Protein AF-A0A7C3XSS4-F1 (afdb_monomer)

Nearest PDB structures (foldseek):
  5j3u-assembly1_A  TM=5.014E-01  e=4.862E-18  Toxoplasma gondii
  5kjy-assembly1_A  TM=9.118E-01  e=1.014E-09  Homo sapiens
  4qxk-assembly1_A  TM=9.101E-01  e=2.821E-09  Homo sapiens
  7wm2-assembly1_B  TM=7.068E-01  e=1.713E-08  Arabidopsis thaliana
  7fcv-assembly1_D  TM=6.775E-01  e=6.386E-08  Arabidopsis thaliana

Radius of gyration: 27.38 Å; Cα contacts (8 Å, |Δi|>4): 838; chains: 1; bounding box: 75×60×81 Å

Foldseek 3Di:
DDPDDQPKDQLCRVLVVVCVPVVSVPDDLLNVVCPAPLCVQFDSVLCVVCRRVKIKTKDAAFDWPFAALEQDFWKKAWQAAKKWKWACALVDNTQTDDIDGHSDIDDLCCQPPVGGDRIIIGGNHTTIIITGGNVSVVSRCVRGVPSVVVSVVVVVLVLLLSQQCNQVLNVPDDNVLSVLLSVQKDKDKDAAFDWPDAFQAQLWKKKAWSAAKKWKWADDPNDIDGPAIGGRSDIDSLLCLLVVGGHRTIIGTNHTTIMIIHTSVSVVVSCVVPVVSVVSSVVVSVVSVVCVVDDDPVVRVVVVVLNVVLVVLVVVLSVQSHQWDDDPQFIARFPDHPPDPGRKGFLVVLLVLLVSLLVLLLDPHSCNVSSLRSLVRSLSLLLLLADPQLDHAGIADSVSDHPHPDRWLCSLVSNLSSLVSNQVSCVSVVHHDPCNVSSVVSNVSSVVSQCVPFQDPVVRDGDGCPVVVCVPDDDDDD

Solvent-accessible surface area (backbone atoms only — not comparable to full-atom values): 25634 Å² total; per-residue (Å²): 133,91,67,86,75,64,58,70,40,30,48,52,56,54,49,58,68,43,40,80,40,83,90,40,58,81,66,48,59,52,60,57,51,44,70,36,88,81,33,65,69,44,54,66,71,58,40,65,75,33,44,78,70,27,32,36,43,47,44,53,55,74,38,74,78,43,48,53,48,32,75,64,74,41,34,36,36,30,69,36,43,36,33,40,32,26,36,73,36,90,90,30,92,66,40,78,76,49,76,41,41,60,80,36,68,50,50,50,50,49,74,78,67,70,43,52,34,85,39,24,33,28,24,67,29,55,28,38,28,40,35,35,33,62,71,55,46,52,54,44,40,74,65,10,64,70,53,38,51,53,43,51,50,52,41,54,52,50,52,51,51,53,55,51,39,51,18,69,88,43,53,79,49,56,69,71,62,46,50,60,50,62,74,61,50,38,86,44,79,45,51,54,70,39,69,79,47,47,52,68,39,80,46,56,41,34,37,32,30,71,35,43,36,33,40,32,30,32,79,54,96,93,42,78,40,73,76,42,70,47,39,61,56,36,70,49,49,50,52,14,61,75,71,68,42,49,25,82,36,26,33,32,27,74,31,64,24,36,30,38,37,34,44,44,71,58,47,55,56,48,38,75,76,34,59,70,60,39,53,56,53,47,49,53,41,51,50,56,62,68,49,68,84,69,81,59,65,64,57,43,54,51,51,50,54,51,51,56,48,50,54,57,51,48,58,54,51,50,54,53,43,56,28,41,41,86,39,102,57,26,22,42,44,29,81,39,57,77,94,46,100,67,51,32,29,31,36,60,60,46,32,55,55,35,55,55,23,38,56,39,38,72,43,92,53,83,58,12,62,60,25,40,52,53,30,50,25,34,30,41,25,52,59,61,41,48,42,97,72,24,50,33,57,47,26,24,41,82,86,42,46,80,64,47,90,56,91,54,64,61,22,28,55,23,48,35,50,33,42,50,40,35,54,51,42,28,51,76,69,75,45,73,60,93,63,46,63,62,52,51,53,50,35,51,37,17,52,52,35,45,51,76,73,32,48,37,82,93,75,78,42,70,60,66,64,69,75,68,79,45,77,84,66,81,90,85,84,134

pLDDT: mean 83.54, std 14.13, range [26.77, 98.5]

Secondary structure (DSSP, 8-state):
---S----EEHHHHHHHHTTSGGGTT--HHHHHHHSTTTTTS-HHHHHHHGGGEEEEEE-TT-EEE-TT----EEEEEEES-EEEEE--SS-S-EEEEEE-TT-EE-THHHHT-PPPSSEEEESS-EEEEEEEHHHHHHHHHH-HHHHHHHHHHHHHHHHHHHHHTSHHHHTS-HHHHHHHHHH-EEEEE-TT-EEE-TTS---EEEEEEESEEEEEEEETTEEEEEEEEETT-EE-HHHHHS-PPP-SEEEESS-EEEEEEEHHHHHHHHHH-HHHHHHHHHHHHHHHHHTTS--HHHHHHHHHHHHHHHHHHHHHHHHHHTEEEETTEEEEBSS-TTSS---B-HHHHHHHHHHHHHHHTSSSTTHHHHHHHHHHHHHHHHTT--TTS---S-B-TT--B--SS--THHHHHHHHHHHHHHHHHHHTT---TTHHHHHHHHHHHHHHHHHHTEETTTTEE--SGGGSSTTS-S---

Mean predicted aligned error: 12.3 Å

Sequence (478 aa):
MKGNYMKVFTISELIGTMKQFPLMQKVSPVEVIKSLKFFTDVPEEVLQEIVDEIYIHQYAKDEIISRHGRYNEWLYVVLSGEISIFIITPDYTKLELYALGPEDFFGEDIVIRNEPRESTAIAYTDCILLAIGQHELTKIIASSPATYEKLNNAFLQRKMRNNLRSIPIFTHLREEVFNEILDVVKLVHVKKGDVIFKQGDVGDALFLIRKGDVSVYRAMNKNEELISLLAEGNFFGEMAL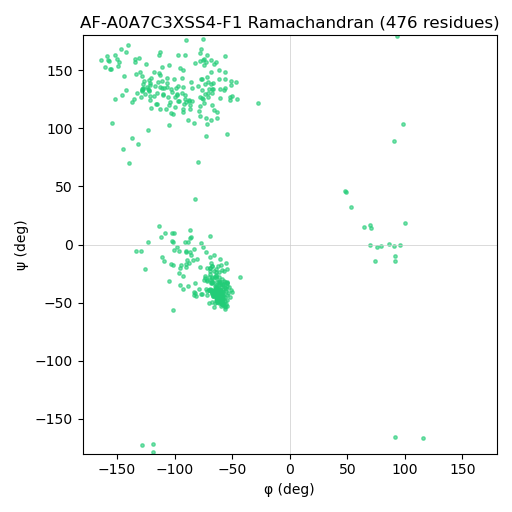VLGEPRNATVIANDDCELLKINKSDFDSIIARHVDVYNTIQAVALERVTGHELFDSNEALISKKLIELNRAVNKHIDVIAQCTFETPKGSALLATLPGSRYPYVYPRDSACATRMLYRISMSRLRSKDIAFRLLAGIAKFIYNCQRDDGYWGQRYGLDTSDKSIYKQEDNVAHGVTILCRYLLAAKNRGHIPHDSQAYIDAIYKGVMFAVKRYYRNEIHLFYSTTSIHESAIEEGYS

Structure (mmCIF, N/CA/C/O backbone):
data_AF-A0A7C3XSS4-F1
#
_entry.id   AF-A0A7C3XSS4-F1
#
loop_
_atom_site.group_PDB
_atom_site.id
_atom_site.type_symbol
_atom_site.label_atom_id
_atom_site.label_alt_id
_atom_site.label_comp_id
_atom_site.label_asym_id
_atom_site.label_entity_id
_atom_site.label_seq_id
_atom_site.pdbx_PDB_ins_code
_atom_site.Cartn_x
_atom_site.Cartn_y
_atom_site.Cartn_z
_atom_site.occupancy
_atom_site.B_iso_or_equiv
_atom_site.auth_seq_id
_atom_site.auth_comp_id
_atom_site.auth_asym_id
_atom_site.auth_atom_id
_atom_site.pdbx_PDB_model_num
ATOM 1 N N . MET A 1 1 ? -21.841 5.465 19.927 1.00 26.77 1 MET A N 1
ATOM 2 C CA . MET A 1 1 ? -22.438 4.113 20.011 1.00 26.77 1 MET A CA 1
ATOM 3 C C . MET A 1 1 ? -21.325 3.102 19.789 1.00 26.77 1 MET A C 1
ATOM 5 O O . MET A 1 1 ? -20.604 3.243 18.811 1.00 26.77 1 MET A O 1
ATOM 9 N N . LYS A 1 2 ? -21.136 2.177 20.740 1.00 30.36 2 LYS A N 1
ATOM 10 C CA . LYS A 1 2 ? -20.083 1.148 20.760 1.00 30.36 2 LYS A CA 1
ATOM 11 C C . LYS A 1 2 ? -20.349 0.124 19.645 1.00 30.36 2 LYS A C 1
ATOM 13 O O . LYS A 1 2 ? -21.325 -0.614 19.733 1.00 30.36 2 LYS A O 1
ATOM 18 N N . GLY A 1 3 ? -19.550 0.152 18.578 1.00 28.23 3 GLY A N 1
ATOM 19 C CA . GLY A 1 3 ? -19.556 -0.868 17.524 1.00 28.23 3 GLY A CA 1
ATOM 20 C C . GLY A 1 3 ? -18.886 -2.156 18.009 1.00 28.23 3 GLY A C 1
ATOM 21 O O . GLY A 1 3 ? -18.092 -2.097 18.943 1.00 28.23 3 GLY A O 1
ATOM 22 N N . ASN A 1 4 ? -19.263 -3.287 17.401 1.00 33.12 4 ASN A N 1
ATOM 23 C CA . ASN A 1 4 ? -18.840 -4.654 17.726 1.00 33.12 4 ASN A CA 1
ATOM 24 C C . ASN A 1 4 ? -17.452 -4.753 18.380 1.00 33.12 4 ASN A C 1
ATOM 26 O O . ASN A 1 4 ? -16.449 -4.293 17.844 1.00 33.12 4 ASN A O 1
ATOM 30 N N . TYR A 1 5 ? -17.483 -5.337 19.574 1.00 38.56 5 TYR A N 1
ATOM 31 C CA . TYR A 1 5 ? -16.491 -5.310 20.635 1.00 38.56 5 TYR A CA 1
ATOM 32 C C . TYR A 1 5 ? -15.086 -5.753 20.208 1.00 38.56 5 TYR A C 1
ATOM 34 O O . TYR A 1 5 ? -14.733 -6.919 20.358 1.00 38.56 5 TYR A O 1
ATOM 42 N N . MET A 1 6 ? -14.233 -4.788 19.864 1.00 48.72 6 MET A N 1
ATOM 43 C CA . MET A 1 6 ? -12.850 -4.872 20.324 1.00 48.72 6 MET A CA 1
ATOM 44 C C . MET A 1 6 ? -12.926 -4.791 21.849 1.00 48.72 6 MET A C 1
ATOM 46 O O . MET A 1 6 ? -13.342 -3.772 22.410 1.00 48.72 6 MET A O 1
ATOM 50 N N . LYS A 1 7 ? -12.666 -5.904 22.535 1.00 55.12 7 LYS A N 1
ATOM 51 C CA . LYS A 1 7 ? -12.563 -5.892 23.992 1.00 55.12 7 LYS A CA 1
ATOM 52 C C . LYS A 1 7 ? -11.251 -5.207 24.345 1.00 55.12 7 LYS A C 1
ATOM 54 O O . LYS A 1 7 ? -10.201 -5.838 24.328 1.00 55.12 7 LYS A O 1
ATOM 59 N N . VAL A 1 8 ? -11.351 -3.906 24.578 1.00 68.75 8 VAL A N 1
ATOM 60 C CA . VAL A 1 8 ? -10.257 -3.047 25.009 1.00 68.75 8 VAL A CA 1
ATOM 61 C C . VAL A 1 8 ? -10.278 -3.013 26.532 1.00 68.75 8 VAL A C 1
ATOM 63 O O . VAL A 1 8 ? -11.293 -2.636 27.117 1.00 68.75 8 VAL A O 1
ATOM 66 N N . PHE A 1 9 ? -9.181 -3.434 27.151 1.00 78.19 9 PHE A N 1
ATOM 67 C CA . PHE A 1 9 ? -8.956 -3.315 28.592 1.00 78.19 9 PHE A CA 1
ATOM 68 C C . PHE A 1 9 ? -7.606 -2.653 28.818 1.00 78.19 9 PHE A C 1
ATOM 70 O O . PHE A 1 9 ? -6.669 -2.940 28.073 1.00 78.19 9 PHE A O 1
ATOM 77 N N . THR A 1 10 ? -7.463 -1.833 29.851 1.00 80.06 10 THR A N 1
ATOM 78 C CA . THR A 1 10 ? -6.117 -1.458 30.306 1.00 80.06 10 THR A CA 1
ATOM 79 C C . THR A 1 10 ? -5.482 -2.630 31.056 1.00 80.06 10 THR A C 1
ATOM 81 O O . THR A 1 10 ? -6.165 -3.540 31.546 1.00 80.06 10 THR A O 1
ATOM 84 N N . ILE A 1 11 ? -4.154 -2.631 31.179 1.00 78.75 11 ILE A N 1
ATOM 85 C CA . ILE A 1 11 ? -3.464 -3.646 31.991 1.00 78.75 11 ILE A CA 1
ATOM 86 C C . ILE A 1 11 ? -3.896 -3.546 33.459 1.00 78.75 11 ILE A C 1
ATOM 88 O O . ILE A 1 11 ? -4.103 -4.569 34.118 1.00 78.75 11 ILE A O 1
ATOM 92 N N . SER A 1 12 ? -4.091 -2.327 33.958 1.00 79.50 12 SER A N 1
ATOM 93 C CA . SER A 1 12 ? -4.565 -2.075 35.318 1.00 79.50 12 SER A CA 1
ATOM 94 C C . SER A 1 12 ? -5.961 -2.647 35.566 1.00 79.50 12 SER A C 1
ATOM 96 O O . SER A 1 12 ? -6.190 -3.263 36.609 1.00 79.50 12 SER A O 1
ATOM 98 N N . GLU A 1 13 ? -6.879 -2.522 34.604 1.00 81.69 13 GLU A N 1
ATOM 99 C CA . GLU A 1 13 ? -8.208 -3.140 34.674 1.00 81.69 13 GLU A CA 1
ATOM 100 C C . GLU A 1 13 ? -8.115 -4.669 34.700 1.00 81.69 13 GLU A C 1
ATOM 102 O O . GLU A 1 13 ? -8.721 -5.313 35.562 1.00 81.69 13 GLU A O 1
ATOM 107 N N . LEU A 1 14 ? -7.311 -5.256 33.806 1.00 79.62 14 LEU A N 1
ATOM 108 C CA . LEU A 1 14 ? -7.115 -6.704 33.739 1.00 79.62 14 LEU A CA 1
ATOM 109 C C . LEU A 1 14 ? -6.570 -7.243 35.069 1.00 79.62 14 LEU A C 1
ATOM 111 O O . LEU A 1 14 ? -7.159 -8.146 35.665 1.00 79.62 14 LEU A O 1
ATOM 115 N N . ILE A 1 15 ? -5.495 -6.651 35.590 1.00 79.12 15 ILE A N 1
ATOM 116 C CA . ILE A 1 15 ? -4.894 -7.066 36.863 1.00 79.12 15 ILE A CA 1
ATOM 117 C C . ILE A 1 15 ? -5.856 -6.826 38.024 1.00 79.12 15 ILE A C 1
ATOM 119 O O . ILE A 1 15 ? -5.966 -7.676 38.907 1.00 79.12 15 ILE A O 1
ATOM 123 N N . GLY A 1 16 ? -6.612 -5.726 38.003 1.00 79.19 16 GLY A N 1
ATOM 124 C CA . GLY A 1 16 ? -7.679 -5.457 38.963 1.00 79.19 16 GLY A CA 1
ATOM 125 C C . GLY A 1 16 ? -8.668 -6.619 39.072 1.00 79.19 16 GLY A C 1
ATOM 126 O O . GLY A 1 16 ? -8.961 -7.066 40.180 1.00 79.19 16 GLY A O 1
ATOM 127 N N . THR A 1 17 ? -9.107 -7.180 37.939 1.00 79.56 17 THR A N 1
ATOM 128 C CA . THR A 1 17 ? -9.979 -8.370 37.940 1.00 79.56 17 THR A CA 1
ATOM 129 C C . THR A 1 17 ? -9.276 -9.635 38.436 1.00 79.56 17 THR A C 1
ATOM 131 O O . THR A 1 17 ? -9.905 -10.487 39.063 1.00 79.56 17 THR A O 1
ATOM 134 N N . MET A 1 18 ? -7.964 -9.760 38.219 1.00 77.62 18 MET A N 1
ATOM 135 C CA . MET A 1 18 ? -7.177 -10.917 38.656 1.00 77.62 18 MET A CA 1
ATOM 136 C C . MET A 1 18 ? -6.826 -10.886 40.148 1.00 77.62 18 MET A C 1
ATOM 138 O O . MET A 1 18 ? -6.564 -11.944 40.716 1.00 77.62 18 MET A O 1
ATOM 142 N N . LYS A 1 19 ? -6.883 -9.729 40.822 1.00 80.69 19 LYS A N 1
ATOM 143 C CA . LYS A 1 19 ? -6.608 -9.605 42.271 1.00 80.69 19 LYS A CA 1
ATOM 144 C C . LYS A 1 19 ? -7.549 -10.425 43.164 1.00 80.69 19 LYS A C 1
ATOM 146 O O . LYS A 1 19 ? -7.246 -10.626 44.338 1.00 80.69 19 LYS A O 1
ATOM 151 N N . GLN A 1 20 ? -8.650 -10.950 42.623 1.00 80.88 20 GLN A N 1
ATOM 152 C CA . GLN A 1 20 ? -9.483 -11.942 43.313 1.00 80.88 20 GLN A CA 1
ATOM 153 C C . GLN A 1 20 ? -8.752 -13.275 43.571 1.00 80.88 20 GLN A C 1
ATOM 155 O O . GLN A 1 20 ? -9.133 -14.022 44.469 1.00 80.88 20 GLN A O 1
ATOM 160 N N . PHE A 1 21 ? -7.689 -13.574 42.816 1.00 81.06 21 PHE A N 1
ATOM 161 C CA . PHE A 1 21 ? -6.873 -14.772 42.995 1.00 81.06 21 PHE A CA 1
ATOM 162 C C . PHE A 1 21 ? -5.706 -14.496 43.961 1.00 81.06 21 PHE A C 1
ATOM 164 O O . PHE A 1 21 ? -4.936 -13.563 43.723 1.00 81.06 21 PHE A O 1
ATOM 171 N N . PRO A 1 22 ? -5.501 -15.315 45.015 1.00 79.62 22 PRO A N 1
ATOM 172 C CA . PRO A 1 22 ? -4.488 -15.060 46.049 1.00 79.62 22 PRO A CA 1
ATOM 173 C C . PRO A 1 22 ? -3.060 -14.862 45.521 1.00 79.62 22 PRO A C 1
ATOM 175 O O . PRO A 1 22 ? -2.324 -14.023 46.034 1.00 79.62 22 PRO A O 1
ATOM 178 N N . LEU A 1 23 ? -2.678 -15.591 44.467 1.00 77.31 23 LEU A N 1
ATOM 179 C CA . LEU A 1 23 ? -1.350 -15.494 43.847 1.00 77.31 23 LEU A CA 1
ATOM 180 C C . LEU A 1 23 ? -1.139 -14.193 43.054 1.00 77.31 23 LEU A C 1
ATOM 182 O O . LEU A 1 23 ? -0.000 -13.800 42.828 1.00 77.31 23 LEU A O 1
ATOM 186 N N . MET A 1 24 ? -2.217 -13.509 42.661 1.00 77.00 24 MET A N 1
ATOM 187 C CA . MET A 1 24 ? -2.174 -12.308 41.819 1.00 77.00 24 MET A CA 1
ATOM 188 C C . MET A 1 24 ? -2.327 -11.005 42.616 1.00 77.00 24 MET A C 1
ATOM 190 O O . MET A 1 24 ? -2.205 -9.922 42.052 1.00 77.00 24 MET A O 1
ATOM 194 N N . GLN A 1 25 ? -2.570 -11.074 43.931 1.00 76.12 25 GLN A N 1
ATOM 195 C CA . GLN A 1 25 ? -2.837 -9.891 44.765 1.00 76.12 25 GLN A CA 1
ATOM 196 C C . GLN A 1 25 ? -1.680 -8.886 44.815 1.00 76.12 25 GLN A C 1
ATOM 198 O O . GLN A 1 25 ? -1.921 -7.688 44.960 1.00 76.12 25 GLN A O 1
ATOM 203 N N . LYS A 1 26 ? -0.438 -9.371 44.708 1.00 80.56 26 LYS A N 1
ATOM 204 C CA . LYS A 1 26 ? 0.781 -8.553 44.800 1.00 80.56 26 LYS A CA 1
ATOM 205 C C . LYS A 1 26 ? 1.343 -8.115 43.448 1.00 80.56 26 LYS A C 1
ATOM 207 O O . LYS A 1 26 ? 2.304 -7.363 43.439 1.00 80.56 26 LYS A O 1
ATOM 212 N N . VAL A 1 27 ? 0.768 -8.582 42.340 1.00 80.69 27 VAL A N 1
ATOM 213 C CA . VAL A 1 27 ? 1.301 -8.324 40.999 1.00 80.69 27 VAL A CA 1
ATOM 214 C C . VAL A 1 27 ? 1.014 -6.878 40.600 1.00 80.69 27 VAL A C 1
ATOM 216 O O . VAL A 1 27 ? -0.147 -6.454 40.577 1.00 80.69 27 VAL A O 1
ATOM 219 N N . SER A 1 28 ? 2.068 -6.122 40.293 1.00 86.12 28 SER A N 1
ATOM 220 C CA . SER A 1 28 ? 1.953 -4.754 39.790 1.00 86.12 28 SER A CA 1
ATOM 221 C C . SER A 1 28 ? 1.769 -4.728 38.263 1.00 86.12 28 SER A C 1
ATOM 223 O O . SER A 1 28 ? 2.456 -5.465 37.553 1.00 86.12 28 SER A O 1
ATOM 225 N N . PRO A 1 29 ? 0.906 -3.847 37.719 1.00 85.56 29 PRO A N 1
ATOM 226 C CA . PRO A 1 29 ? 0.844 -3.568 36.282 1.00 85.56 29 PRO A CA 1
ATOM 227 C C . PRO A 1 29 ? 2.194 -3.245 35.645 1.00 85.56 29 PRO A C 1
ATOM 229 O O . PRO A 1 29 ? 2.504 -3.757 34.569 1.00 85.56 29 PRO A O 1
ATOM 232 N N . VAL A 1 30 ? 3.025 -2.464 36.336 1.00 89.44 30 VAL A N 1
ATOM 233 C CA . VAL A 1 30 ? 4.359 -2.100 35.848 1.00 89.44 30 VAL A CA 1
ATOM 234 C C . VAL A 1 30 ? 5.278 -3.317 35.795 1.00 89.44 30 VAL A C 1
ATOM 236 O O . VAL A 1 30 ? 5.954 -3.505 34.789 1.00 89.44 30 VAL A O 1
ATOM 239 N N . GLU A 1 31 ? 5.250 -4.193 36.804 1.00 87.25 31 GLU A N 1
ATOM 240 C CA . GLU A 1 31 ? 6.042 -5.436 36.810 1.00 87.25 31 GLU A CA 1
ATOM 241 C C . GLU A 1 31 ? 5.657 -6.356 35.643 1.00 87.25 31 GLU A C 1
ATOM 243 O O . GLU A 1 31 ? 6.526 -6.936 34.991 1.00 87.25 31 GLU A O 1
ATOM 248 N N . VAL A 1 32 ? 4.358 -6.455 35.332 1.00 86.06 32 VAL A N 1
ATOM 249 C CA . VAL A 1 32 ? 3.870 -7.247 34.193 1.00 86.06 32 VAL A CA 1
ATOM 250 C C . VAL A 1 32 ? 4.374 -6.670 32.874 1.00 86.06 32 VAL A C 1
ATOM 252 O O . VAL A 1 32 ? 4.923 -7.417 32.067 1.00 86.06 32 VAL A O 1
ATOM 255 N N . ILE A 1 33 ? 4.261 -5.356 32.656 1.00 88.75 33 ILE A N 1
ATOM 256 C CA . ILE A 1 33 ? 4.785 -4.722 31.434 1.00 88.75 33 ILE A CA 1
ATOM 257 C C . ILE A 1 33 ? 6.299 -4.903 31.339 1.00 88.75 33 ILE A C 1
ATOM 259 O O . ILE A 1 33 ? 6.809 -5.286 30.287 1.00 88.75 33 ILE A O 1
ATOM 263 N N . LYS A 1 34 ? 7.015 -4.675 32.443 1.00 89.94 34 LYS A N 1
ATOM 264 C CA . LYS A 1 34 ? 8.475 -4.770 32.515 1.00 89.94 34 LYS A CA 1
ATOM 265 C C . LYS A 1 34 ? 8.990 -6.176 32.198 1.00 89.94 34 LYS A C 1
ATOM 267 O O . LYS A 1 34 ? 10.097 -6.311 31.682 1.00 89.94 34 LYS A O 1
ATOM 272 N N . SER A 1 35 ? 8.184 -7.208 32.460 1.00 88.62 35 SER A N 1
ATOM 273 C CA . SER A 1 35 ? 8.515 -8.600 32.131 1.00 88.62 35 SER A CA 1
ATOM 274 C C . SER A 1 35 ? 8.532 -8.898 30.626 1.00 88.62 35 SER A C 1
ATOM 276 O O . SER A 1 35 ? 9.158 -9.867 30.196 1.00 88.62 35 SER A O 1
ATOM 278 N N . LEU A 1 36 ? 7.881 -8.067 29.805 1.00 89.81 36 LEU A N 1
ATOM 279 C CA . LEU A 1 36 ? 7.881 -8.226 28.355 1.00 89.81 36 LEU A CA 1
ATOM 280 C C . LEU A 1 36 ? 9.220 -7.753 27.775 1.00 89.81 36 LEU A C 1
ATOM 282 O O . LEU A 1 36 ? 9.655 -6.629 28.027 1.00 89.81 36 LEU A O 1
ATOM 286 N N . LYS A 1 37 ? 9.819 -8.554 26.881 1.00 88.50 37 LYS A N 1
ATOM 287 C CA . LYS A 1 37 ? 11.089 -8.241 26.183 1.00 88.50 37 LYS A CA 1
ATOM 288 C C . LYS A 1 37 ? 11.101 -6.910 25.425 1.00 88.50 37 LYS A C 1
ATOM 290 O O . LYS A 1 37 ? 12.149 -6.456 24.977 1.00 88.50 37 LYS A O 1
ATOM 295 N N . PHE A 1 38 ? 9.937 -6.319 25.177 1.00 88.12 38 PHE A N 1
ATOM 296 C CA . PHE A 1 38 ? 9.830 -5.005 24.555 1.00 88.12 38 PHE A CA 1
ATOM 297 C C . PHE A 1 38 ? 10.194 -3.862 25.522 1.00 88.12 38 PHE A C 1
ATOM 299 O O . PHE A 1 38 ? 10.730 -2.856 25.076 1.00 88.12 38 PHE A O 1
ATOM 306 N N . PHE A 1 39 ? 9.951 -4.022 26.828 1.00 90.50 39 PHE A N 1
ATOM 307 C CA . PHE A 1 39 ? 10.072 -2.957 27.835 1.00 90.50 39 PHE A CA 1
ATOM 308 C C . PHE A 1 39 ? 11.232 -3.157 28.824 1.00 90.50 39 PHE A C 1
ATOM 310 O O . PHE A 1 39 ? 11.388 -2.389 29.781 1.00 90.50 39 PHE A O 1
ATOM 317 N N . THR A 1 40 ? 12.077 -4.166 28.605 1.00 89.88 40 THR A N 1
ATOM 318 C CA . THR A 1 40 ? 13.220 -4.488 29.477 1.00 89.88 40 THR A CA 1
ATOM 319 C C . THR A 1 40 ? 14.146 -3.297 29.700 1.00 89.88 40 THR A C 1
ATOM 321 O O . THR A 1 40 ? 14.625 -3.102 30.814 1.00 89.88 40 THR A O 1
ATOM 324 N N . ASP A 1 41 ? 14.294 -2.430 28.698 1.00 91.00 41 ASP A N 1
ATOM 325 C CA . ASP A 1 41 ? 15.181 -1.260 28.733 1.00 91.00 41 ASP A CA 1
ATOM 326 C C . ASP A 1 41 ? 14.442 0.068 28.979 1.00 91.00 41 ASP A C 1
ATOM 328 O O . ASP A 1 41 ? 15.024 1.140 28.822 1.00 91.00 41 ASP A O 1
ATOM 332 N N . VAL A 1 42 ? 13.151 0.021 29.327 1.00 93.50 42 VAL A N 1
ATOM 333 C CA . VAL A 1 42 ? 12.318 1.210 29.588 1.00 93.50 42 VAL A CA 1
ATOM 334 C C . VAL A 1 42 ? 12.251 1.487 31.096 1.00 93.50 42 VAL A C 1
ATOM 336 O O . VAL A 1 42 ? 11.856 0.584 31.833 1.00 93.50 42 VAL A O 1
ATOM 339 N N . PRO A 1 43 ? 12.625 2.679 31.594 1.00 95.00 43 PRO A N 1
ATOM 340 C CA . PRO A 1 43 ? 12.601 2.981 33.029 1.00 95.00 43 PRO A CA 1
ATOM 341 C C . PRO A 1 43 ? 11.221 2.765 33.667 1.00 95.00 43 PRO A C 1
ATOM 343 O O . PRO A 1 43 ? 10.197 3.052 33.044 1.00 95.00 43 PRO A O 1
ATOM 346 N N . GLU A 1 44 ? 11.184 2.267 34.907 1.00 94.00 44 GLU A N 1
ATOM 347 C CA . GLU A 1 44 ? 9.921 1.981 35.607 1.00 94.00 44 GLU A CA 1
ATOM 348 C C . GLU A 1 44 ? 9.076 3.240 35.814 1.00 94.00 44 GLU A C 1
ATOM 350 O O . GLU A 1 44 ? 7.852 3.164 35.735 1.00 94.00 44 GLU A O 1
ATOM 355 N N . GLU A 1 45 ? 9.706 4.404 35.989 1.00 94.19 45 GLU A N 1
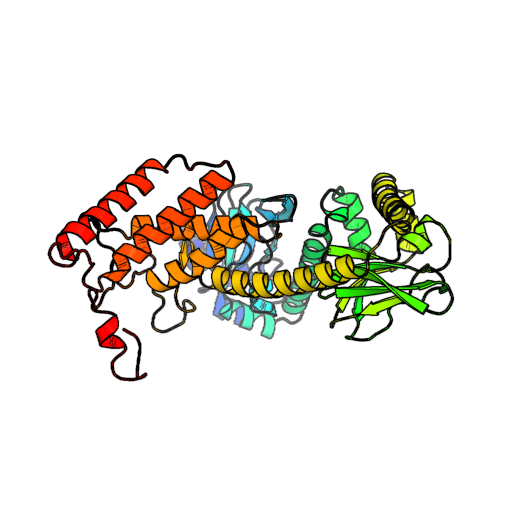ATOM 356 C CA . GLU A 1 45 ? 9.017 5.691 36.111 1.00 94.19 45 GLU A CA 1
ATOM 357 C C . GLU A 1 45 ? 8.196 6.002 34.854 1.00 94.19 45 GLU A C 1
ATOM 359 O O . GLU A 1 45 ? 7.049 6.432 34.943 1.00 94.19 45 GLU A O 1
ATOM 364 N N . VAL A 1 46 ? 8.752 5.709 33.676 1.00 94.31 46 VAL A N 1
ATOM 365 C CA . VAL A 1 46 ? 8.068 5.911 32.393 1.00 94.31 46 VAL A CA 1
ATOM 366 C C . VAL A 1 46 ? 6.954 4.889 32.214 1.00 94.31 46 VAL A C 1
ATOM 368 O O . VAL A 1 46 ? 5.872 5.245 31.755 1.00 94.31 46 VAL A O 1
ATOM 371 N N . LEU A 1 47 ? 7.179 3.632 32.610 1.00 93.38 47 LEU A N 1
ATOM 372 C CA . LEU A 1 47 ? 6.132 2.607 32.588 1.00 93.38 47 LEU A CA 1
ATOM 373 C C . LEU A 1 47 ? 4.956 2.983 33.493 1.00 93.38 47 LEU A C 1
ATOM 375 O O . LEU A 1 47 ? 3.806 2.808 33.100 1.00 93.38 47 LEU A O 1
ATOM 379 N N . GLN A 1 48 ? 5.234 3.545 34.669 1.00 92.19 48 GLN A N 1
ATOM 380 C CA . GLN A 1 48 ? 4.221 4.012 35.609 1.00 92.19 48 GLN A CA 1
ATOM 381 C C . GLN A 1 48 ? 3.366 5.148 35.028 1.00 92.19 48 GLN A C 1
ATOM 383 O O . GLN A 1 48 ? 2.181 5.226 35.343 1.00 92.19 48 GLN A O 1
ATOM 388 N N . GLU A 1 49 ? 3.936 6.002 34.173 1.00 92.44 49 GLU A N 1
ATOM 389 C CA . GLU A 1 49 ? 3.199 7.075 33.495 1.00 92.44 49 GLU A CA 1
ATOM 390 C C . GLU A 1 49 ? 2.282 6.591 32.367 1.00 92.44 49 GLU A C 1
ATOM 392 O O . GLU A 1 49 ? 1.309 7.273 32.053 1.00 92.44 49 GLU A O 1
ATOM 397 N N . ILE A 1 50 ? 2.618 5.477 31.710 1.00 90.31 50 ILE A N 1
ATOM 398 C CA . ILE A 1 50 ? 1.927 5.032 30.486 1.00 90.31 50 ILE A CA 1
ATOM 399 C C . ILE A 1 50 ? 1.059 3.790 30.688 1.00 90.31 50 ILE A C 1
ATOM 401 O O . ILE A 1 50 ? 0.263 3.473 29.814 1.00 90.31 50 ILE A O 1
ATOM 405 N N . VAL A 1 51 ? 1.203 3.066 31.802 1.00 88.56 5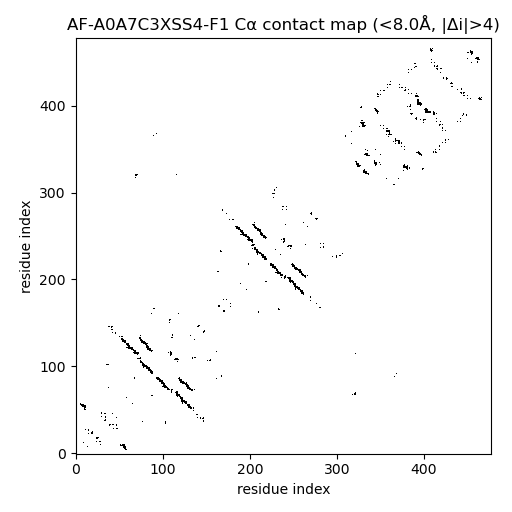1 VAL A N 1
ATOM 406 C CA . VAL A 1 51 ? 0.548 1.761 32.025 1.00 88.56 51 VAL A CA 1
ATOM 407 C C . VAL A 1 51 ? -0.977 1.797 31.891 1.00 88.56 51 VAL A C 1
ATOM 409 O O . VAL A 1 51 ? -1.570 0.822 31.429 1.00 88.56 51 VAL A O 1
ATOM 412 N N . ASP A 1 52 ? -1.599 2.920 32.247 1.00 86.00 52 ASP A N 1
ATOM 413 C CA . ASP A 1 52 ? -3.049 3.111 32.148 1.00 86.00 52 ASP A CA 1
ATOM 414 C C . ASP A 1 52 ? -3.507 3.551 30.744 1.00 86.00 52 ASP A C 1
ATOM 416 O O . ASP A 1 52 ? -4.689 3.446 30.431 1.00 86.00 52 ASP A O 1
ATOM 420 N N . GLU A 1 53 ? -2.575 3.968 29.881 1.00 87.12 53 GLU A N 1
ATOM 421 C CA . GLU A 1 53 ? -2.812 4.416 28.498 1.00 87.12 53 GLU A CA 1
ATOM 422 C C . GLU A 1 53 ? -2.302 3.406 27.452 1.00 87.12 53 GLU A C 1
ATOM 424 O O . GLU A 1 53 ? -2.253 3.680 26.251 1.00 87.12 53 GLU A O 1
ATOM 429 N N . ILE A 1 54 ? -1.924 2.209 27.903 1.00 88.88 54 ILE A N 1
ATOM 430 C CA . ILE A 1 54 ? -1.638 1.059 27.050 1.00 88.88 54 ILE A CA 1
ATOM 431 C C . ILE A 1 54 ? -2.786 0.062 27.181 1.00 88.88 54 ILE A C 1
ATOM 433 O O . ILE A 1 54 ? -3.246 -0.273 28.278 1.00 88.88 54 ILE A O 1
ATOM 437 N N . TYR A 1 55 ? -3.221 -0.461 26.041 1.00 89.31 55 TYR A N 1
ATOM 438 C CA . TYR A 1 55 ? -4.449 -1.233 25.949 1.00 89.31 55 TYR A CA 1
ATOM 439 C C . TYR A 1 55 ? -4.194 -2.669 25.497 1.00 89.31 55 TYR A C 1
ATOM 441 O O . TYR A 1 55 ? -3.300 -2.950 24.707 1.00 89.31 55 TYR A O 1
ATOM 449 N N . ILE A 1 56 ? -5.020 -3.598 25.962 1.00 91.19 56 ILE A N 1
ATOM 450 C CA . ILE A 1 56 ? -5.101 -4.961 25.447 1.00 91.19 56 ILE A CA 1
ATOM 451 C C . ILE A 1 56 ? -6.182 -4.991 24.375 1.00 91.19 56 ILE A C 1
ATOM 453 O O . ILE A 1 56 ? -7.352 -4.763 24.673 1.00 91.19 56 ILE A O 1
ATOM 457 N N . HIS A 1 57 ? -5.797 -5.280 23.136 1.00 90.88 57 HIS A N 1
ATOM 458 C CA . HIS A 1 57 ? -6.711 -5.495 22.020 1.00 90.88 57 HIS A CA 1
ATOM 459 C C . HIS A 1 57 ? -6.836 -6.994 21.741 1.00 90.88 57 HIS A C 1
ATOM 461 O O . HIS A 1 57 ? -5.837 -7.703 21.620 1.00 90.88 57 HIS A O 1
ATOM 467 N N . GLN A 1 58 ? -8.072 -7.473 21.625 1.00 92.25 58 GLN A N 1
ATOM 468 C CA . GLN A 1 58 ? -8.378 -8.856 21.265 1.00 92.25 58 GLN A CA 1
ATOM 469 C C . GLN A 1 58 ? -8.963 -8.903 19.860 1.00 92.25 58 GLN A C 1
ATOM 471 O O . GLN A 1 58 ? -9.858 -8.115 19.550 1.00 92.25 58 GLN A O 1
ATOM 476 N N . TYR A 1 59 ? -8.472 -9.841 19.058 1.00 89.75 59 TYR A N 1
ATOM 477 C CA . TYR A 1 59 ? -8.941 -10.089 17.701 1.00 89.75 59 TYR A CA 1
ATOM 478 C C . TYR A 1 59 ? -9.267 -11.568 17.542 1.00 89.75 59 TYR A C 1
ATOM 480 O O . TYR A 1 59 ? -8.478 -12.420 17.950 1.00 89.75 59 TYR A O 1
ATOM 488 N N . ALA A 1 60 ? -10.424 -11.873 16.964 1.00 90.75 60 ALA A N 1
ATOM 489 C CA . ALA A 1 60 ? -10.749 -13.235 16.564 1.00 90.75 60 ALA A CA 1
ATOM 490 C C . ALA A 1 60 ? -9.982 -13.611 15.290 1.00 90.75 60 ALA A C 1
ATOM 492 O O . ALA A 1 60 ? -9.578 -12.741 14.511 1.00 90.75 60 ALA A O 1
ATOM 493 N N . LYS A 1 61 ? -9.820 -14.913 15.048 1.00 91.44 61 LYS A N 1
ATOM 494 C CA . LYS A 1 61 ? -9.291 -15.418 13.779 1.00 91.44 61 LYS A CA 1
ATOM 495 C C . LYS A 1 61 ? -9.972 -14.751 12.569 1.00 91.44 61 LYS A C 1
ATOM 497 O O . LYS A 1 61 ? -11.185 -14.550 12.548 1.00 91.44 61 LYS A O 1
ATOM 502 N N . ASP A 1 62 ? -9.165 -14.450 11.552 1.00 84.00 62 ASP A N 1
ATOM 503 C CA . ASP A 1 62 ? -9.505 -13.786 10.289 1.00 84.00 62 ASP A CA 1
ATOM 504 C C . ASP A 1 62 ? -9.878 -12.292 10.407 1.00 84.00 62 ASP A C 1
ATOM 506 O O . ASP A 1 62 ? -10.114 -11.625 9.389 1.00 84.00 62 ASP A O 1
ATOM 510 N N . GLU A 1 63 ? -9.877 -11.714 11.615 1.00 83.56 63 GLU A N 1
ATOM 511 C CA . GLU A 1 63 ? -10.066 -10.275 11.790 1.00 83.56 63 GLU A CA 1
ATOM 512 C C . GLU A 1 63 ? -8.846 -9.471 11.331 1.00 83.56 63 GLU A C 1
ATOM 514 O O . GLU A 1 63 ? -7.684 -9.860 11.467 1.00 83.56 63 GLU A O 1
ATOM 519 N N . ILE A 1 64 ? -9.122 -8.298 10.761 1.00 84.50 64 ILE A N 1
ATOM 520 C CA . ILE A 1 64 ? -8.097 -7.422 10.200 1.00 84.50 64 ILE A CA 1
ATOM 521 C C . ILE A 1 64 ? -7.667 -6.425 11.268 1.00 84.50 64 ILE A C 1
ATOM 523 O O . ILE A 1 64 ? -8.441 -5.548 11.648 1.00 84.50 64 ILE A O 1
ATOM 527 N N . ILE A 1 65 ? -6.413 -6.542 11.696 1.00 88.44 65 ILE A N 1
ATOM 528 C CA . ILE A 1 65 ? -5.823 -5.736 12.766 1.00 88.44 65 ILE A CA 1
ATOM 529 C C . ILE A 1 65 ? -5.343 -4.383 12.222 1.00 88.44 65 ILE A C 1
ATOM 531 O O . ILE A 1 65 ? -5.527 -3.330 12.835 1.00 88.44 65 ILE A O 1
ATOM 535 N N . SER A 1 66 ? -4.739 -4.384 11.032 1.00 84.12 66 SER A N 1
ATOM 536 C CA . SER A 1 66 ? -4.313 -3.169 10.331 1.00 84.12 66 SER A CA 1
ATOM 537 C C . SER A 1 66 ? -4.395 -3.364 8.817 1.00 84.12 66 SER A C 1
ATOM 539 O O . SER A 1 66 ? -4.400 -4.491 8.324 1.00 84.12 66 SER A O 1
ATOM 541 N N . ARG A 1 67 ? -4.497 -2.271 8.052 1.00 76.94 67 ARG A N 1
ATOM 542 C CA . ARG A 1 67 ? -4.612 -2.313 6.586 1.00 76.94 67 ARG A CA 1
ATOM 543 C C . ARG A 1 67 ? -3.566 -1.431 5.934 1.00 76.94 67 ARG A C 1
ATOM 545 O O . ARG A 1 67 ? -3.413 -0.284 6.344 1.00 76.94 67 ARG A O 1
ATOM 552 N N . HIS A 1 68 ? -2.973 -1.937 4.859 1.00 76.62 68 HIS A N 1
ATOM 553 C CA . HIS A 1 68 ? -2.078 -1.174 3.995 1.00 76.62 68 HIS A CA 1
ATOM 554 C C . HIS A 1 68 ? -2.728 0.151 3.553 1.00 76.62 68 HIS A C 1
ATOM 556 O O . HIS A 1 68 ? -3.909 0.178 3.191 1.00 76.62 68 HIS A O 1
ATOM 562 N N . GLY A 1 69 ? -1.958 1.238 3.578 1.00 67.44 69 GLY A N 1
ATOM 563 C CA . GLY A 1 69 ? -2.380 2.585 3.191 1.00 67.44 69 GLY A CA 1
ATOM 564 C C . GLY A 1 69 ? -3.198 3.337 4.247 1.00 67.44 69 GLY A C 1
ATOM 565 O O . GLY A 1 69 ? -3.584 4.479 4.007 1.00 67.44 69 GLY A O 1
ATOM 566 N N . ARG A 1 70 ? -3.488 2.732 5.408 1.00 65.94 70 ARG A N 1
ATOM 567 C CA . ARG A 1 70 ? -4.189 3.408 6.511 1.00 65.94 70 ARG A CA 1
ATOM 568 C C . ARG A 1 70 ? -3.199 4.000 7.503 1.00 65.94 70 ARG A C 1
ATOM 570 O O . ARG A 1 70 ? -2.210 3.362 7.847 1.00 65.94 70 ARG A O 1
ATOM 577 N N . TYR A 1 71 ? -3.532 5.165 8.038 1.00 61.91 71 TYR A N 1
ATOM 578 C CA . TYR A 1 71 ? -2.995 5.605 9.319 1.00 61.91 71 TYR A CA 1
ATOM 579 C C . TYR A 1 71 ? -3.701 4.818 10.423 1.00 61.91 71 TYR A C 1
ATOM 581 O O . TYR A 1 71 ? -4.929 4.757 10.446 1.00 61.91 71 TYR A O 1
ATOM 589 N N . ASN A 1 72 ? -2.942 4.150 11.288 1.00 60.31 72 ASN A N 1
ATOM 590 C CA . ASN A 1 72 ? -3.501 3.461 12.448 1.00 60.31 72 ASN A CA 1
ATOM 591 C C . ASN A 1 72 ? -2.617 3.724 13.669 1.00 60.31 72 ASN A C 1
ATOM 593 O O . ASN A 1 72 ? -1.436 3.384 13.632 1.00 60.31 72 ASN A O 1
ATOM 597 N N . GLU A 1 73 ? -3.222 4.278 14.720 1.00 69.62 73 GLU A N 1
ATOM 598 C CA . GLU A 1 73 ? -2.631 5.000 15.861 1.00 69.62 73 GLU A CA 1
ATOM 599 C C . GLU A 1 73 ? -1.808 4.154 16.855 1.00 69.62 73 GLU A C 1
ATOM 601 O O . GLU A 1 73 ? -1.368 4.682 17.872 1.00 69.62 73 GLU A O 1
ATOM 606 N N . TRP A 1 74 ? -1.549 2.871 16.561 1.00 86.06 74 TRP A N 1
ATOM 607 C CA . TRP A 1 74 ? -0.990 1.924 17.536 1.00 86.06 74 TRP A CA 1
ATOM 608 C C . TRP A 1 74 ? 0.252 1.179 17.044 1.00 86.06 74 TRP A C 1
ATOM 610 O O . TRP A 1 74 ? 0.255 0.596 15.961 1.00 86.06 74 TRP A O 1
ATOM 620 N N . LEU A 1 75 ? 1.286 1.104 17.871 1.00 91.06 75 LEU A N 1
ATOM 621 C CA . LEU A 1 75 ? 2.246 0.005 17.815 1.00 91.06 75 LEU A CA 1
ATOM 622 C C . LEU A 1 75 ? 1.628 -1.201 18.533 1.00 91.06 75 LEU A C 1
ATOM 624 O O . LEU A 1 75 ? 1.065 -1.045 19.615 1.00 91.06 75 LEU A O 1
ATOM 628 N N . TYR A 1 76 ? 1.752 -2.394 17.957 1.00 92.81 76 TYR A N 1
ATOM 629 C CA . TYR A 1 76 ? 1.269 -3.630 18.568 1.00 92.81 76 TYR A CA 1
ATOM 630 C C . TYR A 1 76 ? 2.424 -4.528 18.998 1.00 92.81 76 TYR A C 1
ATOM 632 O O . TYR A 1 76 ? 3.324 -4.766 18.199 1.00 92.81 76 TYR A O 1
ATOM 640 N N . VAL A 1 77 ? 2.359 -5.079 20.211 1.00 94.50 77 VAL A N 1
ATOM 641 C CA . VAL A 1 77 ? 3.187 -6.209 20.668 1.00 94.50 77 VAL A CA 1
ATOM 642 C C . VAL A 1 77 ? 2.288 -7.433 20.821 1.00 94.50 77 VAL A C 1
ATOM 644 O O . VAL A 1 77 ? 1.237 -7.359 21.457 1.00 94.50 77 VAL A O 1
ATOM 647 N N . VAL A 1 78 ? 2.670 -8.560 20.231 1.00 95.69 78 VAL A N 1
ATOM 648 C CA . VAL A 1 78 ? 1.891 -9.799 20.278 1.00 95.69 78 VAL A CA 1
ATOM 649 C C . VAL A 1 78 ? 2.106 -10.472 21.631 1.00 95.69 78 VAL A C 1
ATOM 651 O O . VAL A 1 78 ? 3.227 -10.832 21.985 1.00 95.69 78 VAL A O 1
ATOM 654 N N . LEU A 1 79 ? 1.033 -10.649 22.402 1.00 94.19 79 LEU A N 1
ATOM 655 C CA . LEU A 1 79 ? 1.077 -11.368 23.679 1.00 94.19 79 LEU A CA 1
ATOM 656 C C . LEU A 1 79 ? 0.678 -12.836 23.502 1.00 94.19 79 LEU A C 1
ATOM 658 O O . LEU A 1 79 ? 1.205 -13.713 24.182 1.00 94.19 79 LEU A O 1
ATOM 662 N N . SER A 1 80 ? -0.262 -13.108 22.595 1.00 95.50 80 SER A N 1
ATOM 663 C CA . SER A 1 80 ? -0.726 -14.454 22.258 1.00 95.50 80 SER A CA 1
ATOM 664 C C . SER A 1 80 ? -1.332 -14.487 20.854 1.00 95.50 80 SER A C 1
ATOM 666 O O . SER A 1 80 ? -1.900 -13.485 20.413 1.00 95.50 80 SER A O 1
ATOM 668 N N . GLY A 1 81 ? -1.250 -15.646 20.198 1.00 96.38 81 GLY A N 1
ATOM 669 C CA . GLY A 1 81 ? -1.760 -15.886 18.849 1.00 96.38 81 GLY A CA 1
ATOM 670 C C . GLY A 1 81 ? -0.728 -15.662 17.743 1.00 96.38 81 GLY A C 1
ATOM 671 O O . GLY A 1 81 ? 0.423 -15.316 18.007 1.00 96.38 81 GLY A O 1
ATOM 672 N N . GLU A 1 82 ? -1.163 -15.879 16.505 1.00 97.38 82 GLU A N 1
ATOM 673 C CA . GLU A 1 82 ? -0.371 -15.702 15.288 1.00 97.38 82 GLU A CA 1
ATOM 674 C C . GLU A 1 82 ? -1.032 -14.683 14.355 1.00 97.38 82 GLU A C 1
ATOM 676 O O . GLU A 1 82 ? -2.251 -14.676 14.162 1.00 97.38 82 GLU A O 1
ATOM 681 N N . ILE A 1 83 ? -0.222 -13.819 13.748 1.00 96.31 83 ILE A N 1
ATOM 682 C CA . ILE A 1 83 ? -0.663 -12.775 12.817 1.00 96.31 83 ILE A CA 1
ATOM 683 C C . ILE A 1 83 ? 0.036 -12.976 11.484 1.00 96.31 83 ILE A C 1
ATOM 685 O O . ILE A 1 83 ? 1.260 -12.968 11.441 1.00 96.31 83 ILE A O 1
ATOM 689 N N . SER A 1 84 ? -0.718 -13.023 10.392 1.00 94.38 84 SER A N 1
ATOM 690 C CA . SER A 1 84 ? -0.159 -13.019 9.039 1.00 94.38 84 SER A CA 1
ATOM 691 C C . SER A 1 84 ? -0.091 -11.593 8.485 1.00 94.38 84 SER A C 1
ATOM 693 O O . SER A 1 84 ? -1.068 -10.833 8.519 1.00 94.38 84 SER A O 1
ATOM 695 N N . ILE A 1 85 ? 1.074 -11.224 7.953 1.00 91.62 85 ILE A N 1
ATOM 696 C CA . ILE A 1 85 ? 1.339 -9.930 7.321 1.00 91.62 85 ILE A CA 1
ATOM 697 C C . ILE A 1 85 ? 1.250 -10.069 5.805 1.00 91.62 85 ILE A C 1
ATOM 699 O O . ILE A 1 85 ? 1.942 -10.886 5.203 1.00 91.62 85 ILE A O 1
ATOM 703 N N . PHE A 1 86 ? 0.438 -9.218 5.182 1.00 85.19 86 PHE A N 1
ATOM 704 C CA . PHE A 1 86 ? 0.191 -9.220 3.745 1.00 85.19 86 PHE A CA 1
ATOM 705 C C . PHE A 1 86 ? 0.578 -7.896 3.094 1.00 85.19 86 PHE A C 1
ATOM 707 O O . PHE A 1 86 ? 0.282 -6.822 3.623 1.00 85.19 86 PHE A O 1
ATOM 714 N N . ILE A 1 87 ? 1.118 -7.960 1.881 1.00 77.00 87 ILE A N 1
ATOM 715 C CA . ILE A 1 87 ? 1.224 -6.803 0.985 1.00 77.00 87 ILE A CA 1
ATOM 716 C C . ILE A 1 87 ? 0.341 -6.987 -0.243 1.00 77.00 87 ILE A C 1
ATOM 718 O O . ILE A 1 87 ? -0.124 -8.083 -0.559 1.00 77.00 87 ILE A O 1
ATOM 722 N N . ILE A 1 88 ? 0.093 -5.879 -0.932 1.00 65.31 88 ILE A N 1
ATOM 723 C CA . ILE A 1 88 ? -0.505 -5.888 -2.262 1.00 65.31 88 ILE A CA 1
ATOM 724 C C . ILE A 1 88 ? 0.657 -5.796 -3.242 1.00 65.31 88 ILE A C 1
ATOM 726 O O . ILE A 1 88 ? 1.440 -4.850 -3.170 1.00 65.31 88 ILE A O 1
ATOM 730 N N . THR A 1 89 ? 0.768 -6.758 -4.149 1.00 55.22 89 THR A N 1
ATOM 731 C CA . THR A 1 89 ? 1.715 -6.696 -5.266 1.00 55.22 89 THR A CA 1
ATOM 732 C C . THR A 1 89 ? 0.941 -6.563 -6.581 1.00 55.22 89 THR A C 1
ATOM 734 O O . THR A 1 89 ? -0.277 -6.757 -6.592 1.00 55.22 89 THR A O 1
ATOM 737 N N . PRO A 1 90 ? 1.597 -6.205 -7.701 1.00 44.66 90 PRO A N 1
ATOM 738 C CA . PRO A 1 90 ? 0.929 -6.129 -9.002 1.00 44.66 90 PRO A CA 1
ATOM 739 C C . PRO A 1 90 ? 0.209 -7.428 -9.401 1.00 44.66 90 PRO A C 1
ATOM 741 O O . PRO A 1 90 ? -0.843 -7.364 -10.035 1.00 44.66 90 PRO A O 1
ATOM 744 N N . ASP A 1 91 ? 0.751 -8.577 -8.988 1.00 44.34 91 ASP A N 1
ATOM 745 C CA . ASP A 1 91 ? 0.247 -9.906 -9.346 1.00 44.34 91 ASP A CA 1
ATOM 746 C C . ASP A 1 91 ? -0.698 -10.500 -8.287 1.00 44.34 91 ASP A C 1
ATOM 748 O O . ASP A 1 91 ? -1.515 -11.368 -8.597 1.00 44.34 91 ASP A O 1
ATOM 752 N N . TYR A 1 92 ? -0.646 -10.003 -7.043 1.00 48.31 92 TYR A N 1
ATOM 753 C CA . TYR A 1 92 ? -1.460 -10.503 -5.935 1.00 48.31 92 TYR A CA 1
ATOM 754 C C . TYR A 1 92 ? -2.204 -9.396 -5.199 1.00 48.31 92 TYR A C 1
ATOM 756 O O . TYR A 1 92 ? -1.630 -8.477 -4.617 1.00 48.31 92 TYR A O 1
ATOM 764 N N . THR A 1 93 ? -3.518 -9.579 -5.065 1.00 54.91 93 THR A N 1
ATOM 765 C CA . THR A 1 93 ? -4.336 -8.729 -4.191 1.00 54.91 93 THR A CA 1
ATOM 766 C C . THR A 1 93 ? -4.027 -8.920 -2.701 1.00 54.91 93 THR A C 1
ATOM 768 O O . THR A 1 93 ? -4.395 -8.052 -1.909 1.00 54.91 93 THR A O 1
ATOM 771 N N . LYS A 1 94 ? -3.387 -10.042 -2.330 1.00 66.75 94 LYS A N 1
ATOM 772 C CA . LYS A 1 94 ? -2.858 -10.374 -0.997 1.00 66.75 94 LYS A CA 1
ATOM 773 C C . LYS A 1 94 ? -1.702 -11.375 -1.144 1.00 66.75 94 LYS A C 1
ATOM 775 O O . LYS A 1 94 ? -1.962 -12.548 -1.393 1.00 66.75 94 LYS A O 1
ATOM 780 N N . LEU A 1 95 ? -0.462 -10.922 -0.994 1.00 77.06 95 LEU A N 1
ATOM 781 C CA . LEU A 1 95 ? 0.705 -11.794 -0.842 1.00 77.06 95 LEU A CA 1
ATOM 782 C C . LEU A 1 95 ? 1.060 -11.866 0.640 1.00 77.06 95 LEU A C 1
ATOM 784 O O . LEU A 1 95 ? 1.353 -10.828 1.234 1.00 77.06 95 LEU A O 1
ATOM 788 N N . GLU A 1 96 ? 1.009 -13.060 1.227 1.00 83.44 96 GLU A N 1
ATOM 789 C CA . GLU A 1 96 ? 1.503 -13.285 2.587 1.00 83.44 96 GLU A CA 1
ATOM 790 C C . GLU A 1 96 ? 3.028 -13.201 2.592 1.00 83.44 96 GLU A C 1
ATOM 792 O O . GLU A 1 96 ? 3.688 -13.804 1.750 1.00 83.44 96 GLU A O 1
ATOM 797 N N . LEU A 1 97 ? 3.575 -12.416 3.514 1.00 82.56 97 LEU A N 1
ATOM 798 C CA . LEU A 1 97 ? 5.012 -12.234 3.660 1.00 82.56 97 LEU A CA 1
ATOM 799 C C . LEU A 1 97 ? 5.552 -13.062 4.817 1.00 82.56 97 LEU A C 1
ATOM 801 O O . LEU A 1 97 ? 6.500 -13.821 4.671 1.00 82.56 97 LEU A O 1
ATOM 805 N N . TYR A 1 98 ? 4.998 -12.861 6.006 1.00 86.19 98 TYR A N 1
ATOM 806 C CA . TYR A 1 98 ? 5.465 -13.513 7.219 1.00 86.19 98 TYR A CA 1
ATOM 807 C C . TYR A 1 98 ? 4.383 -13.564 8.273 1.00 86.19 98 TYR A C 1
ATOM 809 O O . TYR A 1 98 ? 3.472 -12.734 8.283 1.00 86.19 98 TYR A O 1
ATOM 817 N N . ALA A 1 99 ? 4.558 -14.511 9.186 1.00 91.69 99 ALA A N 1
ATOM 818 C CA . ALA A 1 99 ? 3.818 -14.568 10.424 1.00 91.69 99 ALA A CA 1
ATOM 819 C C . ALA A 1 99 ? 4.578 -13.836 11.541 1.00 91.69 99 ALA A C 1
ATOM 821 O O . ALA A 1 99 ? 5.809 -13.778 11.535 1.00 91.69 99 ALA A O 1
ATOM 822 N N . LEU A 1 100 ? 3.830 -13.278 12.485 1.00 94.75 100 LEU A N 1
ATOM 823 C CA . LEU A 1 100 ? 4.313 -12.764 13.761 1.00 94.75 100 LEU A CA 1
ATOM 824 C C . LEU A 1 100 ? 3.668 -13.575 14.881 1.00 94.75 100 LEU A C 1
ATOM 826 O O . LEU A 1 100 ? 2.462 -13.834 14.834 1.00 94.75 100 LEU A O 1
ATOM 830 N N . GLY A 1 101 ? 4.466 -13.954 15.872 1.00 95.62 101 GLY A N 1
ATOM 831 C CA . GLY A 1 101 ? 4.033 -14.703 17.048 1.00 95.62 101 GLY A CA 1
ATOM 832 C C . GLY A 1 101 ? 4.274 -13.931 18.346 1.00 95.62 101 GLY A C 1
ATOM 833 O O . GLY A 1 101 ? 4.625 -12.753 18.308 1.00 95.62 101 GLY A O 1
ATOM 834 N N . PRO A 1 102 ? 4.085 -14.570 19.513 1.00 95.50 102 PRO A N 1
ATOM 835 C CA . PRO A 1 102 ? 4.319 -13.941 20.809 1.00 95.50 102 PRO A CA 1
ATOM 836 C C . PRO A 1 102 ? 5.698 -13.273 20.905 1.00 95.50 102 PRO A C 1
ATOM 838 O O . PRO A 1 102 ? 6.691 -13.828 20.446 1.00 95.50 102 PRO A O 1
ATOM 841 N N . GLU A 1 103 ? 5.741 -12.103 21.545 1.00 88.94 103 GLU A N 1
ATOM 842 C CA . GLU A 1 103 ? 6.899 -11.202 21.690 1.00 88.94 103 GLU A CA 1
ATOM 843 C C . GLU A 1 103 ? 7.303 -10.406 20.439 1.00 88.94 103 GLU A C 1
ATOM 845 O O . GLU A 1 103 ? 8.036 -9.416 20.569 1.00 88.94 103 GLU A O 1
ATOM 850 N N . ASP A 1 104 ? 6.803 -10.762 19.253 1.00 94.00 104 ASP A N 1
ATOM 851 C CA . ASP A 1 104 ? 6.960 -9.913 18.079 1.00 94.00 104 ASP A CA 1
ATOM 852 C C . ASP A 1 104 ? 6.148 -8.622 18.220 1.00 94.00 104 ASP A C 1
ATOM 854 O O . ASP A 1 104 ? 5.177 -8.524 18.972 1.00 94.00 104 ASP A O 1
ATOM 858 N N . PHE A 1 105 ? 6.527 -7.605 17.453 1.00 93.31 105 PHE A N 1
ATOM 859 C CA . PHE A 1 105 ? 5.789 -6.350 17.371 1.00 93.31 105 PHE A CA 1
ATOM 860 C C . PHE A 1 105 ? 5.631 -5.907 15.924 1.00 93.31 105 PHE A C 1
ATOM 862 O O . PHE A 1 105 ? 6.446 -6.262 15.074 1.00 93.31 105 PHE A O 1
ATOM 869 N N . PHE A 1 106 ? 4.632 -5.083 15.638 1.00 91.62 106 PHE A N 1
ATOM 870 C CA . PHE A 1 106 ? 4.496 -4.424 14.344 1.00 91.62 106 PHE A CA 1
ATOM 871 C C . PHE A 1 106 ? 3.810 -3.077 14.477 1.00 91.62 106 PHE A C 1
ATOM 873 O O . PHE A 1 106 ? 3.072 -2.799 15.423 1.00 91.62 106 PHE A O 1
ATOM 880 N N . GLY A 1 107 ? 4.023 -2.261 13.460 1.00 87.19 107 GLY A N 1
ATOM 881 C CA . GLY A 1 107 ? 3.410 -0.960 13.342 1.00 87.19 107 GLY A CA 1
ATOM 882 C C . GLY A 1 107 ? 4.320 0.195 13.744 1.00 87.19 107 GLY A C 1
ATOM 883 O O . GLY A 1 107 ? 3.830 1.287 14.006 1.00 87.19 107 GLY A O 1
ATOM 884 N N . GLU A 1 108 ? 5.626 -0.047 13.775 1.00 87.12 108 GLU A N 1
ATOM 885 C CA . GLU A 1 108 ? 6.710 0.901 14.019 1.00 87.12 108 GLU A CA 1
ATOM 886 C C . GLU A 1 108 ? 6.774 2.062 13.004 1.00 87.12 108 GLU A C 1
ATOM 888 O O . GLU A 1 108 ? 7.361 3.106 13.288 1.00 87.12 108 GLU A O 1
ATOM 893 N N . ASP A 1 109 ? 6.124 1.918 11.845 1.00 76.06 109 ASP A N 1
ATOM 894 C CA . ASP A 1 109 ? 6.006 2.937 10.793 1.00 76.06 109 ASP A CA 1
ATOM 895 C C . ASP A 1 109 ? 5.368 4.251 11.278 1.00 76.06 109 ASP A C 1
ATOM 897 O O . ASP A 1 109 ? 5.837 5.341 10.927 1.00 76.06 109 ASP A O 1
ATOM 901 N N . ILE A 1 110 ? 4.356 4.167 12.149 1.00 65.62 110 ILE A N 1
ATOM 902 C CA . ILE A 1 110 ? 3.684 5.354 12.700 1.00 65.62 110 ILE A CA 1
ATOM 903 C C . ILE A 1 110 ? 4.618 6.214 13.563 1.00 65.62 110 ILE A C 1
ATOM 905 O O . ILE A 1 110 ? 4.467 7.431 13.648 1.00 65.62 110 ILE A O 1
ATOM 909 N N . VAL A 1 111 ? 5.605 5.573 14.179 1.00 62.38 111 VAL A N 1
ATOM 910 C CA . VAL A 1 111 ? 6.476 6.129 15.219 1.00 62.38 111 VAL A CA 1
ATOM 911 C C . VAL A 1 111 ? 7.617 6.912 14.601 1.00 62.38 111 VAL A C 1
ATOM 913 O O . VAL A 1 111 ? 7.964 7.993 15.063 1.00 62.38 111 VAL A O 1
ATOM 916 N N . ILE A 1 112 ? 8.208 6.346 13.549 1.00 64.19 112 ILE A N 1
ATOM 917 C CA . ILE A 1 112 ? 9.465 6.841 12.990 1.00 64.19 112 ILE A CA 1
ATOM 918 C C . ILE A 1 112 ? 9.199 7.917 11.939 1.00 64.19 112 ILE A C 1
ATOM 920 O O . ILE A 1 112 ? 9.978 8.863 11.824 1.00 64.19 112 ILE A O 1
ATOM 924 N N . ARG A 1 113 ? 8.122 7.788 11.149 1.00 65.31 113 ARG A N 1
ATOM 925 C CA . ARG A 1 113 ? 7.915 8.651 9.972 1.00 65.31 113 ARG A CA 1
ATOM 926 C C . ARG A 1 113 ? 6.525 9.249 9.822 1.00 65.31 113 ARG A C 1
ATOM 928 O O . ARG A 1 113 ? 6.343 10.064 8.921 1.00 65.31 113 ARG A O 1
ATOM 935 N N . ASN A 1 114 ? 5.567 8.882 10.680 1.00 66.25 114 ASN A N 1
ATOM 936 C CA . ASN A 1 114 ? 4.154 9.214 10.476 1.00 66.25 114 ASN A CA 1
ATOM 937 C C . ASN A 1 114 ? 3.713 8.849 9.040 1.00 66.25 114 ASN A C 1
ATOM 939 O O . ASN A 1 114 ? 3.118 9.652 8.316 1.00 66.25 114 ASN A O 1
ATOM 943 N N . GLU A 1 115 ? 4.104 7.650 8.600 1.00 67.06 115 GLU A N 1
ATOM 944 C CA . GLU A 1 115 ? 3.762 7.077 7.295 1.00 67.06 115 GLU A CA 1
ATOM 945 C C . GLU A 1 115 ? 2.521 6.170 7.440 1.00 67.06 115 GLU A C 1
ATOM 947 O O . GLU A 1 115 ? 2.267 5.634 8.522 1.00 67.06 115 GLU A O 1
ATOM 952 N N . PRO A 1 116 ? 1.705 6.006 6.383 1.00 69.75 116 PRO A N 1
ATOM 953 C CA . PRO A 1 116 ? 0.631 5.020 6.392 1.00 69.75 116 PRO A CA 1
ATOM 954 C C . PRO A 1 116 ? 1.209 3.597 6.446 1.00 69.75 116 PRO A C 1
ATOM 956 O O . PRO A 1 116 ? 2.314 3.343 5.969 1.00 69.75 116 PRO A O 1
ATOM 959 N N . ARG A 1 117 ? 0.420 2.646 6.955 1.00 77.19 117 ARG A N 1
ATOM 960 C CA . ARG A 1 117 ? 0.791 1.226 7.036 1.00 77.19 117 ARG A CA 1
ATOM 961 C C . ARG A 1 117 ? 1.271 0.694 5.687 1.00 77.19 117 ARG A C 1
ATOM 963 O O . ARG A 1 117 ? 0.531 0.739 4.705 1.00 77.19 117 ARG A O 1
ATOM 970 N N . GLU A 1 118 ? 2.452 0.091 5.652 1.00 75.88 118 GLU A N 1
ATOM 971 C CA . GLU A 1 118 ? 2.985 -0.535 4.433 1.00 75.88 118 GLU A CA 1
ATOM 972 C C . GLU A 1 118 ? 2.413 -1.937 4.174 1.00 75.88 118 GLU A C 1
ATOM 974 O O . GLU A 1 118 ? 2.530 -2.466 3.069 1.00 75.88 118 GLU A O 1
ATOM 979 N N . SER A 1 119 ? 1.738 -2.537 5.150 1.00 82.81 119 SER A N 1
ATOM 980 C CA . SER A 1 119 ? 1.187 -3.888 5.053 1.00 82.81 119 SER A CA 1
ATOM 981 C C . SER A 1 119 ? -0.172 -4.001 5.747 1.00 82.81 119 SER A C 1
ATOM 983 O O . SER A 1 119 ? -0.621 -3.111 6.470 1.00 82.81 119 SER A O 1
ATOM 985 N N . THR A 1 120 ? -0.879 -5.090 5.461 1.00 86.00 120 THR A N 1
ATOM 986 C CA . THR A 1 120 ? -2.131 -5.476 6.116 1.00 86.00 120 THR A CA 1
ATOM 987 C C . THR A 1 120 ? -1.834 -6.603 7.095 1.00 86.00 120 THR A C 1
ATOM 989 O O . THR A 1 120 ? -1.337 -7.640 6.671 1.00 86.00 120 THR A O 1
ATOM 992 N N . ALA A 1 121 ? -2.160 -6.423 8.372 1.00 90.69 121 ALA A N 1
ATOM 993 C CA . ALA A 1 121 ? -2.054 -7.465 9.390 1.00 90.69 121 ALA A CA 1
ATOM 994 C C . ALA A 1 121 ? -3.419 -8.125 9.619 1.00 90.69 121 ALA A C 1
ATOM 996 O O . ALA A 1 121 ? -4.418 -7.427 9.825 1.00 90.69 121 ALA A O 1
ATOM 997 N N . ILE A 1 122 ? -3.466 -9.457 9.583 1.00 89.94 122 ILE A N 1
ATOM 998 C CA . ILE A 1 122 ? -4.680 -10.254 9.806 1.00 89.94 122 ILE A CA 1
ATOM 999 C C . ILE A 1 122 ? -4.384 -11.299 10.879 1.00 89.94 122 ILE A C 1
ATOM 1001 O O . ILE A 1 122 ? -3.347 -11.955 10.828 1.00 89.94 122 ILE A O 1
ATOM 1005 N N . ALA A 1 123 ? -5.289 -11.449 11.840 1.00 93.31 123 ALA A N 1
ATOM 1006 C CA . ALA A 1 123 ? -5.201 -12.481 12.861 1.00 93.31 123 ALA A CA 1
ATOM 1007 C C . ALA A 1 123 ? -5.354 -13.870 12.210 1.00 93.31 123 ALA A C 1
ATOM 1009 O O . ALA A 1 123 ? -6.389 -14.168 11.618 1.00 93.31 123 ALA A O 1
ATOM 1010 N N . TYR A 1 124 ? -4.317 -14.705 12.272 1.00 93.56 124 TYR A N 1
ATOM 1011 C CA . TYR A 1 124 ? -4.349 -16.075 11.746 1.00 93.56 124 TYR A CA 1
ATOM 1012 C C . TYR A 1 124 ? -4.999 -17.045 12.745 1.00 93.56 124 TYR A C 1
ATOM 1014 O O . TYR A 1 124 ? -5.724 -17.971 12.364 1.00 93.56 124 TYR A O 1
ATOM 1022 N N . THR A 1 125 ? -4.800 -16.782 14.037 1.00 96.25 125 THR A N 1
ATOM 1023 C CA . THR A 1 125 ? -5.542 -17.376 15.156 1.00 96.25 125 THR A CA 1
ATOM 1024 C C . THR A 1 125 ? -6.261 -16.283 15.939 1.00 96.25 125 THR A C 1
ATOM 1026 O O . THR A 1 125 ? -6.145 -15.105 15.612 1.00 96.25 125 THR A O 1
ATOM 1029 N N . ASP A 1 126 ? -6.969 -16.647 17.007 1.00 95.38 126 ASP A N 1
ATOM 1030 C CA . ASP A 1 126 ? -7.355 -15.653 18.009 1.00 95.38 126 ASP A CA 1
ATOM 1031 C C . ASP A 1 126 ? -6.084 -15.022 18.600 1.00 95.38 126 ASP A C 1
ATOM 1033 O O . ASP A 1 126 ? -5.124 -15.731 18.920 1.00 95.38 126 ASP A O 1
ATOM 1037 N N . CYS A 1 127 ? -6.072 -13.694 18.708 1.00 95.44 127 CYS A N 1
ATOM 1038 C CA . CYS A 1 127 ? -4.902 -12.905 19.073 1.00 95.44 127 CYS A CA 1
ATOM 1039 C C . CYS A 1 127 ? -5.190 -11.969 20.247 1.00 95.44 127 CYS A C 1
ATOM 1041 O O . CYS A 1 127 ? -6.241 -11.327 20.319 1.00 95.44 127 CYS A O 1
ATOM 1043 N N . ILE A 1 128 ? -4.204 -11.840 21.137 1.00 94.44 128 ILE A N 1
ATOM 1044 C CA . ILE A 1 128 ? -4.185 -10.870 22.236 1.00 94.44 128 ILE A CA 1
ATOM 1045 C C . ILE A 1 128 ? -2.960 -9.986 22.039 1.00 94.44 128 ILE A C 1
ATOM 1047 O O . ILE A 1 128 ? -1.830 -10.475 22.063 1.00 94.44 128 ILE A O 1
ATOM 1051 N N . LEU A 1 129 ? -3.184 -8.690 21.840 1.00 93.75 129 LEU A N 1
ATOM 1052 C CA . LEU A 1 129 ? -2.149 -7.721 21.495 1.00 93.75 129 LEU A CA 1
ATOM 1053 C C . LEU A 1 129 ? -2.095 -6.604 22.527 1.00 93.75 129 LEU A C 1
ATOM 1055 O O . LEU A 1 129 ? -3.130 -6.120 22.977 1.00 93.75 129 LEU A O 1
ATOM 1059 N N . LEU A 1 130 ? -0.890 -6.151 22.842 1.00 93.44 130 LEU A N 1
ATOM 1060 C CA . LEU A 1 130 ? -0.663 -4.902 23.547 1.00 93.44 130 LEU A CA 1
ATOM 1061 C C . LEU A 1 130 ? -0.612 -3.760 22.529 1.00 93.44 130 LEU A C 1
ATOM 1063 O O . LEU A 1 130 ? 0.237 -3.783 21.643 1.00 93.44 130 LEU A O 1
ATOM 1067 N N . ALA A 1 131 ? -1.500 -2.782 22.645 1.00 91.81 131 ALA A N 1
ATOM 1068 C CA . ALA A 1 131 ? -1.607 -1.623 21.772 1.00 91.81 131 ALA A CA 1
ATOM 1069 C C . ALA A 1 131 ? -1.062 -0.375 22.479 1.00 91.81 131 ALA A C 1
ATOM 1071 O O . ALA A 1 131 ? -1.559 0.015 23.536 1.00 91.81 131 ALA A O 1
ATOM 1072 N N . ILE A 1 132 ? -0.040 0.243 21.888 1.00 90.44 132 ILE A N 1
ATOM 1073 C CA . ILE A 1 132 ? 0.673 1.404 22.432 1.00 90.44 132 ILE A CA 1
ATOM 1074 C C . ILE A 1 132 ? 0.469 2.589 21.490 1.00 90.44 132 ILE A C 1
ATOM 1076 O O . ILE A 1 132 ? 0.806 2.500 20.306 1.00 90.44 132 ILE A O 1
ATOM 1080 N N . GLY A 1 133 ? -0.099 3.678 22.005 1.00 86.19 133 GLY A N 1
ATOM 1081 C CA . GLY A 1 133 ? -0.378 4.882 21.231 1.00 86.19 133 GLY A CA 1
ATOM 1082 C C . GLY A 1 133 ? 0.892 5.655 20.880 1.00 86.19 133 GLY A C 1
ATOM 1083 O O . GLY A 1 133 ? 1.958 5.466 21.470 1.00 86.19 133 GLY A O 1
ATOM 1084 N N . GLN A 1 134 ? 0.796 6.561 19.903 1.00 82.94 134 GLN A N 1
ATOM 1085 C CA . GLN A 1 134 ? 1.935 7.389 19.487 1.00 82.94 134 GLN A CA 1
ATOM 1086 C C . GLN A 1 134 ? 2.479 8.262 20.633 1.00 82.94 134 GLN A C 1
ATOM 1088 O O . GLN A 1 134 ? 3.694 8.464 20.730 1.00 82.94 134 GLN A O 1
ATOM 1093 N N . HIS A 1 135 ? 1.601 8.784 21.495 1.00 84.56 135 HIS A N 1
ATOM 1094 C CA . HIS A 1 135 ? 1.997 9.642 22.610 1.00 84.56 135 HIS A CA 1
ATOM 1095 C C . HIS A 1 135 ? 2.848 8.871 23.629 1.00 84.56 135 HIS A C 1
ATOM 1097 O O . HIS A 1 135 ? 3.958 9.291 23.956 1.00 84.56 135 HIS A O 1
ATOM 1103 N N . GLU A 1 136 ? 2.374 7.702 24.053 1.00 88.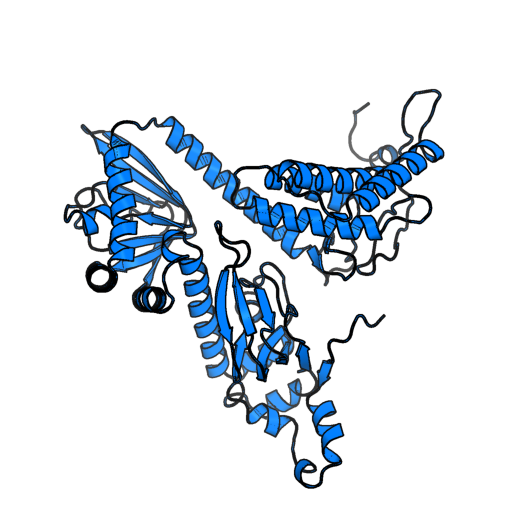75 136 GLU A N 1
ATOM 1104 C CA . GLU A 1 136 ? 3.035 6.817 25.017 1.00 88.75 136 GLU A CA 1
ATOM 1105 C C . GLU A 1 136 ? 4.359 6.315 24.448 1.00 88.75 136 GLU A C 1
ATOM 1107 O O . GLU A 1 136 ? 5.394 6.326 25.114 1.00 88.75 136 GLU A O 1
ATOM 1112 N N . LEU A 1 137 ? 4.355 5.941 23.170 1.00 88.25 137 LEU A N 1
ATOM 1113 C CA . LEU A 1 137 ? 5.542 5.442 22.505 1.00 88.25 137 LEU A CA 1
ATOM 1114 C C . LEU A 1 137 ? 6.627 6.503 22.341 1.00 88.25 137 LEU A C 1
ATOM 1116 O O . LEU A 1 137 ? 7.807 6.178 22.447 1.00 88.25 137 LEU A O 1
ATOM 1120 N N . THR A 1 138 ? 6.245 7.770 22.161 1.00 88.25 138 THR A N 1
ATOM 1121 C CA . THR A 1 138 ? 7.191 8.895 22.147 1.00 88.25 138 THR A CA 1
ATOM 1122 C C . THR A 1 138 ? 7.938 9.002 23.480 1.00 88.25 138 THR A C 1
ATOM 1124 O O . THR A 1 138 ? 9.148 9.227 23.491 1.00 88.25 138 THR A O 1
ATOM 1127 N N . LYS A 1 139 ? 7.252 8.773 24.609 1.00 90.62 139 LYS A N 1
ATOM 1128 C CA . LYS A 1 139 ? 7.892 8.732 25.934 1.00 90.62 139 LYS A CA 1
ATOM 1129 C C . LYS A 1 139 ? 8.839 7.536 26.064 1.00 90.62 139 LYS A C 1
ATOM 1131 O O . LYS A 1 139 ? 9.973 7.699 26.513 1.00 90.62 139 LYS A O 1
ATOM 1136 N N . ILE A 1 140 ? 8.410 6.356 25.605 1.00 91.50 140 ILE A N 1
ATOM 1137 C CA . ILE A 1 140 ? 9.229 5.133 25.612 1.00 91.50 140 ILE A CA 1
ATOM 1138 C C . ILE A 1 140 ? 10.544 5.360 24.856 1.00 91.50 140 ILE A C 1
ATOM 1140 O O . ILE A 1 140 ? 11.614 5.184 25.435 1.00 91.50 140 ILE A O 1
ATOM 1144 N N . ILE A 1 141 ? 10.488 5.797 23.594 1.00 90.62 141 ILE A N 1
ATOM 1145 C CA . ILE A 1 141 ? 11.691 5.953 22.758 1.00 90.62 141 ILE A CA 1
ATOM 1146 C C . ILE A 1 141 ? 12.616 7.071 23.252 1.00 90.62 141 ILE A C 1
ATOM 1148 O O . ILE A 1 141 ? 13.831 6.946 23.126 1.00 90.62 141 ILE A O 1
ATOM 1152 N N . ALA A 1 142 ? 12.067 8.136 23.849 1.00 90.44 142 ALA A N 1
ATOM 1153 C CA . ALA A 1 142 ? 12.864 9.212 24.437 1.00 90.44 142 ALA A CA 1
ATOM 1154 C C . ALA A 1 142 ? 13.638 8.742 25.680 1.00 90.44 142 ALA A C 1
ATOM 1156 O O . ALA A 1 142 ? 14.740 9.220 25.942 1.00 90.44 142 ALA A O 1
ATOM 1157 N N . SER A 1 143 ? 13.067 7.798 26.431 1.00 93.50 143 SER A N 1
ATOM 1158 C CA . SER A 1 143 ? 13.668 7.240 27.648 1.00 93.50 143 SER A CA 1
ATOM 1159 C C . SER A 1 143 ? 14.560 6.016 27.415 1.00 93.50 143 SER A C 1
ATOM 1161 O O . SER A 1 143 ? 15.350 5.666 28.289 1.00 93.50 143 SER A O 1
ATOM 1163 N N . SER A 1 144 ? 14.450 5.364 26.253 1.00 93.31 144 SER A N 1
ATOM 1164 C CA . SER A 1 144 ? 15.142 4.110 25.948 1.00 93.31 144 SER A CA 1
ATOM 1165 C C . SER A 1 144 ? 15.725 4.113 24.527 1.00 93.31 144 SER A C 1
ATOM 1167 O O . SER A 1 144 ? 15.059 3.684 23.576 1.00 93.31 144 SER A O 1
ATOM 1169 N N . PRO A 1 145 ? 16.994 4.540 24.360 1.00 89.94 145 PRO A N 1
ATOM 1170 C CA . PRO A 1 145 ? 17.687 4.495 23.071 1.00 89.94 145 PRO A CA 1
ATOM 1171 C C . PRO A 1 145 ? 17.736 3.088 22.460 1.00 89.94 145 PRO A C 1
ATOM 1173 O O . PRO A 1 145 ? 17.553 2.937 21.256 1.00 89.94 145 PRO A O 1
ATOM 1176 N N . ALA A 1 146 ? 17.895 2.051 23.289 1.00 90.50 146 ALA A N 1
ATOM 1177 C CA . ALA A 1 146 ? 17.887 0.657 22.844 1.00 90.50 146 ALA A CA 1
ATOM 1178 C C . ALA A 1 146 ? 16.543 0.259 22.207 1.00 90.50 146 ALA A C 1
ATOM 1180 O O . ALA A 1 146 ? 16.509 -0.385 21.156 1.00 90.50 146 ALA A O 1
ATOM 1181 N N . THR A 1 147 ? 15.423 0.695 22.797 1.00 90.44 147 THR A N 1
ATOM 1182 C CA . THR A 1 147 ? 14.086 0.457 22.232 1.00 90.44 147 THR A CA 1
ATOM 1183 C C . THR A 1 147 ? 13.912 1.197 20.906 1.00 90.44 147 THR A C 1
ATOM 1185 O O . THR A 1 147 ? 13.395 0.623 19.946 1.00 90.44 147 THR A O 1
ATOM 1188 N N . TYR A 1 148 ? 14.388 2.444 20.814 1.00 88.75 148 TYR A N 1
ATOM 1189 C CA . TYR A 1 148 ? 14.376 3.200 19.560 1.00 88.75 148 TYR A CA 1
ATOM 1190 C C . TYR A 1 148 ? 15.176 2.497 18.454 1.00 88.75 148 TYR A C 1
ATOM 1192 O O . TYR A 1 148 ? 14.659 2.313 17.352 1.00 88.75 148 TYR A O 1
ATOM 1200 N N . GLU A 1 149 ? 16.403 2.053 18.738 1.00 88.31 149 GLU A N 1
ATOM 1201 C CA . GLU A 1 149 ? 17.229 1.330 17.764 1.00 88.31 149 GLU A CA 1
ATOM 1202 C C . GLU A 1 149 ? 16.565 0.029 17.308 1.00 88.31 149 GLU A C 1
ATOM 1204 O O . GLU A 1 149 ? 16.534 -0.259 16.111 1.00 88.31 149 GLU A O 1
ATOM 1209 N N . LYS A 1 150 ? 15.964 -0.729 18.233 1.00 89.12 150 LYS A N 1
ATOM 1210 C CA . LYS A 1 150 ? 15.205 -1.948 17.919 1.00 89.12 150 LYS A CA 1
ATOM 1211 C C . LYS A 1 150 ? 14.046 -1.668 16.958 1.00 89.12 150 LYS A C 1
ATOM 1213 O O . LYS A 1 150 ? 13.905 -2.374 15.958 1.00 89.12 150 LYS A O 1
ATOM 1218 N N . LEU A 1 151 ? 13.242 -0.638 17.231 1.00 89.06 151 LEU A N 1
ATOM 1219 C CA . LEU A 1 151 ? 12.134 -0.222 16.363 1.00 89.06 151 LEU A CA 1
ATOM 1220 C C . LEU A 1 151 ? 12.637 0.241 14.991 1.00 89.06 151 LEU A C 1
ATOM 1222 O O . LEU A 1 151 ? 12.105 -0.182 13.967 1.00 89.06 151 LEU A O 1
ATOM 1226 N N . ASN A 1 152 ? 13.684 1.067 14.960 1.00 85.81 152 ASN A N 1
ATOM 1227 C CA . ASN A 1 152 ? 14.250 1.593 13.722 1.00 85.81 152 ASN A CA 1
ATOM 1228 C C . ASN A 1 152 ? 14.854 0.490 12.844 1.00 85.81 152 ASN A C 1
ATOM 1230 O O . ASN A 1 152 ? 14.628 0.466 11.636 1.00 85.81 152 ASN A O 1
ATOM 1234 N N . ASN A 1 153 ? 15.558 -0.470 13.442 1.00 86.19 153 ASN A N 1
ATOM 1235 C CA . ASN A 1 153 ? 16.106 -1.611 12.716 1.00 86.19 153 ASN A CA 1
ATOM 1236 C C . ASN A 1 153 ? 14.996 -2.505 12.153 1.00 86.19 153 ASN A C 1
ATOM 1238 O O . ASN A 1 153 ? 15.060 -2.882 10.984 1.00 86.19 153 ASN A O 1
ATOM 1242 N N . ALA A 1 154 ? 13.953 -2.797 12.939 1.00 87.69 154 ALA A N 1
ATOM 1243 C CA . ALA A 1 154 ? 12.805 -3.565 12.458 1.00 87.69 154 ALA A CA 1
ATOM 1244 C C . ALA A 1 154 ? 12.086 -2.858 11.299 1.00 87.69 154 ALA A C 1
ATOM 1246 O O . ALA A 1 154 ? 11.794 -3.499 10.288 1.00 87.69 154 ALA A O 1
ATOM 1247 N N . PHE A 1 155 ? 11.888 -1.541 11.407 1.00 84.94 155 PHE A N 1
ATOM 1248 C CA . PHE A 1 155 ? 11.319 -0.717 10.344 1.00 84.94 155 PHE A CA 1
ATOM 1249 C C . PHE A 1 155 ? 12.139 -0.812 9.056 1.00 84.94 155 PHE A C 1
ATOM 1251 O O . PHE A 1 155 ? 11.594 -1.121 7.998 1.00 84.94 155 PHE A O 1
ATOM 1258 N N . LEU A 1 156 ? 13.454 -0.583 9.133 1.00 80.69 156 LEU A N 1
ATOM 1259 C CA . LEU A 1 156 ? 14.334 -0.621 7.963 1.00 80.69 156 LEU A CA 1
ATOM 1260 C C . LEU A 1 156 ? 14.341 -2.005 7.306 1.00 80.69 156 LEU A C 1
ATOM 1262 O O . LEU A 1 156 ? 14.212 -2.098 6.084 1.00 80.69 156 LEU A O 1
ATOM 1266 N N . GLN A 1 157 ? 14.432 -3.068 8.107 1.00 82.94 157 GLN A N 1
ATOM 1267 C CA . GLN A 1 157 ? 14.429 -4.447 7.621 1.00 82.94 157 GLN A CA 1
ATOM 1268 C C . GLN A 1 157 ? 13.108 -4.810 6.935 1.00 82.94 157 GLN A C 1
ATOM 1270 O O . GLN A 1 157 ? 13.105 -5.311 5.809 1.00 82.94 157 GLN A O 1
ATOM 1275 N N . ARG A 1 158 ? 11.964 -4.502 7.559 1.00 85.88 158 ARG A N 1
ATOM 1276 C CA . ARG A 1 158 ? 10.639 -4.780 6.981 1.00 85.88 158 ARG A CA 1
ATOM 1277 C C . ARG A 1 158 ? 10.365 -3.941 5.748 1.00 85.88 158 ARG A C 1
ATOM 1279 O O . ARG A 1 158 ? 9.882 -4.481 4.761 1.00 85.88 158 ARG A O 1
ATOM 1286 N N . LYS A 1 159 ? 10.740 -2.662 5.752 1.00 79.44 159 LYS A N 1
ATOM 1287 C CA . LYS A 1 159 ? 10.625 -1.792 4.577 1.00 79.44 159 LYS A CA 1
ATOM 1288 C C . LYS A 1 159 ? 11.461 -2.326 3.418 1.00 79.44 159 LYS A C 1
ATOM 1290 O O . LYS A 1 159 ? 10.979 -2.394 2.290 1.00 79.44 159 LYS A O 1
ATOM 1295 N N . MET A 1 160 ? 12.700 -2.749 3.672 1.00 80.56 160 MET A N 1
ATOM 1296 C CA . MET A 1 160 ? 13.558 -3.361 2.652 1.00 80.56 160 MET A CA 1
ATOM 1297 C C . MET A 1 160 ? 12.944 -4.653 2.105 1.00 80.56 160 MET A C 1
ATOM 1299 O O . MET A 1 160 ? 12.820 -4.800 0.889 1.00 80.56 160 MET A O 1
ATOM 1303 N N . ARG A 1 161 ? 12.482 -5.538 2.991 1.00 86.25 161 ARG A N 1
ATOM 1304 C CA . ARG A 1 161 ? 11.796 -6.786 2.643 1.00 86.25 161 ARG A CA 1
ATOM 1305 C C . ARG A 1 161 ? 10.531 -6.561 1.818 1.00 86.25 161 ARG A C 1
ATOM 1307 O O . ARG A 1 161 ? 10.390 -7.162 0.758 1.00 86.25 161 ARG A O 1
ATOM 1314 N N . ASN A 1 162 ? 9.629 -5.694 2.267 1.00 80.25 162 ASN A N 1
ATOM 1315 C CA . ASN A 1 162 ? 8.379 -5.389 1.570 1.00 80.25 162 ASN A CA 1
ATOM 1316 C C . ASN A 1 162 ? 8.668 -4.831 0.172 1.00 80.25 162 ASN A C 1
ATOM 1318 O O . ASN A 1 162 ? 8.095 -5.297 -0.814 1.00 80.25 162 ASN A O 1
ATOM 1322 N N . ASN A 1 163 ? 9.609 -3.884 0.084 1.00 75.19 163 ASN A N 1
ATOM 1323 C CA . ASN A 1 163 ? 10.020 -3.290 -1.182 1.00 75.19 163 ASN A CA 1
ATOM 1324 C C . ASN A 1 163 ? 10.591 -4.341 -2.131 1.00 75.19 163 ASN A C 1
ATOM 1326 O O . ASN A 1 163 ? 10.127 -4.428 -3.262 1.00 75.19 163 ASN A O 1
ATOM 1330 N N . LEU A 1 164 ? 11.532 -5.173 -1.676 1.00 78.75 164 LEU A N 1
ATOM 1331 C CA . LEU A 1 164 ? 12.094 -6.256 -2.483 1.00 78.75 164 LEU A CA 1
ATOM 1332 C C . LEU A 1 164 ? 11.012 -7.223 -2.948 1.00 78.75 164 LEU A C 1
ATOM 1334 O O . LEU A 1 164 ? 10.921 -7.500 -4.137 1.00 78.75 164 LEU A O 1
ATOM 1338 N N . ARG A 1 165 ? 10.147 -7.695 -2.047 1.00 82.62 165 ARG A N 1
ATOM 1339 C CA . ARG A 1 165 ? 9.124 -8.684 -2.396 1.00 82.62 165 ARG A CA 1
ATOM 1340 C C . ARG A 1 165 ? 8.088 -8.148 -3.389 1.00 82.62 165 ARG A C 1
ATOM 1342 O O . ARG A 1 165 ? 7.543 -8.918 -4.177 1.00 82.62 165 ARG A O 1
ATOM 1349 N N . SER A 1 166 ? 7.841 -6.838 -3.389 1.00 71.56 166 SER A N 1
ATOM 1350 C CA . SER A 1 166 ? 6.935 -6.186 -4.344 1.00 71.56 166 SER A CA 1
ATOM 1351 C C . SER A 1 166 ? 7.448 -6.170 -5.792 1.00 71.56 166 SER A C 1
ATOM 1353 O O . SER A 1 166 ? 6.668 -5.931 -6.716 1.00 71.56 166 SER A O 1
ATOM 1355 N N . ILE A 1 167 ? 8.743 -6.429 -6.002 1.00 71.56 167 ILE A N 1
ATOM 1356 C CA . ILE A 1 167 ? 9.359 -6.495 -7.327 1.00 71.56 167 ILE A CA 1
ATOM 1357 C C . ILE A 1 167 ? 8.999 -7.851 -7.957 1.00 71.56 167 ILE A C 1
ATOM 1359 O O . ILE A 1 167 ? 9.302 -8.873 -7.340 1.00 71.56 167 ILE A O 1
ATOM 1363 N N . PRO A 1 168 ? 8.432 -7.900 -9.183 1.00 71.12 168 PRO A N 1
ATOM 1364 C CA . PRO A 1 168 ? 7.899 -9.136 -9.773 1.00 71.12 168 PRO A CA 1
ATOM 1365 C C . PRO A 1 168 ? 8.860 -10.331 -9.753 1.00 71.12 168 PRO A C 1
ATOM 1367 O O . PRO A 1 168 ? 8.462 -11.451 -9.444 1.00 71.12 168 PRO A O 1
ATOM 1370 N N . ILE A 1 169 ? 10.154 -10.094 -10.001 1.00 71.88 169 ILE A N 1
ATOM 1371 C CA . ILE A 1 169 ? 11.173 -11.155 -9.995 1.00 71.88 169 ILE A CA 1
ATOM 1372 C C . ILE A 1 169 ? 11.398 -11.790 -8.614 1.00 71.88 169 ILE A C 1
ATOM 1374 O O . ILE A 1 169 ? 11.851 -12.925 -8.517 1.00 71.88 169 ILE A O 1
ATOM 1378 N N . PHE A 1 170 ? 11.066 -11.075 -7.540 1.00 77.25 170 PHE A N 1
ATOM 1379 C CA . PHE A 1 170 ? 11.214 -11.534 -6.162 1.00 77.25 170 PHE A CA 1
ATOM 1380 C C . PHE A 1 170 ? 9.895 -11.972 -5.526 1.00 77.25 170 PHE A C 1
ATOM 1382 O O . PHE A 1 170 ? 9.910 -12.685 -4.521 1.00 77.25 170 PHE A O 1
ATOM 1389 N N . THR A 1 171 ? 8.757 -11.587 -6.108 1.00 75.25 171 THR A N 1
ATOM 1390 C CA . THR A 1 171 ? 7.414 -11.889 -5.598 1.00 75.25 171 THR A CA 1
ATOM 1391 C C . THR A 1 171 ? 7.188 -13.388 -5.393 1.00 75.25 171 THR A C 1
ATOM 1393 O O . THR A 1 171 ? 6.615 -13.773 -4.379 1.00 75.25 171 THR A O 1
ATOM 1396 N N . HIS A 1 172 ? 7.683 -14.233 -6.302 1.00 74.62 172 HIS A N 1
ATOM 1397 C CA . HIS A 1 172 ? 7.447 -15.683 -6.279 1.00 74.62 172 HIS A CA 1
ATOM 1398 C C . HIS A 1 172 ? 8.611 -16.512 -5.725 1.00 74.62 172 HIS A C 1
ATOM 1400 O O . HIS A 1 172 ? 8.539 -17.741 -5.724 1.00 74.62 172 HIS A O 1
ATOM 1406 N N . LEU A 1 173 ? 9.693 -15.870 -5.272 1.00 80.06 173 LEU A N 1
ATOM 1407 C CA . LEU A 1 173 ? 10.808 -16.610 -4.689 1.00 80.06 173 LEU A CA 1
ATOM 1408 C C . LEU A 1 173 ? 10.384 -17.259 -3.376 1.00 80.06 173 LEU A C 1
ATOM 1410 O O . LEU A 1 173 ? 9.729 -16.624 -2.547 1.00 80.06 173 LEU A O 1
ATOM 1414 N N . ARG A 1 174 ? 10.816 -18.502 -3.157 1.00 83.81 174 ARG A N 1
ATOM 1415 C CA . ARG A 1 174 ? 10.643 -19.171 -1.862 1.00 83.81 174 ARG A CA 1
ATOM 1416 C C . ARG A 1 174 ? 11.283 -18.330 -0.750 1.00 83.81 174 ARG A C 1
ATOM 1418 O O . ARG A 1 174 ? 12.260 -17.617 -0.997 1.00 83.81 174 ARG A O 1
ATOM 1425 N N . GLU A 1 175 ? 10.722 -18.383 0.457 1.00 83.12 175 GLU A N 1
ATOM 1426 C CA . GLU A 1 175 ? 11.179 -17.561 1.589 1.00 83.12 175 GLU A CA 1
ATOM 1427 C C . GLU A 1 175 ? 12.666 -17.771 1.891 1.00 83.12 175 GLU A C 1
ATOM 1429 O O . GLU A 1 175 ? 13.367 -16.796 2.144 1.00 83.12 175 GLU A O 1
ATOM 1434 N N . GLU A 1 176 ? 13.182 -18.998 1.769 1.00 84.56 176 GLU A N 1
ATOM 1435 C CA . GLU A 1 176 ? 14.602 -19.272 2.010 1.00 84.56 176 GLU A CA 1
ATOM 1436 C C . GLU A 1 176 ? 15.497 -18.494 1.035 1.00 84.56 176 GLU A C 1
ATOM 1438 O O . GLU A 1 176 ? 16.412 -17.790 1.453 1.00 84.56 176 GLU A O 1
ATOM 1443 N N . VAL A 1 177 ? 15.176 -18.549 -0.262 1.00 85.44 177 VAL A N 1
ATOM 1444 C CA . VAL A 1 177 ? 15.930 -17.867 -1.330 1.00 85.44 177 VAL A CA 1
ATOM 1445 C C . VAL A 1 177 ? 15.866 -16.355 -1.168 1.00 85.44 177 VAL A C 1
ATOM 1447 O O . VAL A 1 177 ? 16.852 -15.644 -1.345 1.00 85.44 177 VAL A O 1
ATOM 1450 N N . PHE A 1 178 ? 14.682 -15.849 -0.841 1.00 86.19 178 PHE A N 1
ATOM 1451 C CA . PHE A 1 178 ? 14.477 -14.424 -0.667 1.00 86.19 178 PHE A CA 1
ATOM 1452 C C . PHE A 1 178 ? 15.232 -13.874 0.541 1.00 86.19 178 PHE A C 1
ATOM 1454 O O . PHE A 1 178 ? 15.799 -12.790 0.440 1.00 86.19 178 PHE A O 1
ATOM 1461 N N . ASN A 1 179 ? 15.270 -14.611 1.653 1.00 86.50 179 ASN A N 1
ATOM 1462 C CA . ASN A 1 179 ? 16.033 -14.205 2.831 1.00 86.50 179 ASN A CA 1
ATOM 1463 C C . ASN A 1 179 ? 17.537 -14.173 2.529 1.00 86.50 179 ASN A C 1
ATOM 1465 O O . ASN A 1 179 ? 18.198 -13.207 2.891 1.00 86.50 179 ASN A O 1
ATOM 1469 N N . GLU A 1 180 ? 18.059 -15.128 1.751 1.00 88.12 180 GLU A N 1
ATOM 1470 C CA . GLU A 1 180 ? 19.453 -15.063 1.291 1.00 88.12 180 GLU A CA 1
ATOM 1471 C C . GLU A 1 180 ? 19.746 -13.810 0.447 1.00 88.12 180 GLU A C 1
ATOM 1473 O O . GLU A 1 180 ? 20.807 -13.204 0.584 1.00 88.12 180 GLU A O 1
ATOM 1478 N N . ILE A 1 181 ? 18.812 -13.399 -0.419 1.00 87.12 181 ILE A N 1
ATOM 1479 C CA . ILE A 1 181 ? 18.936 -12.152 -1.193 1.00 87.12 181 ILE A CA 1
ATOM 1480 C C . ILE A 1 181 ? 18.861 -10.931 -0.267 1.00 87.12 181 ILE A C 1
ATOM 1482 O O . ILE A 1 181 ? 19.626 -9.979 -0.435 1.00 87.12 181 ILE A O 1
ATOM 1486 N N . LEU A 1 182 ? 17.944 -10.952 0.702 1.00 87.06 182 LEU A N 1
ATOM 1487 C CA . LEU A 1 182 ? 17.743 -9.880 1.672 1.00 87.06 182 LEU A CA 1
ATOM 1488 C C . LEU A 1 182 ? 18.999 -9.635 2.522 1.00 87.06 182 LEU A C 1
ATOM 1490 O O . LEU A 1 182 ? 19.289 -8.486 2.844 1.00 87.06 182 LEU A O 1
ATOM 1494 N N . ASP A 1 183 ? 19.767 -10.681 2.824 1.00 88.12 183 ASP A N 1
ATOM 1495 C CA . ASP A 1 183 ? 20.986 -10.591 3.635 1.00 88.12 183 ASP A CA 1
ATOM 1496 C C . ASP A 1 183 ? 22.170 -9.942 2.895 1.00 88.12 183 ASP A C 1
ATOM 1498 O O . ASP A 1 183 ? 23.048 -9.343 3.520 1.00 88.12 183 ASP A O 1
ATOM 1502 N N . VAL A 1 184 ? 22.214 -10.042 1.562 1.00 89.75 184 VAL A N 1
ATOM 1503 C CA . VAL A 1 184 ? 23.348 -9.547 0.753 1.00 89.75 184 VAL A CA 1
ATOM 1504 C C . VAL A 1 184 ? 23.085 -8.203 0.075 1.00 89.75 184 VAL A C 1
ATOM 1506 O O . VAL A 1 184 ? 24.017 -7.529 -0.375 1.00 89.75 184 VAL A O 1
ATOM 1509 N N . VAL A 1 185 ? 21.819 -7.803 -0.030 1.00 89.88 185 VAL A N 1
ATOM 1510 C CA . VAL A 1 185 ? 21.412 -6.593 -0.744 1.00 89.88 185 VAL A CA 1
ATOM 1511 C C . VAL A 1 185 ? 21.833 -5.323 -0.000 1.00 89.88 185 VAL A C 1
ATOM 1513 O O . VAL A 1 185 ? 21.738 -5.216 1.220 1.00 89.88 185 VAL A O 1
ATOM 1516 N N . LYS A 1 186 ? 22.288 -4.313 -0.747 1.00 90.44 186 LYS A N 1
ATOM 1517 C CA . LYS A 1 186 ? 22.708 -3.020 -0.186 1.00 90.44 186 LYS A CA 1
ATOM 1518 C C . LYS A 1 186 ? 21.920 -1.871 -0.790 1.00 90.44 186 LYS A C 1
ATOM 1520 O O . LYS A 1 186 ? 21.810 -1.766 -2.008 1.00 90.44 186 LYS A O 1
ATOM 1525 N N . LEU A 1 187 ? 21.424 -0.973 0.056 1.00 88.25 187 LEU A N 1
ATOM 1526 C CA . LEU A 1 187 ? 20.779 0.258 -0.391 1.00 88.25 187 LEU A CA 1
ATOM 1527 C C . LEU A 1 187 ? 21.833 1.280 -0.850 1.00 88.25 187 LEU A C 1
ATOM 1529 O O . LEU A 1 187 ? 22.739 1.632 -0.098 1.00 88.25 187 LEU A O 1
ATOM 1533 N N . VAL A 1 188 ? 21.690 1.781 -2.073 1.00 93.56 188 VAL A N 1
ATOM 1534 C CA . VAL A 1 188 ? 22.551 2.788 -2.703 1.00 93.56 188 VAL A CA 1
ATOM 1535 C C . VAL A 1 188 ? 21.689 3.980 -3.105 1.00 93.56 188 VAL A C 1
ATOM 1537 O O . VAL A 1 188 ? 20.637 3.806 -3.711 1.00 93.56 188 VAL A O 1
ATOM 1540 N N . HIS A 1 189 ? 22.129 5.191 -2.777 1.00 94.94 189 HIS A N 1
ATOM 1541 C CA . HIS A 1 189 ? 21.442 6.423 -3.167 1.00 94.94 189 HIS A CA 1
ATOM 1542 C C . HIS A 1 189 ? 22.198 7.068 -4.322 1.00 94.94 189 HIS A C 1
ATOM 1544 O O . HIS A 1 189 ? 23.423 7.167 -4.277 1.00 94.94 189 HIS A O 1
ATOM 1550 N N . VAL A 1 190 ? 21.464 7.495 -5.342 1.00 96.50 190 VAL A N 1
ATOM 1551 C CA . VAL A 1 190 ? 22.007 8.068 -6.574 1.00 96.50 190 VAL A CA 1
ATOM 1552 C C . VAL A 1 190 ? 21.231 9.343 -6.865 1.00 96.50 190 VAL A C 1
ATOM 1554 O O . VAL A 1 190 ? 20.004 9.331 -6.808 1.00 96.50 190 VAL A O 1
ATOM 1557 N N . LYS A 1 191 ? 21.913 10.457 -7.127 1.00 97.69 191 LYS A N 1
ATOM 1558 C CA . LYS A 1 191 ? 21.235 11.722 -7.413 1.00 97.69 191 LYS A CA 1
ATOM 1559 C C . LYS A 1 191 ? 20.814 11.795 -8.869 1.00 97.69 191 LYS A C 1
ATOM 1561 O O . LYS A 1 191 ? 21.419 11.174 -9.743 1.00 97.69 191 LYS A O 1
ATOM 1566 N N . LYS A 1 192 ? 19.806 12.618 -9.145 1.00 96.25 192 LYS A N 1
ATOM 1567 C CA . LYS A 1 192 ? 19.441 12.966 -10.517 1.00 96.25 192 LYS A CA 1
ATOM 1568 C C . LYS A 1 192 ? 20.669 13.419 -11.321 1.00 96.25 192 LYS A C 1
ATOM 1570 O O . LYS A 1 192 ? 21.354 14.365 -10.939 1.00 96.25 192 LYS A O 1
ATOM 1575 N N . GLY A 1 193 ? 20.873 12.799 -12.480 1.00 96.19 193 GLY A N 1
ATOM 1576 C CA . GLY A 1 193 ? 21.970 13.077 -13.407 1.00 96.19 193 GLY A CA 1
ATOM 1577 C C . GLY A 1 193 ? 23.223 12.229 -13.184 1.00 96.19 193 GLY A C 1
ATOM 1578 O O . GLY A 1 193 ? 24.098 12.232 -14.050 1.00 96.19 193 GLY A O 1
ATOM 1579 N N . ASP A 1 194 ? 23.315 11.480 -12.083 1.00 97.75 194 ASP A N 1
ATOM 1580 C CA . ASP A 1 194 ? 24.459 10.607 -11.831 1.00 97.75 194 ASP A CA 1
ATOM 1581 C C . ASP A 1 194 ? 24.486 9.436 -12.825 1.00 97.75 194 ASP A C 1
ATOM 1583 O O . ASP A 1 194 ? 23.467 8.801 -13.123 1.00 97.75 194 ASP A O 1
ATOM 1587 N N . VAL A 1 195 ? 25.686 9.121 -13.312 1.00 97.38 195 VAL A N 1
ATOM 1588 C CA . VAL A 1 195 ? 25.946 7.940 -14.140 1.00 97.38 195 VAL A CA 1
ATOM 1589 C C . VAL A 1 195 ? 26.220 6.755 -13.219 1.00 97.38 195 VAL A C 1
ATOM 1591 O O . VAL A 1 195 ? 27.206 6.758 -12.486 1.00 97.38 195 VAL A O 1
ATOM 1594 N N . ILE A 1 196 ? 25.360 5.738 -13.265 1.00 97.25 196 ILE A N 1
ATOM 1595 C CA . ILE A 1 196 ? 25.448 4.551 -12.399 1.00 97.25 196 ILE A CA 1
ATOM 1596 C C . ILE A 1 196 ? 26.546 3.601 -12.893 1.00 97.25 196 ILE A C 1
ATOM 1598 O O . ILE A 1 196 ? 27.322 3.083 -12.094 1.00 97.25 196 ILE A O 1
ATOM 1602 N N . PHE A 1 197 ? 26.628 3.398 -14.209 1.00 97.19 197 PHE A N 1
ATOM 1603 C CA . PHE A 1 197 ? 27.771 2.799 -14.904 1.00 97.19 197 PHE A CA 1
ATOM 1604 C C . PHE A 1 197 ? 27.745 3.198 -16.381 1.00 97.19 197 PHE A C 1
ATOM 1606 O O . PHE A 1 197 ? 26.702 3.611 -16.902 1.00 97.19 197 PHE A O 1
ATOM 1613 N N . LYS A 1 198 ? 28.881 3.057 -17.062 1.00 96.19 198 LYS A N 1
ATOM 1614 C CA . LYS A 1 198 ? 29.033 3.328 -18.492 1.00 96.19 198 LYS A CA 1
ATOM 1615 C C . LYS A 1 198 ? 29.114 2.043 -19.299 1.00 96.19 198 LYS A C 1
ATOM 1617 O O . LYS A 1 198 ? 29.555 1.001 -18.816 1.00 96.19 198 LYS A O 1
ATOM 1622 N N . GLN A 1 199 ? 28.726 2.138 -20.565 1.00 94.12 199 GLN A N 1
ATOM 1623 C CA . GLN A 1 199 ? 29.007 1.089 -21.535 1.00 94.12 199 GLN A CA 1
ATOM 1624 C C . GLN A 1 199 ? 30.521 0.824 -21.604 1.00 94.12 199 GLN A C 1
ATOM 1626 O O . GLN A 1 199 ? 31.318 1.756 -21.677 1.00 94.12 199 GLN A O 1
ATOM 1631 N N . GLY A 1 200 ? 30.905 -0.451 -21.604 1.00 94.12 200 GLY A N 1
ATOM 1632 C CA . GLY A 1 200 ? 32.291 -0.916 -21.588 1.00 94.12 200 GLY A CA 1
ATOM 1633 C C . GLY A 1 200 ? 32.865 -1.160 -20.190 1.00 94.12 200 GLY A C 1
ATOM 1634 O O . GLY A 1 200 ? 33.889 -1.835 -20.088 1.00 94.12 200 GLY A O 1
ATOM 1635 N N . ASP A 1 201 ? 32.214 -0.685 -19.123 1.00 95.81 201 ASP A N 1
ATOM 1636 C CA . ASP A 1 201 ? 32.657 -0.958 -17.752 1.00 95.81 201 ASP A CA 1
ATOM 1637 C C . ASP A 1 201 ? 32.564 -2.459 -17.429 1.00 95.81 201 ASP A C 1
ATOM 1639 O O . ASP A 1 201 ? 31.777 -3.205 -18.016 1.00 95.81 201 ASP A O 1
ATOM 1643 N N . VAL A 1 202 ? 33.341 -2.929 -16.454 1.00 95.00 202 VAL A N 1
ATOM 1644 C CA . VAL A 1 202 ? 33.231 -4.313 -15.973 1.00 95.00 202 VAL A CA 1
ATOM 1645 C C . VAL A 1 202 ? 31.918 -4.493 -15.200 1.00 95.00 202 VAL A C 1
ATOM 1647 O O . VAL A 1 202 ? 31.565 -3.685 -14.342 1.00 95.00 202 VAL A O 1
ATOM 1650 N N . GLY A 1 203 ? 31.187 -5.574 -15.487 1.00 92.25 203 GLY A N 1
ATOM 1651 C CA . GLY A 1 203 ? 29.986 -5.950 -14.742 1.00 92.25 203 GLY A CA 1
ATOM 1652 C C . GLY A 1 203 ? 30.298 -6.485 -13.347 1.00 92.25 203 GLY A C 1
ATOM 1653 O O . GLY A 1 203 ? 30.702 -7.637 -13.214 1.00 92.25 203 GLY A O 1
ATOM 1654 N N . ASP A 1 204 ? 30.082 -5.673 -12.313 1.00 93.75 204 ASP A N 1
ATOM 1655 C CA . ASP A 1 204 ? 30.404 -5.987 -10.912 1.00 93.75 204 ASP A CA 1
ATOM 1656 C C . ASP A 1 204 ? 29.176 -6.189 -10.006 1.00 93.75 204 ASP A C 1
ATOM 1658 O O . ASP A 1 204 ? 29.316 -6.623 -8.862 1.00 93.75 204 ASP A O 1
ATOM 1662 N N . ALA A 1 205 ? 27.978 -5.849 -10.488 1.00 94.81 205 ALA A N 1
ATOM 1663 C CA . ALA A 1 205 ? 26.754 -5.865 -9.692 1.00 94.81 205 ALA A CA 1
ATOM 1664 C C . ALA A 1 205 ? 25.463 -5.815 -10.521 1.00 94.81 205 ALA A C 1
ATOM 1666 O O . ALA A 1 205 ? 25.444 -5.327 -11.656 1.00 94.81 205 ALA A O 1
ATOM 1667 N N . LEU A 1 206 ? 24.379 -6.266 -9.895 1.00 92.00 206 LEU A N 1
ATOM 1668 C CA . LEU A 1 206 ? 22.992 -6.097 -10.315 1.00 92.00 206 LEU A CA 1
ATOM 1669 C C . LEU A 1 206 ? 22.360 -4.963 -9.501 1.00 92.00 206 LEU A C 1
ATOM 1671 O O . LEU A 1 206 ? 22.619 -4.849 -8.301 1.00 92.00 206 LEU A O 1
ATOM 1675 N N . PHE A 1 207 ? 21.507 -4.159 -10.133 1.00 92.81 207 PHE A N 1
ATOM 1676 C CA . PHE A 1 207 ? 20.789 -3.072 -9.473 1.00 92.81 207 PHE A CA 1
ATOM 1677 C C . PHE A 1 207 ? 19.285 -3.219 -9.665 1.00 92.81 207 PHE A C 1
ATOM 1679 O O . PHE A 1 207 ? 18.821 -3.444 -10.781 1.00 92.81 207 PHE A O 1
ATOM 1686 N N . LEU A 1 208 ? 18.519 -3.030 -8.594 1.00 87.38 208 LEU A N 1
ATOM 1687 C CA . LEU A 1 208 ? 17.064 -2.926 -8.639 1.00 87.38 208 LEU A CA 1
ATOM 1688 C C . LEU A 1 208 ? 16.611 -1.535 -8.218 1.00 87.38 208 LEU A C 1
ATOM 1690 O O . LEU A 1 208 ? 17.147 -0.961 -7.272 1.00 87.38 208 LEU A O 1
ATOM 1694 N N . ILE A 1 209 ? 15.612 -0.996 -8.907 1.00 85.88 209 ILE A N 1
ATOM 1695 C CA . ILE A 1 209 ? 15.111 0.356 -8.666 1.00 85.88 209 ILE A CA 1
ATOM 1696 C C . ILE A 1 209 ? 14.033 0.285 -7.587 1.00 85.88 209 ILE A C 1
ATOM 1698 O O . ILE A 1 209 ? 12.924 -0.194 -7.839 1.00 85.88 209 ILE A O 1
ATOM 1702 N N . ARG A 1 210 ? 14.365 0.763 -6.381 1.00 79.44 210 ARG A N 1
ATOM 1703 C CA . ARG A 1 210 ? 13.421 0.890 -5.260 1.00 79.44 210 ARG A CA 1
ATOM 1704 C C . ARG A 1 210 ? 12.600 2.168 -5.372 1.00 79.44 210 ARG A C 1
ATOM 1706 O O . ARG A 1 210 ? 11.407 2.142 -5.102 1.00 79.44 210 ARG A O 1
ATOM 1713 N N . LYS A 1 211 ? 13.252 3.266 -5.751 1.00 80.50 211 LYS A N 1
ATOM 1714 C CA . LYS A 1 211 ? 12.645 4.584 -5.944 1.00 80.50 211 LYS A CA 1
ATOM 1715 C C . LYS A 1 211 ? 13.312 5.295 -7.113 1.00 80.50 211 LYS A C 1
ATOM 1717 O O . LYS A 1 211 ? 14.527 5.174 -7.269 1.00 80.50 211 LYS A O 1
ATOM 1722 N N . GLY A 1 212 ? 12.535 6.065 -7.869 1.00 85.19 212 GLY A N 1
ATOM 1723 C CA . GLY A 1 212 ? 13.034 6.878 -8.981 1.00 85.19 212 GLY A CA 1
ATOM 1724 C C . GLY A 1 212 ? 13.005 6.145 -10.323 1.00 85.19 212 GLY A C 1
ATOM 1725 O O . GLY A 1 212 ? 12.321 5.132 -10.486 1.00 85.19 212 GLY A O 1
ATOM 1726 N N . ASP A 1 213 ? 13.705 6.695 -11.310 1.00 88.56 213 ASP A N 1
ATOM 1727 C CA . ASP A 1 213 ? 13.806 6.124 -12.650 1.00 88.56 213 ASP A CA 1
ATOM 1728 C C . ASP A 1 213 ? 15.151 6.451 -13.311 1.00 88.56 213 ASP A C 1
ATOM 1730 O O . ASP A 1 213 ? 15.810 7.444 -12.988 1.00 88.56 213 ASP A O 1
ATOM 1734 N N . VAL A 1 214 ? 15.567 5.585 -14.232 1.00 92.25 214 VAL A N 1
ATOM 1735 C CA . VAL A 1 214 ? 16.853 5.661 -14.928 1.00 92.25 214 VAL A CA 1
ATOM 1736 C C . VAL A 1 214 ? 16.662 5.546 -16.437 1.00 92.25 214 VAL A C 1
ATOM 1738 O O . VAL A 1 214 ? 15.774 4.845 -16.929 1.00 92.25 214 VAL A O 1
ATOM 1741 N N . SER A 1 215 ? 17.537 6.218 -17.175 1.00 91.06 215 SER A N 1
ATOM 1742 C CA . SER A 1 215 ? 17.680 6.098 -18.621 1.00 91.06 215 SER A CA 1
ATOM 1743 C C . SER A 1 215 ? 18.827 5.170 -18.970 1.00 91.06 215 SER A C 1
ATOM 1745 O O . SER A 1 215 ? 19.916 5.288 -18.411 1.00 91.06 215 SER A O 1
ATOM 1747 N N . VAL A 1 216 ? 18.586 4.276 -19.921 1.00 90.75 216 VAL A N 1
ATOM 1748 C CA . VAL A 1 216 ? 19.578 3.352 -20.463 1.00 90.75 216 VAL A CA 1
ATOM 1749 C C . VAL A 1 216 ? 19.937 3.820 -21.868 1.00 90.75 216 VAL A C 1
ATOM 1751 O O . VAL A 1 216 ? 19.083 3.834 -22.751 1.00 90.75 216 VAL A O 1
ATOM 1754 N N . TYR A 1 217 ? 21.194 4.196 -22.072 1.00 89.75 217 TYR A N 1
ATOM 1755 C CA . TYR A 1 217 ? 21.737 4.656 -23.345 1.00 89.75 217 TYR A CA 1
ATOM 1756 C C . TYR A 1 217 ? 22.709 3.634 -23.916 1.00 89.75 217 TYR A C 1
ATOM 1758 O O . TYR A 1 217 ? 23.517 3.070 -23.181 1.00 89.75 217 TYR A O 1
ATOM 1766 N N . ARG A 1 218 ? 22.691 3.426 -25.229 1.00 87.81 218 ARG A N 1
ATOM 1767 C CA . ARG A 1 218 ? 23.711 2.634 -25.920 1.00 87.81 218 ARG A CA 1
ATOM 1768 C C . ARG A 1 218 ? 24.356 3.467 -27.013 1.00 87.81 218 ARG A C 1
ATOM 1770 O O . ARG A 1 218 ? 23.670 4.105 -27.805 1.00 87.81 218 ARG A O 1
ATOM 1777 N N . ALA A 1 219 ? 25.680 3.431 -27.071 1.00 85.56 219 ALA A N 1
ATOM 1778 C CA . ALA A 1 219 ? 26.429 4.015 -28.166 1.00 85.56 219 ALA A CA 1
ATOM 1779 C C . ALA A 1 219 ? 26.383 3.073 -29.381 1.00 85.56 219 ALA A C 1
ATOM 1781 O O . ALA A 1 219 ? 26.939 1.972 -29.338 1.00 85.56 219 ALA A O 1
ATOM 1782 N N . MET A 1 220 ? 25.749 3.519 -30.468 1.00 77.56 220 MET A N 1
ATOM 1783 C CA . MET A 1 220 ? 25.780 2.864 -31.779 1.00 77.56 220 MET A CA 1
ATOM 1784 C C . MET A 1 220 ? 26.334 3.848 -32.816 1.00 77.56 220 MET A C 1
ATOM 1786 O O . MET A 1 220 ? 25.845 4.964 -32.959 1.00 77.56 220 MET A O 1
ATOM 1790 N N . ASN A 1 221 ? 2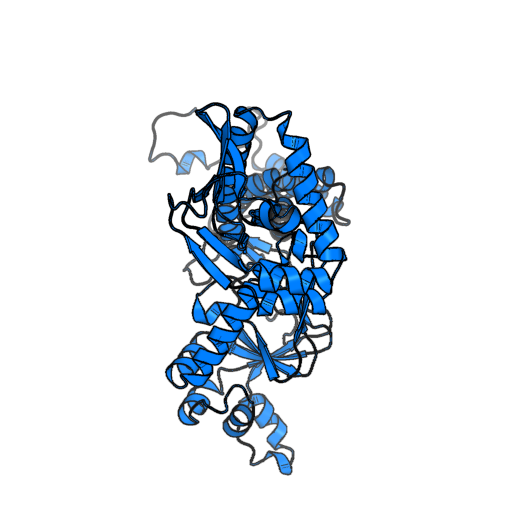7.395 3.459 -33.533 1.00 68.62 221 ASN A N 1
ATOM 1791 C CA . ASN A 1 221 ? 27.975 4.237 -34.640 1.00 68.62 221 ASN A CA 1
ATOM 1792 C C . ASN A 1 221 ? 28.225 5.735 -34.332 1.00 68.62 221 ASN A C 1
ATOM 1794 O O . ASN A 1 221 ? 27.940 6.597 -35.159 1.00 68.62 221 ASN A O 1
ATOM 1798 N N . LYS A 1 222 ? 28.817 6.027 -33.160 1.00 65.81 222 LYS A N 1
ATOM 1799 C CA . LYS A 1 222 ? 29.167 7.367 -32.624 1.00 65.81 222 LYS A CA 1
ATOM 1800 C C . LYS A 1 222 ? 28.019 8.218 -32.060 1.00 65.81 222 LYS A C 1
ATOM 1802 O O . LYS A 1 222 ? 28.317 9.277 -31.515 1.00 65.81 222 LYS A O 1
ATOM 1807 N N . ASN A 1 223 ? 26.769 7.761 -32.111 1.00 75.31 223 ASN A N 1
ATOM 1808 C CA . ASN A 1 223 ? 25.649 8.426 -31.442 1.00 75.31 223 ASN A CA 1
ATOM 1809 C C . ASN A 1 223 ? 25.213 7.619 -30.210 1.00 75.31 223 ASN A C 1
ATOM 1811 O O . ASN A 1 223 ? 25.163 6.390 -30.259 1.00 75.31 223 ASN A O 1
ATOM 1815 N N . GLU A 1 224 ? 24.907 8.305 -29.108 1.00 81.88 224 GLU A N 1
ATOM 1816 C CA . GLU A 1 224 ? 24.222 7.695 -27.965 1.00 81.88 224 GLU A CA 1
ATOM 1817 C C . GLU A 1 224 ? 22.716 7.719 -28.211 1.00 81.88 224 GLU A C 1
ATOM 1819 O O . GLU A 1 224 ? 22.125 8.777 -28.430 1.00 81.88 224 GLU A O 1
ATOM 1824 N N . GLU A 1 225 ? 22.096 6.546 -28.165 1.00 84.25 225 GLU A N 1
ATOM 1825 C CA . GLU A 1 225 ? 20.659 6.380 -28.328 1.00 84.25 225 GLU A CA 1
ATOM 1826 C C . GLU A 1 225 ? 20.033 5.917 -27.012 1.00 84.25 225 GLU A C 1
ATOM 1828 O O . GLU A 1 225 ? 20.571 5.042 -26.330 1.00 84.25 225 GLU A O 1
ATOM 1833 N N . LEU A 1 226 ? 18.898 6.516 -26.638 1.00 83.50 226 LEU A N 1
ATOM 1834 C CA . LEU A 1 226 ? 18.104 6.077 -25.493 1.00 83.50 226 LEU A CA 1
ATOM 1835 C C . LEU A 1 226 ? 17.395 4.769 -25.857 1.00 83.50 226 LEU A C 1
ATOM 1837 O O . LEU A 1 226 ? 16.440 4.785 -26.628 1.00 83.50 226 LEU A O 1
ATOM 1841 N N . ILE A 1 227 ? 17.833 3.656 -25.270 1.00 79.50 227 ILE A N 1
ATOM 1842 C CA . ILE A 1 227 ? 17.303 2.322 -25.579 1.00 79.50 227 ILE A CA 1
ATOM 1843 C C . ILE A 1 227 ? 16.220 1.855 -24.606 1.00 79.50 227 ILE A C 1
ATOM 1845 O O . ILE A 1 227 ? 15.420 0.998 -24.956 1.00 79.50 227 ILE A O 1
ATOM 1849 N N . SER A 1 228 ? 16.187 2.374 -23.375 1.00 79.81 228 SER A N 1
ATOM 1850 C CA . SER A 1 228 ? 15.155 2.006 -22.401 1.00 79.81 228 SER A CA 1
ATOM 1851 C C . SER A 1 228 ? 15.032 3.038 -21.289 1.00 79.81 228 SER A C 1
ATOM 1853 O O . SER A 1 228 ? 16.004 3.687 -20.904 1.00 79.81 228 SER A O 1
ATOM 1855 N N . LEU A 1 229 ? 13.837 3.124 -20.710 1.00 83.75 229 LEU A N 1
ATOM 1856 C CA . LEU A 1 229 ? 13.592 3.779 -19.429 1.00 83.75 229 LEU A CA 1
ATOM 1857 C C . LEU A 1 229 ? 13.137 2.727 -18.431 1.00 83.75 229 LEU A C 1
ATOM 1859 O O . LEU A 1 229 ? 12.249 1.934 -18.733 1.00 83.75 229 LEU A O 1
ATOM 1863 N N . LEU A 1 230 ? 13.758 2.710 -17.259 1.00 84.50 230 LEU A N 1
ATOM 1864 C CA . LEU A 1 230 ? 13.458 1.750 -16.203 1.00 84.50 230 LEU A CA 1
ATOM 1865 C C . LEU A 1 230 ? 13.037 2.515 -14.951 1.00 84.50 230 LEU A C 1
ATOM 1867 O O . LEU A 1 230 ? 13.655 3.518 -14.605 1.00 84.50 230 LEU A O 1
ATOM 1871 N N . ALA A 1 231 ? 11.994 2.045 -14.275 1.00 83.56 231 ALA A N 1
ATOM 1872 C CA . ALA A 1 231 ? 11.429 2.684 -13.091 1.00 83.56 231 ALA A CA 1
ATOM 1873 C C . ALA A 1 231 ? 11.300 1.689 -11.930 1.00 83.56 231 ALA A C 1
ATOM 1875 O O . ALA A 1 231 ? 11.770 0.553 -11.997 1.00 83.56 231 ALA A O 1
ATOM 1876 N N . GLU A 1 232 ? 10.654 2.125 -10.853 1.00 78.75 232 GLU A N 1
ATOM 1877 C CA . GLU A 1 232 ? 10.394 1.334 -9.649 1.00 78.75 232 GLU A CA 1
ATOM 1878 C C . GLU A 1 232 ? 9.865 -0.082 -9.956 1.00 78.75 232 GLU A C 1
ATOM 1880 O O . GLU A 1 232 ? 8.860 -0.290 -10.656 1.00 78.75 232 GLU A O 1
ATOM 1885 N N . GLY A 1 233 ? 10.568 -1.078 -9.414 1.00 73.06 233 GLY A N 1
ATOM 1886 C CA . GLY A 1 233 ? 10.311 -2.498 -9.652 1.00 73.06 233 GLY A CA 1
ATOM 1887 C C . GLY A 1 233 ? 10.988 -3.085 -10.897 1.00 73.06 233 GLY A C 1
ATOM 1888 O O . GLY A 1 233 ? 10.825 -4.273 -11.160 1.00 73.06 233 GLY A O 1
ATOM 1889 N N . ASN A 1 234 ? 11.750 -2.306 -11.668 1.00 81.44 234 ASN A N 1
ATOM 1890 C CA . ASN A 1 234 ? 12.662 -2.839 -12.681 1.00 81.44 234 ASN A CA 1
ATOM 1891 C C . ASN A 1 234 ? 14.068 -3.070 -12.103 1.00 81.44 234 ASN A C 1
ATOM 1893 O O . ASN A 1 234 ? 14.443 -2.515 -11.069 1.00 81.44 234 ASN A O 1
ATOM 1897 N N . PHE A 1 235 ? 14.866 -3.866 -12.812 1.00 86.81 235 PHE A N 1
ATOM 1898 C CA . PHE A 1 235 ? 16.281 -4.084 -12.523 1.00 86.81 235 PHE A CA 1
ATOM 1899 C C . PHE A 1 235 ? 17.138 -3.924 -13.776 1.00 86.81 235 PHE A C 1
ATOM 1901 O O . PHE A 1 235 ? 16.631 -3.992 -14.899 1.00 86.81 235 PHE A O 1
ATOM 1908 N N . PHE A 1 236 ? 18.433 -3.699 -13.588 1.00 91.75 236 PHE A N 1
ATOM 1909 C CA . PHE A 1 236 ? 19.401 -3.543 -14.666 1.00 91.75 236 PHE A CA 1
ATOM 1910 C C . PHE A 1 236 ? 20.806 -3.977 -14.248 1.00 91.75 236 PHE A C 1
ATOM 1912 O O . PHE A 1 236 ? 21.138 -4.074 -13.065 1.00 91.75 236 PHE A O 1
ATOM 1919 N N . GLY A 1 237 ? 21.650 -4.205 -15.252 1.00 90.75 237 GLY A N 1
ATOM 1920 C CA . GLY A 1 237 ? 23.025 -4.656 -15.067 1.00 90.75 237 GLY A CA 1
ATOM 1921 C C . GLY A 1 237 ? 23.186 -6.177 -15.061 1.00 90.75 237 GLY A C 1
ATOM 1922 O O . GLY A 1 237 ? 24.315 -6.656 -15.007 1.00 90.75 237 GLY A O 1
ATOM 1923 N N . GLU A 1 238 ? 22.096 -6.932 -15.189 1.00 90.56 238 GLU A N 1
ATOM 1924 C CA . GLU A 1 238 ? 22.102 -8.393 -15.264 1.00 90.56 238 GLU A CA 1
ATOM 1925 C C . GLU A 1 238 ? 22.875 -8.919 -16.472 1.00 90.56 238 GLU A C 1
ATOM 1927 O O . GLU A 1 238 ? 23.522 -9.954 -16.361 1.00 90.56 238 GLU A O 1
ATOM 1932 N N . MET A 1 239 ? 22.859 -8.207 -17.606 1.00 88.56 239 MET A N 1
ATOM 1933 C CA . MET A 1 239 ? 23.454 -8.708 -18.851 1.00 88.56 239 MET A CA 1
ATOM 1934 C C . MET A 1 239 ? 24.945 -8.998 -18.691 1.00 88.56 239 MET A C 1
ATOM 1936 O O . MET A 1 239 ? 25.412 -10.059 -19.086 1.00 88.56 239 MET A O 1
ATOM 1940 N N . ALA A 1 240 ? 25.674 -8.098 -18.032 1.00 90.25 240 ALA A N 1
ATOM 1941 C CA . ALA A 1 240 ? 27.103 -8.268 -17.795 1.00 90.25 240 ALA A CA 1
ATOM 1942 C C . ALA A 1 240 ? 27.416 -9.407 -16.804 1.00 90.25 240 ALA A C 1
ATOM 1944 O O . ALA A 1 240 ? 28.495 -9.996 -16.845 1.00 90.25 240 ALA A O 1
ATOM 1945 N N . LEU A 1 241 ? 26.475 -9.735 -15.912 1.00 90.25 241 LEU A N 1
ATOM 1946 C CA . LEU A 1 241 ? 26.630 -10.845 -14.970 1.00 90.25 241 LEU A CA 1
ATOM 1947 C C . LEU A 1 241 ? 26.303 -12.190 -15.625 1.00 90.25 241 LEU A C 1
ATOM 1949 O O . LEU A 1 241 ? 27.057 -13.141 -15.461 1.00 90.25 241 LEU A O 1
ATOM 1953 N N . VAL A 1 242 ? 25.213 -12.255 -16.396 1.00 87.50 242 VAL A N 1
ATOM 1954 C CA . VAL A 1 242 ? 24.724 -13.487 -17.035 1.00 87.50 242 VAL A CA 1
ATOM 1955 C C . VAL A 1 242 ? 25.557 -13.870 -18.259 1.00 87.50 242 VAL A C 1
ATOM 1957 O O . VAL A 1 242 ? 25.857 -15.046 -18.438 1.00 87.50 242 VAL A O 1
ATOM 1960 N N . LEU A 1 243 ? 25.923 -12.897 -19.101 1.00 85.81 243 LEU A N 1
ATOM 1961 C CA . LEU A 1 243 ? 26.674 -13.137 -20.341 1.00 85.81 243 LEU A CA 1
ATOM 1962 C C . LEU A 1 243 ? 28.194 -13.130 -20.122 1.00 85.81 243 LEU A C 1
ATOM 1964 O O . LEU A 1 243 ? 28.938 -13.586 -20.983 1.00 85.81 243 LEU A O 1
ATOM 1968 N N . GLY A 1 244 ? 28.667 -12.606 -18.987 1.00 85.12 244 GLY A N 1
ATOM 1969 C CA . GLY A 1 244 ? 30.099 -12.468 -18.704 1.00 85.12 244 GLY A CA 1
ATOM 1970 C C . GLY A 1 244 ? 30.811 -11.402 -19.547 1.00 85.12 244 GLY A C 1
ATOM 1971 O O . GLY A 1 244 ? 32.040 -11.375 -19.581 1.00 85.12 244 GLY A O 1
ATOM 1972 N N . GLU A 1 245 ? 30.060 -10.526 -20.213 1.00 88.44 245 GLU A N 1
ATOM 1973 C CA . GLU A 1 245 ? 30.574 -9.441 -21.054 1.00 88.44 245 GLU A CA 1
ATOM 1974 C C . GLU A 1 245 ? 30.621 -8.096 -20.296 1.00 88.44 245 GLU A C 1
ATOM 1976 O O . GLU A 1 245 ? 29.971 -7.947 -19.255 1.00 88.44 245 GLU A O 1
ATOM 1981 N N . PRO A 1 246 ? 31.368 -7.083 -20.783 1.00 93.06 246 PRO A N 1
ATOM 1982 C CA . PRO A 1 246 ? 31.291 -5.724 -20.245 1.00 93.06 246 PRO A CA 1
ATOM 1983 C C . PRO A 1 246 ? 29.863 -5.151 -20.276 1.00 93.06 246 PRO A C 1
ATOM 1985 O O . PRO A 1 246 ? 28.996 -5.614 -21.019 1.00 93.06 246 PRO A O 1
ATOM 1988 N N . ARG A 1 247 ? 29.608 -4.092 -19.496 1.00 94.25 247 ARG A N 1
ATOM 1989 C CA . ARG A 1 247 ? 28.340 -3.348 -19.528 1.00 94.25 247 ARG A CA 1
ATOM 1990 C C . ARG A 1 247 ? 28.033 -2.943 -20.971 1.00 94.25 247 ARG A C 1
ATOM 1992 O O . ARG A 1 247 ? 28.824 -2.275 -21.627 1.00 94.25 247 ARG A O 1
ATOM 1999 N N . ASN A 1 248 ? 26.868 -3.319 -21.470 1.00 89.56 248 ASN A N 1
ATOM 2000 C CA . ASN A 1 248 ? 26.487 -3.109 -22.868 1.00 89.56 248 ASN A CA 1
ATOM 2001 C C . ASN A 1 248 ? 25.751 -1.778 -23.123 1.00 89.56 248 ASN A C 1
ATOM 2003 O O . ASN A 1 248 ? 25.298 -1.526 -24.241 1.00 89.56 248 ASN A O 1
ATOM 2007 N N . ALA A 1 249 ? 25.583 -0.966 -22.081 1.00 91.75 249 ALA A N 1
ATOM 2008 C CA . ALA A 1 249 ? 24.879 0.306 -22.092 1.00 91.75 249 ALA A CA 1
ATOM 2009 C C . ALA A 1 249 ? 25.355 1.183 -20.923 1.00 91.75 249 ALA A C 1
ATOM 2011 O O . ALA A 1 249 ? 25.878 0.678 -19.929 1.00 91.75 249 ALA A O 1
ATOM 2012 N N . THR A 1 250 ? 25.153 2.488 -21.045 1.00 94.50 250 THR A N 1
ATOM 2013 C CA . THR A 1 250 ? 25.317 3.487 -19.987 1.00 94.50 250 THR A CA 1
ATOM 2014 C C . THR A 1 250 ? 23.978 3.691 -19.285 1.00 94.50 250 THR A C 1
ATOM 2016 O O . THR A 1 250 ? 22.953 3.827 -19.948 1.00 94.50 250 THR A O 1
ATOM 2019 N N . VAL A 1 251 ? 23.962 3.741 -17.953 1.00 95.81 251 VAL A N 1
ATOM 2020 C CA . VAL A 1 251 ? 22.736 3.981 -17.174 1.00 95.81 251 VAL A CA 1
ATOM 2021 C C . VAL A 1 251 ? 22.875 5.265 -16.368 1.00 95.81 251 VAL A C 1
ATOM 2023 O O . VAL A 1 251 ? 23.852 5.439 -15.641 1.00 95.81 251 VAL A O 1
ATOM 2026 N N . ILE A 1 252 ? 21.896 6.161 -16.494 1.00 96.19 252 ILE A N 1
ATOM 2027 C CA . ILE A 1 252 ? 21.896 7.496 -15.880 1.00 96.19 252 ILE A CA 1
ATOM 2028 C C . ILE A 1 252 ? 20.607 7.690 -15.087 1.00 96.19 252 ILE A C 1
ATOM 2030 O O . ILE A 1 252 ? 19.521 7.404 -15.590 1.00 96.19 252 ILE A O 1
ATOM 2034 N N . ALA A 1 253 ? 20.706 8.197 -13.862 1.00 96.44 253 ALA A N 1
ATOM 2035 C CA . ALA A 1 253 ? 19.543 8.524 -13.046 1.00 96.44 253 ALA A CA 1
ATOM 2036 C C . ALA A 1 253 ? 18.797 9.754 -13.593 1.00 96.44 253 ALA A C 1
ATOM 2038 O O . ALA A 1 253 ? 19.383 10.820 -13.781 1.00 96.44 253 ALA A O 1
ATOM 2039 N N . ASN A 1 254 ? 17.490 9.635 -13.829 1.00 90.38 254 ASN A N 1
ATOM 2040 C CA . ASN A 1 254 ? 16.646 10.753 -14.278 1.00 90.38 254 ASN A CA 1
ATOM 2041 C C . ASN A 1 254 ? 16.034 11.547 -13.113 1.00 90.38 254 ASN A C 1
ATOM 2043 O O . ASN A 1 254 ? 15.607 12.692 -13.298 1.00 90.38 254 ASN A O 1
ATOM 2047 N N . ASP A 1 255 ? 15.993 10.932 -11.934 1.00 90.38 255 ASP A N 1
ATOM 2048 C CA . ASP A 1 255 ? 15.498 11.466 -10.667 1.00 90.38 255 ASP A CA 1
ATOM 2049 C C . ASP A 1 255 ? 16.421 11.004 -9.526 1.00 90.38 255 ASP A C 1
ATOM 2051 O O . ASP A 1 255 ? 17.298 10.164 -9.743 1.00 90.38 255 ASP A O 1
ATOM 2055 N N . ASP A 1 256 ? 16.228 11.523 -8.316 1.00 91.06 256 ASP A N 1
ATOM 2056 C CA . ASP A 1 256 ? 16.889 10.977 -7.130 1.00 91.06 256 ASP A CA 1
ATOM 2057 C C . ASP A 1 256 ? 16.415 9.532 -6.909 1.00 91.06 256 ASP A C 1
ATOM 2059 O O . ASP A 1 256 ? 15.240 9.266 -6.637 1.00 91.06 256 ASP A O 1
ATOM 2063 N N . CYS A 1 257 ? 17.344 8.591 -7.057 1.00 92.31 257 CYS A N 1
ATOM 2064 C CA . CYS A 1 257 ? 17.076 7.164 -7.043 1.00 92.31 257 CYS A CA 1
ATOM 2065 C C . CYS A 1 257 ? 17.549 6.506 -5.747 1.00 92.31 257 CYS A C 1
ATOM 2067 O O . CYS A 1 257 ? 18.619 6.799 -5.208 1.00 92.31 257 CYS A O 1
ATOM 2069 N N . GLU A 1 258 ? 16.769 5.530 -5.299 1.00 91.06 258 GLU A N 1
ATOM 2070 C CA . GLU A 1 258 ? 17.173 4.573 -4.276 1.00 91.06 258 GLU A CA 1
ATOM 2071 C C . GLU A 1 258 ? 17.271 3.213 -4.968 1.00 91.06 258 GLU A C 1
ATOM 2073 O O . GLU A 1 258 ? 16.284 2.704 -5.504 1.00 91.06 258 GLU A O 1
ATOM 2078 N N . LEU A 1 259 ? 18.472 2.646 -5.010 1.00 91.81 259 LEU A N 1
ATOM 2079 C CA . LEU A 1 259 ? 18.780 1.398 -5.696 1.00 91.81 259 LEU A CA 1
ATOM 2080 C C . LEU A 1 259 ? 19.143 0.312 -4.689 1.00 91.81 259 LEU A C 1
ATOM 2082 O O . LEU A 1 259 ? 19.781 0.573 -3.674 1.00 91.81 259 LEU A O 1
ATOM 2086 N N . LEU A 1 260 ? 18.783 -0.923 -4.996 1.00 89.25 260 LEU A N 1
ATOM 2087 C CA . LEU A 1 260 ? 19.220 -2.106 -4.270 1.00 89.25 260 LEU A CA 1
ATOM 2088 C C . LEU A 1 260 ? 20.308 -2.795 -5.094 1.00 89.25 260 LEU A C 1
ATOM 2090 O O . LEU A 1 260 ? 20.045 -3.257 -6.202 1.00 89.25 260 LEU A O 1
ATOM 2094 N N . LYS A 1 261 ? 21.538 -2.808 -4.575 1.00 93.62 261 LYS A N 1
ATOM 2095 C CA . LYS A 1 261 ? 22.730 -3.372 -5.215 1.00 93.62 261 LYS A CA 1
ATOM 2096 C C . LYS A 1 261 ? 22.998 -4.776 -4.675 1.00 93.62 261 LYS A C 1
ATOM 2098 O O . LYS A 1 261 ? 23.116 -4.949 -3.464 1.00 93.62 261 LYS A O 1
ATOM 2103 N N . ILE A 1 262 ? 23.168 -5.743 -5.574 1.00 92.62 262 ILE A N 1
ATOM 2104 C CA . ILE A 1 262 ? 23.679 -7.089 -5.275 1.00 92.62 262 ILE A CA 1
ATOM 2105 C C . ILE A 1 262 ? 25.014 -7.230 -6.007 1.00 92.62 262 ILE A C 1
ATOM 2107 O O . ILE A 1 262 ? 25.064 -7.057 -7.226 1.00 92.62 262 ILE A O 1
ATOM 2111 N N . ASN A 1 263 ? 26.109 -7.486 -5.285 1.00 95.44 263 ASN A N 1
ATOM 2112 C CA . ASN A 1 263 ? 27.424 -7.614 -5.923 1.00 95.44 263 ASN A CA 1
ATOM 2113 C C . ASN A 1 263 ? 27.520 -8.935 -6.685 1.00 95.44 263 ASN A C 1
ATOM 2115 O O . ASN A 1 263 ? 26.837 -9.901 -6.355 1.00 95.44 263 ASN A O 1
ATOM 2119 N N . LYS A 1 264 ? 28.413 -8.996 -7.671 1.00 93.75 264 LYS A N 1
ATOM 2120 C CA . LYS A 1 264 ? 28.615 -10.183 -8.504 1.00 93.75 264 LYS A CA 1
ATOM 2121 C C . LYS A 1 264 ? 28.910 -11.445 -7.690 1.00 93.75 264 LYS A C 1
ATOM 2123 O O . LYS A 1 264 ? 28.308 -12.469 -7.959 1.00 93.75 264 LYS A O 1
ATOM 2128 N N . SER A 1 265 ? 29.764 -11.372 -6.668 1.00 94.31 265 SER A N 1
ATOM 2129 C CA . SER A 1 265 ? 30.071 -12.532 -5.814 1.00 94.31 265 SER A CA 1
ATOM 2130 C C . SER A 1 265 ? 28.835 -13.091 -5.107 1.00 94.31 265 SER A C 1
ATOM 2132 O O . SER A 1 265 ? 28.656 -14.304 -5.024 1.00 94.31 265 SER A O 1
ATOM 2134 N N . ASP A 1 266 ? 27.979 -12.196 -4.614 1.00 93.75 266 ASP A N 1
ATOM 2135 C CA . ASP A 1 266 ? 26.753 -12.554 -3.905 1.00 93.75 266 ASP A CA 1
ATOM 2136 C C . ASP A 1 266 ? 25.729 -13.122 -4.896 1.00 93.75 266 ASP A C 1
ATOM 2138 O O . ASP A 1 266 ? 25.125 -14.164 -4.649 1.00 93.75 266 ASP A O 1
ATOM 2142 N N . PHE A 1 267 ? 25.608 -12.479 -6.061 1.00 90.44 267 PHE A N 1
ATOM 2143 C CA . PHE A 1 267 ? 24.787 -12.932 -7.178 1.00 90.44 267 PHE A CA 1
ATOM 2144 C C . PHE A 1 267 ? 25.172 -14.345 -7.629 1.00 90.44 267 PHE A C 1
ATOM 2146 O O . PHE A 1 267 ? 24.313 -15.223 -7.630 1.00 90.44 267 PHE A O 1
ATOM 2153 N N . ASP A 1 268 ? 26.454 -14.575 -7.932 1.00 91.25 268 ASP A N 1
ATOM 2154 C CA . ASP A 1 268 ? 27.003 -15.859 -8.379 1.00 91.25 268 ASP A CA 1
ATOM 2155 C C . ASP A 1 268 ? 26.730 -16.965 -7.340 1.00 91.25 268 ASP A C 1
ATOM 2157 O O . ASP A 1 268 ? 26.309 -18.069 -7.688 1.00 91.25 268 ASP A O 1
ATOM 2161 N N . SER A 1 269 ? 26.890 -16.652 -6.047 1.00 91.56 269 SER A N 1
ATOM 2162 C CA . SER A 1 269 ? 26.587 -17.569 -4.938 1.00 91.56 269 SER A CA 1
ATOM 2163 C C . SER A 1 269 ? 25.099 -17.930 -4.840 1.00 91.56 269 SER A C 1
ATOM 2165 O O . SER A 1 269 ? 24.753 -19.078 -4.542 1.00 91.56 269 SER A O 1
ATOM 2167 N N . ILE A 1 270 ? 24.202 -16.968 -5.079 1.00 88.81 270 ILE A N 1
ATOM 2168 C CA . ILE A 1 270 ? 22.749 -17.187 -5.060 1.00 88.81 270 ILE A CA 1
ATOM 2169 C C . ILE A 1 270 ? 22.325 -18.044 -6.256 1.00 88.81 270 ILE A C 1
ATOM 2171 O O . ILE A 1 270 ? 21.660 -19.061 -6.063 1.00 88.81 270 ILE A O 1
ATOM 2175 N N . ILE A 1 271 ? 22.739 -17.693 -7.479 1.00 87.88 271 ILE A N 1
ATOM 2176 C CA . ILE A 1 271 ? 22.320 -18.425 -8.687 1.00 87.88 271 ILE A CA 1
ATOM 2177 C C . ILE A 1 271 ? 22.890 -19.846 -8.756 1.00 87.88 271 ILE A C 1
ATOM 2179 O O . ILE A 1 271 ? 22.253 -20.729 -9.326 1.00 87.88 271 ILE A O 1
ATOM 2183 N N . ALA A 1 272 ? 24.051 -20.096 -8.139 1.00 87.75 272 ALA A N 1
ATOM 2184 C CA . ALA A 1 272 ? 24.623 -21.437 -8.035 1.00 87.75 272 ALA A CA 1
ATOM 2185 C C . ALA A 1 272 ? 23.791 -22.367 -7.134 1.00 87.75 272 ALA A C 1
ATOM 2187 O O . ALA A 1 272 ? 23.787 -23.581 -7.337 1.00 87.75 272 ALA A O 1
ATOM 2188 N N . ARG A 1 273 ? 23.091 -21.808 -6.138 1.00 87.44 273 ARG A N 1
ATOM 2189 C CA . ARG A 1 273 ? 22.228 -22.554 -5.208 1.00 87.44 273 ARG A CA 1
ATOM 2190 C C . ARG A 1 273 ? 20.771 -22.613 -5.672 1.00 87.44 273 ARG A C 1
ATOM 2192 O O . ARG A 1 273 ? 20.082 -23.581 -5.358 1.00 87.44 273 ARG A O 1
ATOM 2199 N N . HIS A 1 274 ? 20.328 -21.622 -6.449 1.00 86.00 274 HIS A N 1
ATOM 2200 C CA . HIS A 1 274 ? 18.928 -21.417 -6.833 1.00 86.00 274 HIS A CA 1
ATOM 2201 C C . HIS A 1 274 ? 18.794 -21.172 -8.345 1.00 86.00 274 HIS A C 1
ATOM 2203 O O . HIS A 1 274 ? 18.788 -20.039 -8.833 1.00 86.00 274 HIS A O 1
ATOM 2209 N N . VAL A 1 275 ? 18.697 -22.266 -9.106 1.00 83.94 275 VAL A N 1
ATOM 2210 C CA . VAL A 1 275 ? 18.648 -22.260 -10.585 1.00 83.94 275 VAL A CA 1
ATOM 2211 C C . VAL A 1 275 ? 17.394 -21.560 -11.135 1.00 83.94 275 VAL A C 1
ATOM 2213 O O . VAL A 1 275 ? 17.412 -20.995 -12.224 1.00 83.94 275 VAL A O 1
ATOM 2216 N N . ASP A 1 276 ? 16.300 -21.552 -10.380 1.00 80.81 276 ASP A N 1
ATOM 2217 C CA . ASP A 1 276 ? 15.064 -20.830 -10.698 1.00 80.81 276 ASP A CA 1
ATOM 2218 C C . ASP A 1 276 ? 15.273 -19.308 -10.787 1.00 80.81 276 ASP A C 1
ATOM 2220 O O . ASP A 1 276 ? 14.764 -18.661 -11.711 1.00 80.81 276 ASP A O 1
ATOM 2224 N N . VAL A 1 277 ? 16.088 -18.745 -9.888 1.00 81.69 277 VAL A N 1
ATOM 2225 C CA . VAL A 1 277 ? 16.489 -17.329 -9.935 1.00 81.69 277 VAL A CA 1
ATOM 2226 C C . VAL A 1 277 ? 17.289 -17.054 -11.206 1.00 81.69 277 VAL A C 1
ATOM 2228 O O . VAL A 1 277 ? 16.994 -16.099 -11.928 1.00 81.69 277 VAL A O 1
ATOM 2231 N N . TYR A 1 278 ? 18.264 -17.917 -11.512 1.00 85.56 278 TYR A N 1
ATOM 2232 C CA . TYR A 1 278 ? 19.081 -17.799 -12.719 1.00 85.56 278 TYR A CA 1
ATOM 2233 C C . TYR A 1 278 ? 18.226 -17.792 -13.986 1.00 85.56 278 TYR A C 1
ATOM 2235 O O . TYR A 1 278 ? 18.347 -16.874 -14.792 1.00 85.56 278 TYR A O 1
ATOM 2243 N N . ASN A 1 279 ? 17.323 -18.764 -14.130 1.00 84.81 279 ASN A N 1
ATOM 2244 C CA . ASN A 1 279 ? 16.461 -18.892 -15.305 1.00 84.81 279 ASN A CA 1
ATOM 2245 C C . ASN A 1 279 ? 15.593 -17.644 -15.516 1.00 84.81 279 ASN A C 1
ATOM 2247 O O . ASN A 1 279 ? 15.434 -17.183 -16.645 1.00 84.81 279 ASN A O 1
ATOM 2251 N N . THR A 1 280 ? 15.066 -17.066 -14.433 1.00 81.38 280 THR A N 1
ATOM 2252 C CA . THR A 1 280 ? 14.228 -15.860 -14.507 1.00 81.38 280 THR A CA 1
ATOM 2253 C C . THR A 1 280 ? 15.034 -14.646 -14.972 1.00 81.38 280 THR A C 1
ATOM 2255 O O . THR A 1 280 ? 14.598 -13.901 -15.848 1.00 81.38 280 THR A O 1
ATOM 2258 N N . ILE A 1 281 ? 16.239 -14.459 -14.430 1.00 83.81 281 ILE A N 1
ATOM 2259 C CA . ILE A 1 281 ? 17.120 -13.344 -14.804 1.00 83.81 281 ILE A CA 1
ATOM 2260 C C . ILE A 1 281 ? 17.672 -13.536 -16.221 1.00 83.81 281 ILE A C 1
ATOM 2262 O O . ILE A 1 281 ? 17.740 -12.579 -16.994 1.00 83.81 281 ILE A O 1
ATOM 2266 N N . GLN A 1 282 ? 18.015 -14.770 -16.590 1.00 86.25 282 GLN A N 1
ATOM 2267 C CA . GLN A 1 282 ? 18.476 -15.124 -17.928 1.00 86.25 282 GLN A CA 1
ATOM 2268 C C . GLN A 1 282 ? 17.391 -14.882 -18.980 1.00 86.25 282 GLN A C 1
ATOM 2270 O O . GLN A 1 282 ? 17.701 -14.339 -20.036 1.00 86.25 282 GLN A O 1
ATOM 2275 N N . ALA A 1 283 ? 16.129 -15.217 -18.696 1.00 82.50 283 ALA A N 1
ATOM 2276 C CA . ALA A 1 283 ? 15.017 -14.941 -19.604 1.00 82.50 283 ALA A CA 1
ATOM 2277 C C . ALA A 1 283 ? 14.896 -13.440 -19.916 1.00 82.50 283 ALA A C 1
ATOM 2279 O O . ALA A 1 283 ? 14.800 -13.068 -21.083 1.00 82.50 283 ALA A O 1
ATOM 2280 N N . VAL A 1 284 ? 15.004 -12.578 -18.897 1.00 80.88 284 VAL A N 1
ATOM 2281 C CA . VAL A 1 284 ? 15.000 -11.115 -19.085 1.00 80.88 284 VAL A CA 1
ATOM 2282 C C . VAL A 1 284 ? 16.223 -10.643 -19.877 1.00 80.88 284 VAL A C 1
ATOM 2284 O O . VAL A 1 284 ? 16.100 -9.779 -20.745 1.00 80.88 284 VAL A O 1
ATOM 2287 N N . ALA A 1 285 ? 17.406 -11.207 -19.615 1.00 83.56 285 ALA A N 1
ATOM 2288 C CA . ALA A 1 285 ? 18.615 -10.873 -20.368 1.00 83.56 285 ALA A CA 1
ATOM 2289 C C . ALA A 1 285 ? 18.476 -11.242 -21.856 1.00 83.56 285 ALA A C 1
ATOM 2291 O O . ALA A 1 285 ? 18.822 -10.438 -22.720 1.00 83.56 285 ALA A O 1
ATOM 2292 N N . LEU A 1 286 ? 17.931 -12.424 -22.160 1.00 82.44 286 LEU A N 1
ATOM 2293 C CA . LEU A 1 286 ? 17.673 -12.880 -23.528 1.00 82.44 286 LEU A CA 1
ATOM 2294 C C . LEU A 1 286 ? 16.625 -12.012 -24.227 1.00 82.44 286 LEU A C 1
ATOM 2296 O O . LEU A 1 286 ? 16.850 -11.598 -25.362 1.00 82.44 286 LEU A O 1
ATOM 2300 N N . GLU A 1 287 ? 15.529 -11.676 -23.542 1.00 79.06 287 GLU A N 1
ATOM 2301 C CA . GLU A 1 287 ? 14.497 -10.776 -24.065 1.00 79.06 287 GLU A CA 1
ATOM 2302 C C . GLU A 1 287 ? 15.107 -9.428 -24.471 1.00 79.06 287 GLU A C 1
ATOM 2304 O O . GLU A 1 287 ? 14.881 -8.959 -25.587 1.00 79.06 287 GLU A O 1
ATOM 2309 N N . ARG A 1 288 ? 15.969 -8.855 -23.620 1.00 80.25 288 ARG A N 1
ATOM 2310 C CA . ARG A 1 288 ? 16.684 -7.605 -23.914 1.00 80.25 288 ARG A CA 1
ATOM 2311 C C . ARG A 1 288 ? 17.601 -7.728 -25.124 1.00 80.25 288 ARG A C 1
ATOM 2313 O O . ARG A 1 288 ? 17.595 -6.822 -25.946 1.00 80.25 288 ARG A O 1
ATOM 2320 N N . VAL A 1 289 ? 18.329 -8.840 -25.277 1.00 76.62 289 VAL A N 1
ATOM 2321 C CA . VAL A 1 289 ? 19.144 -9.100 -26.480 1.00 76.62 289 VAL A CA 1
ATOM 2322 C C . VAL A 1 289 ? 18.270 -9.130 -27.734 1.00 76.62 289 VAL A C 1
ATOM 2324 O O . VAL A 1 289 ? 18.582 -8.443 -28.702 1.00 76.62 289 VAL A O 1
ATOM 2327 N N . THR A 1 290 ? 17.170 -9.887 -27.711 1.00 69.81 290 THR A N 1
ATOM 2328 C CA . THR A 1 290 ? 16.294 -10.076 -28.880 1.00 69.81 290 THR A CA 1
ATOM 2329 C C . THR A 1 290 ? 15.463 -8.845 -29.234 1.00 69.81 290 THR A C 1
ATOM 2331 O O . THR A 1 290 ? 15.195 -8.606 -30.407 1.00 69.81 290 THR A O 1
ATOM 2334 N N . GLY A 1 291 ? 15.084 -8.031 -28.247 1.00 61.44 291 GLY A N 1
ATOM 2335 C CA . GLY A 1 291 ? 14.339 -6.796 -28.478 1.00 61.44 291 GLY A CA 1
ATOM 2336 C C . GLY A 1 291 ? 15.165 -5.715 -29.184 1.00 61.44 291 GLY A C 1
ATOM 2337 O O . GLY A 1 291 ? 14.598 -4.819 -29.796 1.00 61.44 291 GLY A O 1
ATOM 2338 N N . HIS A 1 292 ? 16.501 -5.791 -29.162 1.00 54.19 292 HIS A N 1
ATOM 2339 C CA . HIS A 1 292 ? 17.378 -4.753 -29.719 1.00 54.19 292 HIS A CA 1
ATOM 2340 C C . HIS A 1 292 ? 17.312 -4.555 -31.240 1.00 54.19 292 HIS A C 1
ATOM 2342 O O . HIS A 1 292 ? 17.880 -3.577 -31.722 1.00 54.19 292 HIS A O 1
ATOM 2348 N N . GLU A 1 293 ? 16.633 -5.416 -31.999 1.00 44.50 293 GLU A N 1
ATOM 2349 C CA . GLU A 1 293 ? 16.490 -5.227 -33.451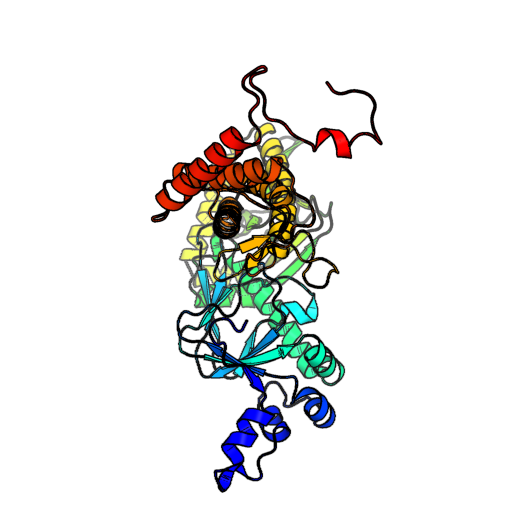 1.00 44.50 293 GLU A CA 1
ATOM 2350 C C . GLU A 1 293 ? 15.304 -4.325 -33.843 1.00 44.50 293 GLU A C 1
ATOM 2352 O O . GLU A 1 293 ? 15.203 -3.916 -34.999 1.00 44.50 293 GLU A O 1
ATOM 2357 N N . LEU A 1 294 ? 14.426 -3.963 -32.900 1.00 40.03 294 LEU A N 1
ATOM 2358 C CA . LEU A 1 294 ? 13.218 -3.177 -33.164 1.00 40.03 294 LEU A CA 1
ATOM 2359 C C . LEU A 1 294 ? 12.916 -2.226 -31.995 1.00 40.03 294 LEU A C 1
ATOM 2361 O O . LEU A 1 294 ? 12.061 -2.545 -31.178 1.00 40.03 294 LEU A O 1
ATOM 2365 N N . PHE A 1 295 ? 13.554 -1.053 -31.899 1.00 53.31 295 PHE A N 1
ATOM 2366 C CA . PHE A 1 295 ? 13.049 -0.016 -30.986 1.00 53.31 295 PHE A CA 1
ATOM 2367 C C . PHE A 1 295 ? 13.031 1.382 -31.598 1.00 53.31 295 PHE A C 1
ATOM 2369 O O . PHE A 1 295 ? 14.030 1.897 -32.089 1.00 53.31 295 PHE A O 1
ATOM 2376 N N . ASP A 1 296 ? 11.836 1.974 -31.548 1.00 56.00 296 ASP A N 1
ATOM 2377 C CA . ASP A 1 296 ? 11.519 3.337 -31.950 1.00 56.00 296 ASP A CA 1
ATOM 2378 C C . ASP A 1 296 ? 11.668 4.261 -30.732 1.00 56.00 296 ASP A C 1
ATOM 2380 O O . ASP A 1 296 ? 11.029 4.065 -29.696 1.00 56.00 296 ASP A O 1
ATOM 2384 N N . SER A 1 297 ? 12.473 5.313 -30.867 1.00 58.31 297 SER A N 1
ATOM 2385 C CA . SER A 1 297 ? 12.594 6.427 -29.913 1.00 58.31 297 SER A CA 1
ATOM 2386 C C . SER A 1 297 ? 11.250 6.953 -29.360 1.00 58.31 297 SER A C 1
ATOM 2388 O O . SER A 1 297 ? 11.182 7.427 -28.219 1.00 58.31 297 SER A O 1
ATOM 2390 N N . ASN A 1 298 ? 10.156 6.825 -30.122 1.00 62.12 298 ASN A N 1
ATOM 2391 C CA . ASN A 1 298 ? 8.806 7.161 -29.676 1.00 62.12 298 ASN A CA 1
ATOM 2392 C C . ASN A 1 298 ? 8.308 6.275 -28.523 1.00 62.12 298 ASN A C 1
ATOM 2394 O O . ASN A 1 298 ? 7.629 6.783 -27.628 1.00 62.12 298 ASN A O 1
ATOM 2398 N N . GLU A 1 299 ? 8.640 4.983 -28.490 1.00 64.69 299 GLU A N 1
ATOM 2399 C CA . GLU A 1 299 ? 8.207 4.070 -27.422 1.00 64.69 299 GLU A CA 1
ATOM 2400 C C . GLU A 1 299 ? 8.878 4.393 -26.087 1.00 64.69 299 GLU A C 1
ATOM 2402 O O . GLU A 1 299 ? 8.221 4.382 -25.040 1.00 64.69 299 GLU A O 1
ATOM 2407 N N . ALA A 1 300 ? 10.157 4.775 -26.113 1.00 63.09 300 ALA A N 1
ATOM 2408 C CA . ALA A 1 300 ? 10.851 5.274 -24.931 1.00 63.09 300 ALA A CA 1
ATOM 2409 C C . ALA A 1 300 ? 10.191 6.566 -24.417 1.00 63.09 300 ALA A C 1
ATOM 2411 O O . ALA A 1 300 ? 9.907 6.695 -23.225 1.00 63.09 300 ALA A O 1
ATOM 2412 N N . LEU A 1 301 ? 9.846 7.503 -25.308 1.00 66.12 301 LEU A N 1
ATOM 2413 C CA . LEU A 1 301 ? 9.150 8.735 -24.923 1.00 66.12 301 LEU A CA 1
ATOM 2414 C C . LEU A 1 301 ? 7.753 8.468 -24.333 1.00 66.12 301 LEU A C 1
ATOM 2416 O O . LEU A 1 301 ? 7.365 9.098 -23.343 1.00 66.12 301 LEU A O 1
ATOM 2420 N N . ILE A 1 302 ? 6.995 7.534 -24.914 1.00 70.31 302 ILE A N 1
ATOM 2421 C CA . ILE A 1 302 ? 5.687 7.102 -24.399 1.00 70.31 302 ILE A CA 1
ATOM 2422 C C . ILE A 1 302 ? 5.849 6.471 -23.012 1.00 70.31 302 ILE A C 1
ATOM 2424 O O . ILE A 1 302 ? 5.107 6.818 -22.090 1.00 70.31 302 ILE A O 1
ATOM 2428 N N . SER A 1 303 ? 6.853 5.611 -22.839 1.00 69.81 303 SER A N 1
ATOM 2429 C CA . SER A 1 303 ? 7.173 4.970 -21.561 1.00 69.81 303 SER A CA 1
ATOM 2430 C C . SER A 1 303 ? 7.496 6.001 -20.481 1.00 69.81 303 SER A C 1
ATOM 2432 O O . SER A 1 303 ? 6.956 5.913 -19.379 1.00 69.81 303 SER A O 1
ATOM 2434 N N . LYS A 1 304 ? 8.265 7.049 -20.812 1.00 69.31 304 LYS A N 1
ATOM 2435 C CA . LYS A 1 304 ? 8.538 8.166 -19.895 1.00 69.31 304 LYS A CA 1
ATOM 2436 C C . LYS A 1 304 ? 7.258 8.827 -19.396 1.00 69.31 304 LYS A C 1
ATOM 2438 O O . LYS A 1 304 ? 7.045 8.947 -18.192 1.00 69.31 304 LYS A O 1
ATOM 2443 N N . LYS A 1 305 ? 6.381 9.220 -20.326 1.00 76.50 305 LYS A N 1
ATOM 2444 C CA . LYS A 1 305 ? 5.109 9.879 -19.997 1.00 76.50 305 LYS A CA 1
ATOM 2445 C C . LYS A 1 305 ? 4.215 8.982 -19.144 1.00 76.50 305 LYS A C 1
ATOM 2447 O O . LYS A 1 305 ? 3.539 9.472 -18.245 1.00 76.50 305 LYS A O 1
ATOM 2452 N N . LEU A 1 306 ? 4.212 7.673 -19.401 1.00 71.81 306 LEU A N 1
ATOM 2453 C CA . LEU A 1 306 ? 3.471 6.701 -18.596 1.00 71.81 306 LEU A CA 1
ATOM 2454 C C . LEU A 1 306 ? 4.048 6.549 -17.184 1.00 71.81 306 LEU A C 1
ATOM 2456 O O . LEU A 1 306 ? 3.275 6.430 -16.234 1.00 71.81 306 LEU A O 1
ATOM 2460 N N . ILE A 1 307 ? 5.373 6.566 -17.025 1.00 70.00 307 ILE A N 1
ATOM 2461 C CA . ILE A 1 307 ? 6.036 6.537 -15.712 1.00 70.00 307 ILE A CA 1
ATOM 2462 C C . ILE A 1 307 ? 5.677 7.795 -14.911 1.00 70.00 307 ILE A C 1
ATOM 2464 O O . ILE A 1 307 ? 5.211 7.689 -13.776 1.00 70.00 307 ILE A O 1
ATOM 2468 N N . GLU A 1 308 ? 5.808 8.977 -15.517 1.00 74.81 308 GLU A N 1
ATOM 2469 C CA . GLU A 1 308 ? 5.450 10.256 -14.890 1.00 74.81 308 GLU A CA 1
ATOM 2470 C C . GLU A 1 308 ? 3.962 10.303 -14.504 1.00 74.81 308 GLU A C 1
ATOM 2472 O O . GLU A 1 308 ? 3.616 10.685 -13.382 1.00 74.81 308 GLU A O 1
ATOM 2477 N N . LEU A 1 309 ? 3.075 9.842 -15.394 1.00 79.25 309 LEU A N 1
ATOM 2478 C CA . LEU A 1 309 ? 1.641 9.757 -15.123 1.00 79.25 309 LEU A CA 1
ATOM 2479 C C . LEU A 1 309 ? 1.335 8.788 -13.974 1.00 79.25 309 LEU A C 1
ATOM 2481 O O . LEU A 1 309 ? 0.537 9.125 -13.102 1.00 79.25 309 LEU A O 1
ATOM 2485 N N . ASN A 1 310 ? 1.967 7.610 -13.940 1.00 74.38 310 ASN A N 1
ATOM 2486 C CA . ASN A 1 310 ? 1.814 6.658 -12.836 1.00 74.38 310 ASN A CA 1
ATOM 2487 C C . ASN A 1 310 ? 2.228 7.286 -11.499 1.00 74.38 310 ASN A C 1
ATOM 2489 O O . ASN A 1 310 ? 1.485 7.176 -10.524 1.00 74.38 310 ASN A O 1
ATOM 2493 N N . ARG A 1 311 ? 3.368 7.992 -11.457 1.00 72.56 311 ARG A N 1
ATOM 2494 C CA . ARG A 1 311 ? 3.849 8.684 -10.250 1.00 72.56 311 ARG A CA 1
ATOM 2495 C C . ARG A 1 311 ? 2.844 9.735 -9.773 1.00 72.56 311 ARG A C 1
ATOM 2497 O O . ARG A 1 311 ? 2.495 9.765 -8.593 1.00 72.56 311 ARG A O 1
ATOM 2504 N N . ALA A 1 312 ? 2.334 10.561 -10.688 1.00 81.25 312 ALA A N 1
ATOM 2505 C CA . ALA A 1 312 ? 1.334 11.578 -10.370 1.00 81.25 312 ALA A CA 1
ATOM 2506 C C . ALA A 1 312 ? 0.022 10.957 -9.858 1.00 81.25 312 ALA A C 1
ATOM 2508 O O . ALA A 1 312 ? -0.517 11.388 -8.840 1.00 81.25 312 ALA A O 1
ATOM 2509 N N . VAL A 1 313 ? -0.474 9.913 -10.529 1.00 82.88 313 VAL A N 1
ATOM 2510 C CA . VAL A 1 313 ? -1.709 9.212 -10.152 1.00 82.88 313 VAL A CA 1
ATOM 2511 C C . VAL A 1 313 ? -1.586 8.551 -8.779 1.00 82.88 313 VAL A C 1
ATOM 2513 O O . VAL A 1 313 ? -2.496 8.707 -7.964 1.00 82.88 313 VAL A O 1
ATOM 2516 N N . ASN A 1 314 ? -0.475 7.863 -8.500 1.00 74.06 314 ASN A N 1
ATOM 2517 C CA . ASN A 1 314 ? -0.247 7.202 -7.212 1.00 74.06 314 ASN A CA 1
ATOM 2518 C C . ASN A 1 314 ? -0.282 8.197 -6.054 1.00 74.06 314 ASN A C 1
ATOM 2520 O O . ASN A 1 314 ? -1.026 7.979 -5.105 1.00 74.06 314 ASN A O 1
ATOM 2524 N N . LYS A 1 315 ? 0.381 9.352 -6.194 1.00 77.69 315 LYS A N 1
ATOM 2525 C CA . LYS A 1 315 ? 0.347 10.412 -5.175 1.00 77.69 315 LYS A CA 1
ATOM 2526 C C . LYS A 1 315 ? -1.082 10.833 -4.807 1.00 77.69 315 LYS A C 1
ATOM 2528 O O . LYS A 1 315 ? -1.385 11.048 -3.638 1.00 77.69 315 LYS A O 1
ATOM 2533 N N . HIS A 1 316 ? -1.974 10.958 -5.790 1.00 84.94 316 HIS A N 1
ATOM 2534 C CA . HIS A 1 316 ? -3.374 11.309 -5.538 1.00 84.94 316 HIS A CA 1
ATOM 2535 C C . HIS A 1 316 ? -4.177 10.160 -4.916 1.00 84.94 316 HIS A C 1
ATOM 2537 O O . HIS A 1 316 ? -5.011 10.409 -4.046 1.00 84.94 316 HIS A O 1
ATOM 2543 N N . ILE A 1 317 ? -3.937 8.916 -5.342 1.00 81.75 317 ILE A N 1
ATOM 2544 C CA . ILE A 1 317 ? -4.566 7.736 -4.731 1.00 81.75 317 ILE A CA 1
ATOM 2545 C C . ILE A 1 317 ? -4.167 7.622 -3.264 1.00 81.75 317 ILE A C 1
ATOM 2547 O O . ILE A 1 317 ? -5.043 7.372 -2.440 1.00 81.75 317 ILE A O 1
ATOM 2551 N N . ASP A 1 318 ? -2.896 7.854 -2.938 1.00 73.69 318 ASP A N 1
ATOM 2552 C CA . ASP A 1 318 ? -2.399 7.802 -1.565 1.00 73.69 318 ASP A CA 1
ATOM 2553 C C . ASP A 1 318 ? -3.129 8.822 -0.693 1.00 73.69 318 ASP A C 1
ATOM 2555 O O . ASP A 1 318 ? -3.672 8.459 0.344 1.00 73.69 318 ASP A O 1
ATOM 2559 N N . VAL A 1 319 ? -3.266 10.071 -1.151 1.00 81.31 319 VAL A N 1
ATOM 2560 C CA . VAL A 1 319 ? -4.040 11.098 -0.430 1.00 81.31 319 VAL A CA 1
ATOM 2561 C C . VAL A 1 319 ? -5.499 10.667 -0.224 1.00 81.31 319 VAL A C 1
ATOM 2563 O O . VAL A 1 319 ? -6.022 10.763 0.885 1.00 81.31 319 VAL A O 1
ATOM 2566 N N . ILE A 1 320 ? -6.166 10.140 -1.259 1.00 87.31 320 ILE A N 1
ATOM 2567 C CA . ILE A 1 320 ? -7.552 9.654 -1.136 1.00 87.31 320 ILE A CA 1
ATOM 2568 C C . ILE A 1 320 ? -7.633 8.495 -0.135 1.00 87.31 320 ILE A C 1
ATOM 2570 O O . ILE A 1 320 ? -8.553 8.449 0.684 1.00 87.31 320 ILE A O 1
ATOM 2574 N N . ALA A 1 321 ? -6.686 7.558 -0.182 1.00 79.31 321 ALA A N 1
ATOM 2575 C CA . ALA A 1 321 ? -6.629 6.418 0.722 1.00 79.31 321 ALA A CA 1
ATOM 2576 C C . ALA A 1 321 ? -6.450 6.868 2.179 1.00 79.31 321 ALA A C 1
ATOM 2578 O O . ALA A 1 321 ? -7.163 6.374 3.054 1.00 79.31 321 ALA A O 1
ATOM 2579 N N . GLN A 1 322 ? -5.583 7.851 2.419 1.00 74.56 322 GLN A N 1
ATOM 2580 C CA . GLN A 1 322 ? -5.339 8.447 3.734 1.00 74.56 322 GLN A CA 1
ATOM 2581 C C . GLN A 1 322 ? -6.571 9.173 4.295 1.00 74.56 322 GLN A C 1
ATOM 2583 O O . GLN A 1 322 ? -6.825 9.124 5.495 1.00 74.56 322 GLN A O 1
ATOM 2588 N N . CYS A 1 323 ? -7.369 9.804 3.431 1.00 84.69 323 CYS A N 1
ATOM 2589 C CA . CYS A 1 323 ? -8.622 10.462 3.807 1.00 84.69 323 CYS A CA 1
ATOM 2590 C C . CYS A 1 323 ? -9.825 9.506 3.897 1.00 84.69 323 CYS A C 1
ATOM 2592 O O . CYS A 1 323 ? -10.920 9.932 4.260 1.00 84.69 323 CYS A O 1
ATOM 2594 N N . THR A 1 324 ? -9.664 8.226 3.559 1.00 86.19 324 THR A N 1
ATOM 2595 C CA . THR A 1 324 ? -10.752 7.243 3.583 1.00 86.19 324 THR A CA 1
ATOM 2596 C C . THR A 1 324 ? -10.720 6.433 4.889 1.00 86.19 324 THR A C 1
ATOM 2598 O O . THR A 1 324 ? -9.669 5.965 5.310 1.00 86.19 324 THR A O 1
ATOM 2601 N N . PHE A 1 325 ? -11.872 6.208 5.521 1.00 81.69 325 PHE A N 1
ATOM 2602 C CA . PHE A 1 325 ? -11.996 5.520 6.812 1.00 81.69 325 PHE A CA 1
ATOM 2603 C C . PHE A 1 325 ? -12.968 4.356 6.705 1.00 81.69 325 PHE A C 1
ATOM 2605 O O . PHE A 1 325 ? -14.079 4.522 6.213 1.00 81.69 325 PHE A O 1
ATOM 2612 N N . GLU A 1 326 ? -12.570 3.166 7.149 1.00 78.00 326 GLU A N 1
ATOM 2613 C CA . GLU A 1 326 ? -13.483 2.024 7.138 1.00 78.00 326 GLU A CA 1
ATOM 2614 C C . GLU A 1 326 ? -14.535 2.152 8.231 1.00 78.00 326 GLU A C 1
ATOM 2616 O O . GLU A 1 326 ? -14.249 2.497 9.375 1.00 78.00 326 GLU A O 1
ATOM 2621 N N . THR A 1 327 ? -15.760 1.812 7.869 1.00 83.44 327 THR A N 1
ATOM 2622 C CA . THR A 1 327 ? -16.904 1.754 8.767 1.00 83.44 327 THR A CA 1
ATOM 2623 C C . THR A 1 327 ? -17.652 0.449 8.487 1.00 83.44 327 THR A C 1
ATOM 2625 O O . THR A 1 327 ? -17.556 -0.094 7.379 1.00 83.44 327 THR A O 1
ATOM 2628 N N . PRO A 1 328 ? -18.482 -0.048 9.419 1.00 80.69 328 PRO A N 1
ATOM 2629 C CA . PRO A 1 328 ? -19.362 -1.187 9.142 1.00 80.69 328 PRO A CA 1
ATOM 2630 C C . PRO A 1 328 ? -20.267 -0.985 7.911 1.00 80.69 328 PRO A C 1
ATOM 2632 O O . PRO A 1 328 ? -20.743 -1.948 7.313 1.00 80.69 328 PRO A O 1
ATOM 2635 N N . LYS A 1 329 ? -20.486 0.274 7.512 1.00 89.62 329 LYS A N 1
ATOM 2636 C CA . LYS A 1 329 ? -21.352 0.691 6.407 1.00 89.62 329 LYS A CA 1
ATOM 2637 C C . LYS A 1 329 ? -20.589 1.016 5.115 1.00 89.62 329 LYS A C 1
ATOM 2639 O O . LYS A 1 329 ? -21.191 1.510 4.172 1.00 89.62 329 LYS A O 1
ATOM 2644 N N . GLY A 1 330 ? -19.293 0.713 5.033 1.00 90.56 330 GLY A N 1
ATOM 2645 C CA . GLY A 1 330 ? -18.432 1.026 3.884 1.00 90.56 330 GLY A CA 1
ATOM 2646 C C . GLY A 1 330 ? -17.316 2.004 4.242 1.00 90.56 330 GLY A C 1
ATOM 2647 O O . GLY A 1 330 ? -17.066 2.259 5.416 1.00 90.56 330 GLY A O 1
ATOM 2648 N N . SER A 1 331 ? -16.650 2.570 3.240 1.00 91.56 331 SER A N 1
ATOM 2649 C CA . SER A 1 331 ? -15.488 3.436 3.444 1.00 91.56 331 SER A CA 1
ATOM 2650 C C . SER A 1 331 ? -15.854 4.922 3.308 1.00 91.56 331 SER A C 1
ATOM 2652 O O . SER A 1 331 ? -16.196 5.402 2.231 1.00 91.56 331 SER A O 1
ATOM 2654 N N . ALA A 1 332 ? -15.781 5.654 4.413 1.00 92.19 332 ALA A N 1
ATOM 2655 C CA . ALA A 1 332 ? -16.058 7.078 4.529 1.00 92.19 332 ALA A CA 1
ATOM 2656 C C . ALA A 1 332 ? -14.880 7.920 4.015 1.00 92.19 332 ALA A C 1
ATOM 2658 O O . ALA A 1 332 ? -13.839 7.966 4.664 1.00 92.19 332 ALA A O 1
ATOM 2659 N N . LEU A 1 333 ? -15.027 8.609 2.880 1.00 93.88 333 LEU A N 1
ATOM 2660 C CA . LEU A 1 333 ? -14.028 9.584 2.425 1.00 93.88 333 LEU A CA 1
ATOM 2661 C C . LEU A 1 333 ? -14.258 10.930 3.120 1.00 93.88 333 LEU A C 1
ATOM 2663 O O . LEU A 1 333 ? -15.194 11.657 2.785 1.00 93.88 333 LEU A O 1
ATOM 2667 N N . LEU A 1 334 ? -13.412 11.250 4.094 1.00 89.75 334 LEU A N 1
ATOM 2668 C CA . LEU A 1 334 ? -13.442 12.527 4.793 1.00 89.75 334 LEU A CA 1
ATOM 2669 C C . LEU A 1 334 ? -12.838 13.632 3.924 1.00 89.75 334 LEU A C 1
ATOM 2671 O O . LEU A 1 334 ? -11.832 13.424 3.249 1.00 89.75 334 LEU A O 1
ATOM 2675 N N . ALA A 1 335 ? -13.411 14.834 3.993 1.00 83.56 335 ALA A N 1
ATOM 2676 C CA . ALA A 1 335 ? -12.841 16.010 3.328 1.00 83.56 335 ALA A CA 1
ATOM 2677 C C . ALA A 1 335 ? -11.502 16.466 3.943 1.00 83.56 335 ALA A C 1
ATOM 2679 O O . ALA A 1 335 ? -10.752 17.217 3.324 1.00 83.56 335 ALA A O 1
ATOM 2680 N N . THR A 1 336 ? -11.203 16.033 5.171 1.00 74.25 336 THR A N 1
ATOM 2681 C CA . THR A 1 336 ? -10.005 16.402 5.935 1.00 74.25 336 THR A CA 1
ATOM 2682 C C . THR A 1 336 ? -9.539 15.238 6.810 1.00 74.25 336 THR A C 1
ATOM 2684 O O . THR A 1 336 ? -10.287 14.288 7.035 1.00 74.25 336 THR A O 1
ATOM 2687 N N . LEU A 1 337 ? -8.335 15.335 7.379 1.00 68.94 337 LEU A N 1
ATOM 2688 C CA . LEU A 1 337 ? -7.851 14.368 8.373 1.00 68.94 337 LEU A CA 1
ATOM 2689 C C . LEU A 1 337 ? -8.746 14.353 9.637 1.00 68.94 337 LEU A C 1
ATOM 2691 O O . LEU A 1 337 ? -9.282 15.409 9.991 1.00 68.94 337 LEU A O 1
ATOM 2695 N N . PRO A 1 338 ? -8.878 13.215 10.350 1.00 56.97 338 PRO A N 1
ATOM 2696 C CA . PRO A 1 338 ? -9.766 13.052 11.513 1.00 56.97 338 PRO A CA 1
ATOM 2697 C C . PRO A 1 338 ? -9.569 14.062 12.643 1.00 56.97 338 PRO A C 1
ATOM 2699 O O . PRO A 1 338 ? -10.542 14.455 13.275 1.00 56.97 338 PRO A O 1
ATOM 2702 N N . GLY A 1 339 ? -8.331 14.519 12.867 1.00 55.28 339 GLY A N 1
ATOM 2703 C CA . GLY A 1 339 ? -8.005 15.534 13.878 1.00 55.28 339 GLY A CA 1
ATOM 2704 C C . GLY A 1 339 ? -8.406 16.966 13.498 1.00 55.28 339 GLY A C 1
ATOM 2705 O O . GLY A 1 339 ? -8.203 17.896 14.274 1.00 55.28 339 GLY A O 1
ATOM 2706 N N . SER A 1 340 ? -8.959 17.172 12.301 1.00 64.62 340 SER A N 1
ATOM 2707 C CA . SER A 1 340 ? -9.440 18.482 11.858 1.00 64.62 340 SER A CA 1
ATOM 2708 C C . SER A 1 340 ? -10.799 18.805 12.476 1.00 64.62 340 SER A C 1
ATOM 2710 O O . SER A 1 340 ? -11.576 17.922 12.816 1.00 64.62 340 SER A O 1
ATOM 2712 N N . ARG A 1 341 ? -11.144 20.096 12.543 1.00 54.72 341 ARG A N 1
ATOM 2713 C CA . ARG A 1 341 ? -12.389 20.584 13.166 1.00 54.72 341 ARG A CA 1
ATOM 2714 C C . ARG A 1 341 ? -13.683 19.990 12.573 1.00 54.72 341 ARG A C 1
ATOM 2716 O O . ARG A 1 341 ? -14.709 20.004 13.249 1.00 54.72 341 ARG A O 1
ATOM 2723 N N . TYR A 1 342 ? -13.661 19.495 11.329 1.00 65.81 342 TYR A N 1
ATOM 2724 C CA . TYR A 1 342 ? -14.853 19.034 10.602 1.00 65.81 342 TYR A CA 1
ATOM 2725 C C . TYR A 1 342 ? -14.611 17.749 9.780 1.00 65.81 342 TYR A C 1
ATOM 2727 O O . TYR A 1 342 ? -14.633 17.804 8.548 1.00 65.81 342 TYR A O 1
ATOM 2735 N N . PRO A 1 343 ? -14.424 16.581 10.424 1.00 78.06 343 PRO A N 1
ATOM 2736 C CA . PRO A 1 343 ? -14.155 15.316 9.745 1.00 78.06 343 PRO A CA 1
ATOM 2737 C C . PRO A 1 343 ? -15.462 14.705 9.207 1.00 78.06 343 PRO A C 1
ATOM 2739 O O . PRO A 1 343 ? -15.970 13.715 9.732 1.00 78.06 343 PRO A O 1
ATOM 2742 N N . TYR A 1 344 ? -16.038 15.320 8.171 1.00 90.94 344 TYR A N 1
ATOM 2743 C CA . TYR A 1 344 ? -17.277 14.861 7.536 1.00 90.94 344 TYR A CA 1
ATOM 2744 C C . TYR A 1 344 ? -17.048 14.312 6.130 1.00 90.94 344 TYR A C 1
ATOM 2746 O O . TYR A 1 344 ? -16.145 14.743 5.409 1.00 90.94 344 TYR A O 1
ATOM 2754 N N . VAL A 1 345 ? -17.931 13.398 5.731 1.00 93.69 345 VAL A N 1
ATOM 2755 C CA . VAL A 1 345 ? -18.056 12.932 4.349 1.00 93.69 345 VAL A CA 1
ATOM 2756 C C . VAL A 1 345 ? -19.015 13.849 3.608 1.00 93.69 345 VAL A C 1
ATOM 2758 O O . VAL A 1 345 ? -20.170 13.976 4.011 1.00 93.69 345 VAL A O 1
ATOM 2761 N N . TYR A 1 346 ? -18.565 14.440 2.505 1.00 93.94 346 TYR A N 1
ATOM 2762 C CA . TYR A 1 346 ? -19.413 15.199 1.586 1.00 93.94 346 TYR A CA 1
ATOM 2763 C C . TYR A 1 346 ? -19.645 14.369 0.313 1.00 93.94 346 TYR A C 1
ATOM 2765 O O . TYR A 1 346 ? -18.666 13.932 -0.310 1.00 93.94 346 TYR A O 1
ATOM 2773 N N . PRO A 1 347 ? -20.902 14.140 -0.125 1.00 94.31 347 PRO A N 1
ATOM 2774 C CA . PRO A 1 347 ? -21.167 13.416 -1.368 1.00 94.31 347 PRO A CA 1
ATOM 2775 C C . PRO A 1 347 ? -20.523 14.065 -2.590 1.00 94.31 347 PRO A C 1
ATOM 2777 O O . PRO A 1 347 ? -20.048 13.350 -3.466 1.00 94.31 347 PRO A O 1
ATOM 2780 N N . ARG A 1 348 ? -20.435 15.399 -2.632 1.00 92.44 348 ARG A N 1
ATOM 2781 C CA . ARG A 1 348 ? -19.738 16.139 -3.695 1.00 92.44 348 ARG A CA 1
ATOM 2782 C C . ARG A 1 348 ? -18.262 15.755 -3.809 1.00 92.44 348 ARG A C 1
ATOM 2784 O O . ARG A 1 348 ? -17.799 15.397 -4.892 1.00 92.44 348 ARG A O 1
ATOM 2791 N N . ASP A 1 349 ? -17.538 15.768 -2.695 1.00 92.88 349 ASP A N 1
ATOM 2792 C CA . ASP A 1 349 ? -16.103 15.462 -2.668 1.00 92.88 349 ASP A CA 1
ATOM 2793 C C . ASP A 1 349 ? -15.871 13.980 -3.005 1.00 92.88 349 ASP A C 1
ATOM 2795 O O . ASP A 1 349 ? -15.010 13.633 -3.819 1.00 92.88 349 ASP A O 1
ATOM 2799 N N . SER A 1 350 ? -16.745 13.107 -2.491 1.00 95.75 350 SER A N 1
ATOM 2800 C CA . SER A 1 350 ? -16.796 11.685 -2.856 1.00 95.75 350 SER A CA 1
ATOM 2801 C C . SER A 1 350 ? -17.072 11.480 -4.348 1.00 95.75 350 SER A C 1
ATOM 2803 O O . SER A 1 350 ? -16.446 10.639 -4.997 1.00 95.75 350 SER A O 1
ATOM 2805 N N . ALA A 1 351 ? -17.958 12.272 -4.950 1.00 95.31 351 ALA A N 1
ATOM 2806 C CA . ALA A 1 351 ? -18.226 12.230 -6.381 1.00 95.31 351 ALA A CA 1
ATOM 2807 C C . ALA A 1 351 ? -17.023 12.725 -7.198 1.00 95.31 351 ALA A C 1
ATOM 2809 O O . ALA A 1 351 ? -16.772 12.203 -8.285 1.00 95.31 351 ALA A O 1
ATOM 2810 N N . CYS A 1 352 ? -16.242 13.682 -6.700 1.00 93.94 352 CYS A N 1
ATOM 2811 C CA . CYS A 1 352 ? -15.005 14.096 -7.358 1.00 93.94 352 CYS A CA 1
ATOM 2812 C C . CYS A 1 352 ? -13.969 12.959 -7.350 1.00 93.94 352 CYS A C 1
ATOM 2814 O O . CYS A 1 352 ? -13.533 12.509 -8.414 1.00 93.94 352 CYS A O 1
ATOM 2816 N N . ALA A 1 353 ? -13.660 12.409 -6.171 1.00 94.81 353 ALA A N 1
ATOM 2817 C CA . ALA A 1 353 ? -12.688 11.327 -6.024 1.00 94.81 353 ALA A CA 1
ATOM 2818 C C . ALA A 1 353 ? -13.078 10.086 -6.844 1.00 94.81 353 ALA A C 1
ATOM 2820 O O . ALA A 1 353 ? -12.280 9.552 -7.618 1.00 94.81 353 ALA A O 1
ATOM 2821 N N . THR A 1 354 ? -14.341 9.661 -6.768 1.00 97.44 354 THR A N 1
ATOM 2822 C CA . THR A 1 354 ? -14.826 8.479 -7.500 1.00 97.44 354 THR A CA 1
ATOM 2823 C C . THR A 1 354 ? -14.778 8.638 -9.017 1.00 97.44 354 THR A C 1
ATOM 2825 O O . THR A 1 354 ? -14.682 7.631 -9.715 1.00 97.44 354 THR A O 1
ATOM 2828 N N . ARG A 1 355 ? -14.789 9.864 -9.565 1.00 96.31 355 ARG A N 1
ATOM 2829 C CA . ARG A 1 355 ? -14.589 10.095 -11.008 1.00 96.31 355 ARG A CA 1
ATOM 2830 C C . ARG A 1 355 ? -13.196 9.648 -11.449 1.00 96.31 355 ARG A C 1
ATOM 2832 O O . ARG A 1 355 ? -13.071 8.977 -12.474 1.00 96.31 355 ARG A O 1
ATOM 2839 N N . MET A 1 356 ? -12.174 10.009 -10.676 1.00 94.69 356 MET A N 1
ATOM 2840 C CA . MET A 1 356 ? -10.790 9.602 -10.914 1.00 94.69 356 MET A CA 1
ATOM 2841 C C . MET A 1 356 ? -10.621 8.096 -10.685 1.00 94.69 356 MET A C 1
ATOM 2843 O O . MET A 1 356 ? -10.136 7.394 -11.574 1.00 94.69 356 MET A O 1
ATOM 2847 N N . LEU A 1 357 ? -11.100 7.584 -9.544 1.00 95.69 357 LEU A N 1
ATOM 2848 C CA . LEU A 1 357 ? -11.002 6.161 -9.196 1.00 95.69 357 LEU A CA 1
ATOM 2849 C C . LEU A 1 357 ? -11.672 5.267 -10.248 1.00 95.69 357 LEU A C 1
ATOM 2851 O O . LEU A 1 357 ? -11.099 4.258 -10.650 1.00 95.69 357 LEU A O 1
ATOM 2855 N N . TYR A 1 358 ? -12.835 5.674 -10.764 1.00 97.00 358 TYR A N 1
ATOM 2856 C CA . TYR A 1 358 ? -13.525 4.992 -11.859 1.00 97.00 358 TYR A CA 1
ATOM 2857 C C . TYR A 1 358 ? -12.634 4.840 -13.095 1.00 97.00 358 TYR A C 1
ATOM 2859 O O . TYR A 1 358 ? -12.458 3.729 -13.594 1.00 97.00 358 TYR A O 1
ATOM 2867 N N . ARG A 1 359 ? -12.014 5.929 -13.568 1.00 94.69 359 ARG A N 1
ATOM 2868 C CA . ARG A 1 359 ? -11.132 5.889 -14.747 1.00 94.69 359 ARG A CA 1
ATOM 2869 C C . ARG A 1 359 ? -9.913 4.999 -14.523 1.00 94.69 359 ARG A C 1
ATOM 2871 O O . ARG A 1 359 ? -9.591 4.196 -15.392 1.00 94.69 359 ARG A O 1
ATOM 2878 N N . ILE A 1 360 ? -9.275 5.109 -13.361 1.00 91.44 360 ILE A N 1
ATOM 2879 C CA . ILE A 1 360 ? -8.080 4.321 -13.032 1.00 91.44 360 ILE A CA 1
ATOM 2880 C C . ILE A 1 360 ? -8.427 2.839 -12.893 1.00 91.44 360 ILE A C 1
ATOM 2882 O O . ILE A 1 360 ? -7.689 1.996 -13.398 1.00 91.44 360 ILE A O 1
ATOM 2886 N N . SER A 1 361 ? -9.573 2.511 -12.290 1.00 91.25 361 SER A N 1
ATOM 2887 C CA . SER A 1 361 ? -10.013 1.125 -12.079 1.00 91.25 361 SER A CA 1
ATOM 2888 C C . SER A 1 361 ? -10.217 0.320 -13.369 1.00 91.25 361 SER A C 1
ATOM 2890 O O . SER A 1 361 ? -10.117 -0.908 -13.341 1.00 91.25 361 SER A O 1
ATOM 2892 N N . MET A 1 362 ? -10.462 1.017 -14.485 1.00 91.19 362 MET A N 1
ATOM 2893 C CA . MET A 1 362 ? -10.629 0.459 -15.834 1.00 91.19 362 MET A CA 1
ATOM 2894 C C . MET A 1 362 ? -9.379 0.633 -16.715 1.00 91.19 362 MET A C 1
ATOM 2896 O O . MET A 1 362 ? -9.407 0.334 -17.907 1.00 91.19 362 MET A O 1
ATOM 2900 N N . SER A 1 363 ? -8.296 1.185 -16.167 1.00 87.38 363 SER A N 1
ATOM 2901 C CA . SER A 1 363 ? -7.056 1.438 -16.902 1.00 87.38 363 SER A CA 1
ATOM 2902 C C . SER A 1 363 ? -6.094 0.244 -16.837 1.00 87.38 363 SER A C 1
ATOM 2904 O O . SER A 1 363 ? -6.329 -0.740 -16.134 1.00 87.38 363 SER A O 1
ATOM 2906 N N . ARG A 1 364 ? -4.967 0.355 -17.551 1.00 76.50 364 ARG A N 1
ATOM 2907 C CA . ARG A 1 364 ? -3.832 -0.579 -17.455 1.00 76.50 364 ARG A CA 1
ATOM 2908 C C . ARG A 1 364 ? -2.820 -0.196 -16.365 1.00 76.50 364 ARG A C 1
ATOM 2910 O O . ARG A 1 364 ? -1.796 -0.858 -16.244 1.00 76.50 364 ARG A O 1
ATOM 2917 N N . LEU A 1 365 ? -3.073 0.870 -15.601 1.00 74.44 365 LEU A N 1
ATOM 2918 C CA . LEU A 1 365 ? -2.169 1.313 -14.537 1.00 74.44 365 LEU A CA 1
ATOM 2919 C C . LEU A 1 365 ? -2.155 0.291 -13.391 1.00 74.44 365 LEU A C 1
ATOM 2921 O O . LEU A 1 365 ? -3.181 -0.328 -13.092 1.00 74.44 365 LEU A O 1
ATOM 2925 N N . ARG A 1 366 ? -1.009 0.157 -12.709 1.00 68.19 366 ARG A N 1
ATOM 2926 C CA . ARG A 1 366 ? -0.848 -0.757 -11.558 1.00 68.19 366 ARG A CA 1
ATOM 2927 C C . ARG A 1 366 ? -1.855 -0.460 -10.439 1.00 68.19 366 ARG A C 1
ATOM 2929 O O . ARG A 1 366 ? -2.340 -1.362 -9.770 1.00 68.19 366 ARG A O 1
ATOM 2936 N N . SER A 1 367 ? -2.248 0.799 -10.287 1.00 74.56 367 SER A N 1
ATOM 2937 C CA . SER A 1 367 ? -3.142 1.279 -9.228 1.00 74.56 367 SER A CA 1
ATOM 2938 C C . SER A 1 367 ? -4.628 0.963 -9.456 1.00 74.56 367 SER A C 1
ATOM 2940 O O . SER A 1 367 ? -5.466 1.342 -8.634 1.00 74.56 367 SER A O 1
ATOM 2942 N N . LYS A 1 368 ? -4.989 0.275 -10.552 1.00 80.94 368 LYS A N 1
ATOM 2943 C CA . LYS A 1 368 ? -6.383 -0.053 -10.904 1.00 80.94 368 LYS A CA 1
ATOM 2944 C C . LYS A 1 368 ? -7.130 -0.797 -9.790 1.00 80.94 368 LYS A C 1
ATOM 2946 O O . LYS A 1 368 ? -8.305 -0.518 -9.554 1.00 80.94 368 LYS A O 1
ATOM 2951 N N . ASP A 1 369 ? -6.461 -1.702 -9.077 1.00 78.25 369 ASP A N 1
ATOM 2952 C CA . ASP A 1 369 ? -7.101 -2.556 -8.068 1.00 78.25 369 ASP A CA 1
ATOM 2953 C C . ASP A 1 369 ? -7.331 -1.811 -6.750 1.00 78.25 369 ASP A C 1
ATOM 2955 O O . ASP A 1 369 ? -8.393 -1.934 -6.135 1.00 78.25 369 ASP A O 1
ATOM 2959 N N . ILE A 1 370 ? -6.377 -0.960 -6.358 1.00 78.81 370 ILE A N 1
ATOM 2960 C CA . ILE A 1 370 ? -6.529 -0.040 -5.224 1.00 78.81 370 ILE A CA 1
ATOM 2961 C C . ILE A 1 370 ? -7.665 0.946 -5.517 1.00 78.81 370 ILE A C 1
ATOM 2963 O O . ILE A 1 370 ? -8.558 1.127 -4.687 1.00 78.81 370 ILE A O 1
ATOM 2967 N N . ALA A 1 371 ? -7.682 1.522 -6.723 1.00 88.12 371 ALA A N 1
ATOM 2968 C CA . ALA A 1 371 ? -8.717 2.458 -7.136 1.00 88.12 371 ALA A CA 1
ATOM 2969 C C . ALA A 1 371 ? -10.115 1.822 -7.121 1.00 88.12 371 ALA A C 1
ATOM 2971 O O . ALA A 1 371 ? -11.064 2.431 -6.625 1.00 88.12 371 ALA A O 1
ATOM 2972 N N . PHE A 1 372 ? -10.238 0.583 -7.609 1.00 91.12 372 PHE A N 1
ATOM 2973 C CA . PHE A 1 372 ? -11.496 -0.159 -7.577 1.00 91.12 372 PHE A CA 1
ATOM 2974 C C . PHE A 1 372 ? -11.981 -0.414 -6.145 1.00 91.12 372 PHE A C 1
ATOM 2976 O O . PHE A 1 372 ? -13.156 -0.205 -5.848 1.00 91.12 372 PHE A O 1
ATOM 2983 N N . ARG A 1 373 ? -11.082 -0.813 -5.237 1.00 87.50 373 ARG A N 1
ATOM 2984 C CA . ARG A 1 373 ? -11.423 -1.072 -3.831 1.00 87.50 373 ARG A CA 1
ATOM 2985 C C . ARG A 1 373 ? -11.908 0.187 -3.114 1.00 87.50 373 ARG A C 1
ATOM 2987 O O . ARG A 1 373 ? -12.926 0.134 -2.430 1.00 87.50 373 ARG A O 1
ATOM 2994 N N . LEU A 1 374 ? -11.212 1.312 -3.298 1.00 89.44 374 LEU A N 1
ATOM 2995 C CA . LEU A 1 374 ? -11.628 2.606 -2.747 1.00 89.44 374 LEU A CA 1
ATOM 2996 C C . LEU A 1 374 ? -12.990 3.032 -3.306 1.00 89.44 374 LEU A C 1
ATOM 2998 O O . LEU A 1 374 ? -13.866 3.433 -2.544 1.00 89.44 374 LEU A O 1
ATOM 3002 N N . LEU A 1 375 ? -13.200 2.886 -4.620 1.00 96.00 375 LEU A N 1
ATOM 3003 C CA . LEU A 1 375 ? -14.480 3.179 -5.269 1.00 96.00 375 LEU A CA 1
ATOM 3004 C C . LEU A 1 375 ? -15.623 2.339 -4.681 1.00 96.00 375 LEU A C 1
ATOM 3006 O O . LEU A 1 375 ? -16.670 2.895 -4.355 1.00 96.00 375 LEU A O 1
ATOM 3010 N N . ALA A 1 376 ? -15.419 1.030 -4.517 1.00 94.00 376 ALA A N 1
ATOM 3011 C CA . ALA A 1 376 ? -16.408 0.121 -3.941 1.00 94.00 376 ALA A CA 1
ATOM 3012 C C . ALA A 1 376 ? -16.752 0.492 -2.490 1.00 94.00 376 ALA A C 1
ATOM 3014 O O . ALA A 1 376 ? -17.924 0.573 -2.121 1.00 94.00 376 ALA A O 1
ATOM 3015 N N . GLY A 1 377 ? -15.727 0.776 -1.684 1.00 92.75 377 GLY A N 1
ATOM 3016 C CA . GLY A 1 377 ? -15.873 1.209 -0.299 1.00 92.75 377 GLY A CA 1
ATOM 3017 C C . GLY A 1 377 ? -16.683 2.498 -0.163 1.00 92.75 377 GLY A C 1
ATOM 3018 O O . GLY A 1 377 ? -17.668 2.533 0.579 1.00 92.75 377 GLY A O 1
ATOM 3019 N N . ILE A 1 378 ? -16.320 3.528 -0.935 1.00 97.69 378 ILE A N 1
ATOM 3020 C CA . ILE A 1 378 ? -17.020 4.821 -0.965 1.00 97.69 378 ILE A CA 1
ATOM 3021 C C . ILE A 1 378 ? -18.462 4.650 -1.449 1.00 97.69 378 ILE A C 1
ATOM 3023 O O . ILE A 1 378 ? -19.383 5.197 -0.844 1.00 97.69 378 ILE A O 1
ATOM 3027 N N . ALA A 1 379 ? -18.692 3.857 -2.499 1.00 97.94 379 ALA A N 1
ATOM 3028 C CA . ALA A 1 379 ? -20.039 3.600 -3.000 1.00 97.94 379 ALA A CA 1
ATOM 3029 C C . ALA A 1 379 ? -20.921 2.902 -1.958 1.00 97.94 379 ALA A C 1
ATOM 3031 O O . ALA A 1 379 ? -22.070 3.297 -1.768 1.00 97.94 379 ALA A O 1
ATOM 3032 N N . LYS A 1 380 ? -20.383 1.918 -1.227 1.00 97.19 380 LYS A N 1
ATOM 3033 C CA . LYS A 1 380 ? -21.093 1.265 -0.121 1.00 97.19 380 LYS A CA 1
ATOM 3034 C C . LYS A 1 380 ? -21.438 2.248 1.000 1.00 97.19 380 LYS A C 1
ATOM 3036 O O . LYS A 1 380 ? -22.567 2.227 1.483 1.00 97.19 380 LYS A O 1
ATOM 3041 N N . PHE A 1 381 ? -20.514 3.134 1.370 1.00 97.88 381 PHE A N 1
ATOM 3042 C CA . PHE A 1 381 ? -20.776 4.160 2.381 1.00 97.88 381 PHE A CA 1
ATOM 3043 C C . PHE A 1 381 ? -21.898 5.108 1.952 1.00 97.88 381 PHE A C 1
ATOM 3045 O O . PHE A 1 381 ? -22.870 5.292 2.680 1.00 97.88 381 PHE A O 1
ATOM 3052 N N . ILE A 1 382 ? -21.808 5.644 0.732 1.00 98.19 382 ILE A N 1
ATOM 3053 C CA . ILE A 1 382 ? -22.798 6.576 0.183 1.00 98.19 382 ILE A CA 1
ATOM 3054 C C . ILE A 1 382 ? -24.167 5.914 0.018 1.00 98.19 382 ILE A C 1
ATOM 3056 O O . ILE A 1 382 ? -25.179 6.541 0.318 1.00 98.19 382 ILE A O 1
ATOM 3060 N N . TYR A 1 383 ? -24.229 4.645 -0.386 1.00 98.00 383 TYR A N 1
ATOM 3061 C CA . TYR A 1 383 ? -25.477 3.880 -0.389 1.00 98.00 383 TYR A CA 1
ATOM 3062 C C . TYR A 1 383 ? -26.147 3.880 0.999 1.00 98.00 383 TYR A C 1
ATOM 3064 O O . TYR A 1 383 ? -27.317 4.232 1.115 1.00 98.00 383 TYR A O 1
ATOM 3072 N N . ASN A 1 384 ? -25.385 3.612 2.064 1.00 97.69 384 ASN A N 1
ATOM 3073 C CA . ASN A 1 384 ? -25.882 3.602 3.447 1.00 97.69 384 ASN A CA 1
ATOM 3074 C C . ASN A 1 384 ? -26.190 4.999 4.034 1.00 97.69 384 ASN A C 1
ATOM 3076 O O . ASN A 1 384 ? -26.707 5.106 5.149 1.00 97.69 384 ASN A O 1
ATOM 3080 N N . CYS A 1 385 ? -25.864 6.069 3.310 1.00 97.44 385 CYS A N 1
ATOM 3081 C CA . CYS A 1 385 ? -26.228 7.448 3.635 1.00 97.44 385 CYS A CA 1
ATOM 3082 C C . CYS A 1 385 ? -27.581 7.874 3.036 1.00 97.44 385 CYS A C 1
ATOM 3084 O O . CYS A 1 385 ? -28.091 8.939 3.403 1.00 97.44 385 CYS A O 1
ATOM 3086 N N . GLN A 1 386 ? -28.142 7.102 2.094 1.00 97.56 386 GLN A N 1
ATOM 3087 C CA . GLN A 1 386 ? -29.402 7.458 1.443 1.00 97.56 386 GLN A CA 1
ATOM 3088 C C . GLN A 1 386 ? -30.558 7.378 2.442 1.00 97.56 386 GLN A C 1
ATOM 3090 O O . GLN A 1 386 ? -30.707 6.401 3.173 1.00 97.56 386 GLN A O 1
ATOM 3095 N N . ARG A 1 387 ? -31.413 8.399 2.446 1.00 95.31 387 ARG A N 1
ATOM 3096 C CA . ARG A 1 387 ? -32.648 8.394 3.231 1.00 95.31 387 ARG A CA 1
ATOM 3097 C C . ARG A 1 387 ? -33.746 7.555 2.582 1.00 95.31 387 ARG A C 1
ATOM 3099 O O . ARG A 1 387 ? -33.743 7.282 1.381 1.00 95.31 387 ARG A O 1
ATOM 3106 N N . ASP A 1 388 ? -34.770 7.245 3.370 1.00 94.94 388 ASP A N 1
ATOM 3107 C CA . ASP A 1 388 ? -35.928 6.472 2.916 1.00 94.94 388 ASP A CA 1
ATOM 3108 C C . ASP A 1 388 ? -36.744 7.131 1.801 1.00 94.94 388 ASP A C 1
ATOM 3110 O O . ASP A 1 388 ? -37.472 6.436 1.099 1.00 94.94 388 ASP A O 1
ATOM 3114 N N . ASP A 1 389 ? -36.618 8.438 1.590 1.00 94.19 389 ASP A N 1
ATOM 3115 C CA . ASP A 1 389 ? -37.254 9.152 0.481 1.00 94.19 389 ASP A CA 1
ATOM 3116 C C . ASP A 1 389 ? -36.388 9.208 -0.788 1.00 94.19 389 ASP A C 1
ATOM 3118 O O . ASP A 1 389 ? -36.877 9.654 -1.821 1.00 94.19 389 ASP A O 1
ATOM 3122 N N . GLY A 1 390 ? -35.141 8.730 -0.742 1.00 94.69 390 GLY A N 1
ATOM 3123 C CA . GLY A 1 390 ? -34.185 8.790 -1.851 1.00 94.69 390 GLY A CA 1
ATOM 3124 C C . GLY A 1 390 ? -33.225 9.979 -1.800 1.00 94.69 390 GLY A C 1
ATOM 3125 O O . GLY A 1 390 ? -32.377 10.103 -2.684 1.00 94.69 390 GLY A O 1
ATOM 3126 N N . TYR A 1 391 ? -33.327 10.842 -0.784 1.00 94.88 391 TYR A N 1
ATOM 3127 C CA . TYR A 1 391 ? -32.456 12.006 -0.639 1.00 94.88 391 TYR A CA 1
ATOM 3128 C C . TYR A 1 391 ? -31.067 11.633 -0.105 1.00 94.88 391 TYR A C 1
ATOM 3130 O O . TYR A 1 391 ? -30.937 10.824 0.818 1.00 94.88 391 TYR A O 1
ATOM 3138 N N . TRP A 1 392 ? -30.045 12.310 -0.631 1.00 95.94 392 TRP A N 1
ATOM 3139 C CA . TRP A 1 392 ? -28.729 12.417 -0.008 1.00 95.94 392 TRP A CA 1
ATOM 3140 C C . TRP A 1 392 ? -28.514 13.846 0.486 1.00 95.94 392 TRP A C 1
ATOM 3142 O O . TRP A 1 392 ? -28.719 14.800 -0.259 1.00 95.94 392 TRP A O 1
ATOM 3152 N N . GLY A 1 393 ? -28.113 13.985 1.746 1.00 92.88 393 GLY A N 1
ATOM 3153 C CA . GLY A 1 393 ? -27.759 15.246 2.381 1.00 92.88 393 GLY A CA 1
ATOM 3154 C C . GLY A 1 393 ? -26.396 15.783 1.947 1.00 92.88 393 GLY A C 1
ATOM 3155 O O . GLY A 1 393 ? -25.654 15.149 1.206 1.00 92.88 393 GLY A O 1
ATOM 3156 N N . GLN A 1 394 ? -26.063 16.965 2.452 1.00 90.94 394 GLN A N 1
ATOM 3157 C CA . GLN A 1 394 ? -24.815 17.674 2.190 1.00 90.94 394 GLN A CA 1
ATOM 3158 C C . GLN A 1 394 ? -23.604 17.001 2.835 1.00 90.94 394 GLN A C 1
ATOM 3160 O O . GLN A 1 394 ? -22.522 16.997 2.249 1.00 90.94 394 GLN A O 1
ATOM 3165 N N . ARG A 1 395 ? -23.747 16.485 4.061 1.00 92.62 395 ARG A N 1
ATOM 3166 C CA . ARG A 1 395 ? -22.615 15.911 4.796 1.00 92.62 395 ARG A CA 1
ATOM 3167 C C . ARG A 1 395 ? -23.026 14.881 5.835 1.00 92.62 395 ARG A C 1
ATOM 3169 O O . ARG A 1 395 ? -24.094 14.988 6.434 1.00 92.62 395 ARG A O 1
ATOM 3176 N N . TYR A 1 396 ? -22.126 13.940 6.092 1.00 94.75 396 TYR A N 1
ATOM 3177 C CA . TYR A 1 396 ? -22.366 12.787 6.951 1.00 94.75 396 TYR A CA 1
ATOM 3178 C C . TYR A 1 396 ? -21.231 12.551 7.945 1.00 94.75 396 TYR A C 1
ATOM 3180 O O . TYR A 1 396 ? -20.061 12.795 7.643 1.00 94.75 396 TYR A O 1
ATOM 3188 N N . GLY A 1 397 ? -21.587 12.058 9.133 1.00 91.81 397 GLY A N 1
ATOM 3189 C CA . GLY A 1 397 ? -20.631 11.475 10.075 1.00 91.81 397 GLY A CA 1
ATOM 3190 C C . GLY A 1 397 ? -20.215 10.057 9.668 1.00 91.81 397 GLY A C 1
ATOM 3191 O O . GLY A 1 397 ? -20.857 9.435 8.823 1.00 91.81 397 GLY A O 1
ATOM 3192 N N . LEU A 1 398 ? -19.170 9.518 10.306 1.00 89.19 398 LEU A N 1
ATOM 3193 C CA . LEU A 1 398 ? -18.665 8.154 10.062 1.00 89.19 398 LEU A CA 1
ATOM 3194 C C . LEU A 1 398 ? -19.710 7.048 10.317 1.00 89.19 398 LEU A C 1
ATOM 3196 O O . LEU A 1 398 ? -19.609 5.952 9.782 1.00 89.19 398 LEU A O 1
ATOM 3200 N N . ASP A 1 399 ? -20.737 7.325 11.115 1.00 88.19 399 ASP A N 1
ATOM 3201 C CA . ASP A 1 399 ? -21.854 6.418 11.405 1.00 88.19 399 ASP A CA 1
ATOM 3202 C C . ASP A 1 399 ? -22.992 6.478 10.364 1.00 88.19 399 ASP A C 1
ATOM 3204 O O . ASP A 1 399 ? -24.034 5.843 10.556 1.00 88.19 399 ASP A O 1
ATOM 3208 N N . THR A 1 400 ? -22.776 7.230 9.278 1.00 92.81 400 THR A N 1
ATOM 3209 C CA . THR A 1 400 ? -23.743 7.637 8.245 1.00 92.81 400 THR A CA 1
ATOM 3210 C C . THR A 1 400 ? -24.861 8.553 8.739 1.00 92.81 400 THR A C 1
ATOM 3212 O O . THR A 1 400 ? -25.842 8.759 8.024 1.00 92.81 400 THR A O 1
ATOM 3215 N N . SER A 1 401 ? -24.727 9.152 9.930 1.00 92.38 401 SER A N 1
ATOM 3216 C CA . SER A 1 401 ? -25.700 10.140 10.397 1.00 92.38 401 SER A CA 1
ATOM 3217 C C . SER A 1 401 ? -25.642 11.406 9.541 1.00 92.38 401 SER A C 1
ATOM 3219 O O . SER A 1 401 ? -24.568 11.955 9.290 1.00 92.38 401 SER A O 1
ATOM 3221 N N . ASP A 1 402 ? -26.808 11.865 9.085 1.00 93.44 402 ASP A N 1
ATOM 3222 C CA . ASP A 1 402 ? -26.945 13.110 8.329 1.00 93.44 402 ASP A CA 1
ATOM 3223 C C . ASP A 1 402 ? -26.620 14.302 9.247 1.00 93.44 402 ASP A C 1
ATOM 3225 O O . ASP A 1 402 ? -27.240 14.490 10.297 1.00 93.44 402 ASP A O 1
ATOM 3229 N N . LYS A 1 403 ? -25.601 15.082 8.874 1.00 91.62 403 LYS A N 1
ATOM 3230 C CA . LYS A 1 403 ? -25.140 16.285 9.588 1.00 91.62 403 LYS A CA 1
ATOM 3231 C C . LYS A 1 403 ? -25.369 17.554 8.768 1.00 91.62 403 LYS A C 1
ATOM 3233 O O . LYS A 1 403 ? -24.743 18.581 9.050 1.00 91.62 403 LYS A O 1
ATOM 3238 N N . SER A 1 404 ? -26.200 17.482 7.730 1.00 86.94 404 SER A N 1
ATOM 3239 C CA . SER A 1 404 ? -26.468 18.587 6.810 1.00 86.94 404 SER A CA 1
ATOM 3240 C C . SER A 1 404 ? -26.990 19.816 7.545 1.00 86.94 404 SER A C 1
ATOM 3242 O O . SER A 1 404 ? -27.900 19.721 8.364 1.00 86.94 404 SER A O 1
ATOM 3244 N N . ILE A 1 405 ? -26.422 20.979 7.223 1.00 83.50 405 ILE A N 1
ATOM 3245 C CA . ILE A 1 405 ? -26.977 22.279 7.634 1.00 83.50 405 ILE A CA 1
ATOM 3246 C C . ILE A 1 405 ? -27.896 22.800 6.528 1.00 83.50 405 ILE A C 1
ATOM 3248 O O . ILE A 1 405 ? -28.959 23.351 6.804 1.00 83.50 405 ILE A O 1
ATOM 3252 N N . TYR A 1 406 ? -27.502 22.575 5.274 1.00 77.50 406 TYR A N 1
ATOM 3253 C CA . TYR A 1 406 ? -28.219 23.035 4.095 1.00 77.50 406 TYR A CA 1
ATOM 3254 C C . TYR A 1 406 ? -28.782 21.855 3.308 1.00 77.50 406 TYR A C 1
ATOM 3256 O O . TYR A 1 406 ? -28.188 20.775 3.251 1.00 77.50 406 TYR A O 1
ATOM 3264 N N . LYS A 1 407 ? -29.932 22.076 2.671 1.00 77.00 407 LYS A N 1
ATOM 3265 C CA . LYS A 1 407 ? -30.401 21.204 1.595 1.00 77.00 407 LYS A CA 1
ATOM 3266 C C . LYS A 1 407 ? -29.797 21.723 0.297 1.00 77.00 407 LYS A C 1
ATOM 3268 O O . LYS A 1 407 ? -29.974 22.897 0.004 1.00 77.00 407 LYS A O 1
ATOM 3273 N N . GLN A 1 408 ? -29.084 20.869 -0.429 1.00 78.19 408 GLN A N 1
ATOM 3274 C CA . GLN A 1 408 ? -28.553 21.193 -1.756 1.00 78.19 408 GLN A CA 1
ATOM 3275 C C . GLN A 1 408 ? -28.973 20.083 -2.712 1.00 78.19 408 GLN A C 1
ATOM 3277 O O . GLN A 1 408 ? -28.877 18.898 -2.372 1.00 78.19 408 GLN A O 1
ATOM 3282 N N . GLU A 1 409 ? -29.506 20.479 -3.862 1.00 78.31 409 GLU A N 1
ATOM 3283 C CA . GLU A 1 409 ? -30.214 19.599 -4.792 1.00 78.31 409 GLU A CA 1
ATOM 3284 C C . GLU A 1 409 ? -29.270 18.631 -5.523 1.00 78.31 409 GLU A C 1
ATOM 3286 O O . GLU A 1 409 ? -29.633 17.492 -5.830 1.00 78.31 409 GLU A O 1
ATOM 3291 N N . ASP A 1 410 ? -28.031 19.065 -5.746 1.00 85.19 410 ASP A N 1
ATOM 3292 C CA . ASP A 1 410 ? -26.965 18.348 -6.446 1.00 85.19 410 ASP A CA 1
ATOM 3293 C C . ASP A 1 410 ? -26.429 17.122 -5.688 1.00 85.19 410 ASP A C 1
ATOM 3295 O O . ASP A 1 410 ? -25.944 16.176 -6.316 1.00 85.19 410 ASP A O 1
ATOM 3299 N N . ASN A 1 411 ? -26.591 17.056 -4.363 1.00 89.62 411 ASN A N 1
ATOM 3300 C CA . ASN A 1 411 ? -26.173 15.896 -3.564 1.00 89.62 411 ASN A CA 1
ATOM 3301 C C . ASN A 1 411 ? -26.827 14.590 -4.022 1.00 89.62 411 ASN A C 1
ATOM 3303 O O . ASN A 1 411 ? -26.190 13.534 -3.988 1.00 89.62 411 ASN A O 1
ATOM 3307 N N . VAL A 1 412 ? -28.074 14.650 -4.501 1.00 92.50 412 VAL A N 1
ATOM 3308 C CA . VAL A 1 412 ? -28.765 13.472 -5.041 1.00 92.50 412 VAL A CA 1
ATOM 3309 C C . VAL A 1 412 ? -28.085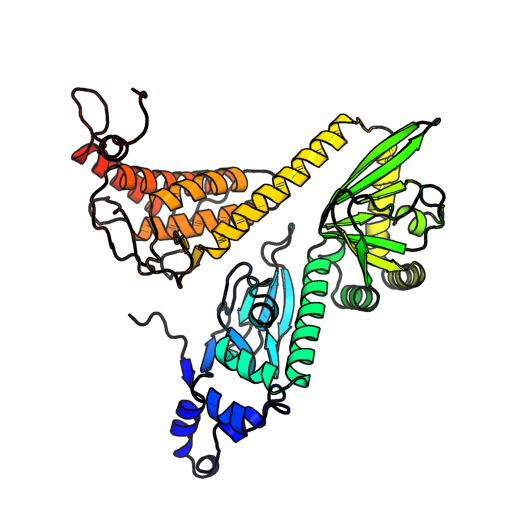 12.992 -6.321 1.00 92.50 412 VAL A C 1
ATOM 3311 O O . VAL A 1 412 ? -27.849 11.794 -6.484 1.00 92.50 412 VAL A O 1
ATOM 3314 N N . ALA A 1 413 ? -27.694 13.919 -7.199 1.00 92.38 413 ALA A N 1
ATOM 3315 C CA . ALA A 1 413 ? -26.933 13.592 -8.400 1.00 92.38 413 ALA A CA 1
ATOM 3316 C C . ALA A 1 413 ? -25.554 13.013 -8.043 1.00 92.38 413 ALA A C 1
ATOM 3318 O O . ALA A 1 413 ? -25.130 12.019 -8.633 1.00 92.38 413 ALA A O 1
ATOM 3319 N N . HIS A 1 414 ? -24.870 13.564 -7.037 1.00 95.56 414 HIS A N 1
ATOM 3320 C CA . HIS A 1 414 ? -23.606 13.017 -6.544 1.00 95.56 414 HIS A CA 1
ATOM 3321 C C . HIS A 1 414 ? -23.758 11.578 -6.040 1.00 95.56 414 HIS A C 1
ATOM 3323 O O . HIS A 1 414 ? -23.023 10.706 -6.506 1.00 95.56 414 HIS A O 1
ATOM 3329 N N . GLY A 1 415 ? -24.752 11.305 -5.190 1.00 97.00 415 GLY A N 1
ATOM 3330 C CA . GLY A 1 415 ? -25.065 9.955 -4.719 1.00 97.00 415 GLY A CA 1
ATOM 3331 C C . GLY A 1 415 ? -25.292 8.976 -5.872 1.00 97.00 415 GLY A C 1
ATOM 3332 O O . GLY A 1 415 ? -24.587 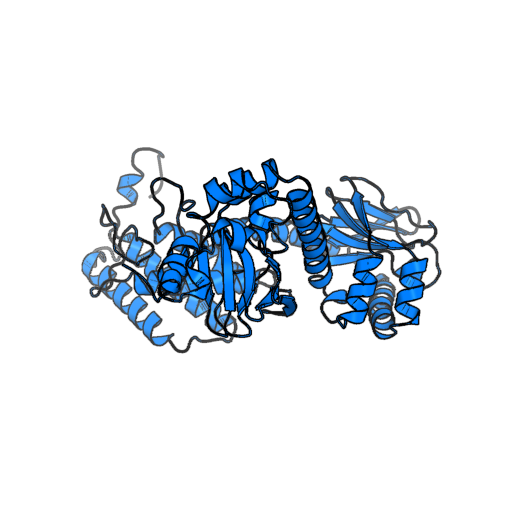7.972 -5.981 1.00 97.00 415 GLY A O 1
ATOM 3333 N N . VAL A 1 416 ? -26.186 9.322 -6.805 1.00 97.31 416 VAL A N 1
ATOM 3334 C CA . VAL A 1 416 ? -26.469 8.517 -8.007 1.00 97.31 416 VAL A CA 1
ATOM 3335 C C . VAL A 1 416 ? -25.200 8.258 -8.830 1.00 97.31 416 VAL A C 1
ATOM 3337 O O . VAL A 1 416 ? -24.911 7.115 -9.184 1.00 97.31 416 VAL A O 1
ATOM 3340 N N . THR A 1 417 ? -24.406 9.294 -9.118 1.00 97.62 417 THR A N 1
ATOM 3341 C CA . THR A 1 417 ? -23.210 9.157 -9.970 1.00 97.62 417 THR A CA 1
ATOM 3342 C C . THR A 1 417 ? -22.137 8.262 -9.351 1.00 97.62 417 THR A C 1
ATOM 3344 O O . THR A 1 417 ? -21.478 7.521 -10.083 1.00 97.62 417 THR A O 1
ATOM 3347 N N . ILE A 1 418 ? -21.972 8.293 -8.026 1.00 98.50 418 ILE A N 1
ATOM 3348 C CA . ILE A 1 418 ? -21.033 7.427 -7.304 1.00 98.50 418 ILE A CA 1
ATOM 3349 C C . ILE A 1 418 ? -21.434 5.959 -7.468 1.00 98.50 418 ILE A C 1
ATOM 3351 O O . ILE A 1 418 ? -20.602 5.141 -7.869 1.00 98.50 418 ILE A O 1
ATOM 3355 N N . LEU A 1 419 ? -22.709 5.637 -7.225 1.00 98.38 419 LEU A N 1
ATOM 3356 C CA . LEU A 1 419 ? -23.213 4.267 -7.347 1.00 98.38 419 LEU A CA 1
ATOM 3357 C C . LEU A 1 419 ? -23.112 3.760 -8.793 1.00 98.38 419 LEU A C 1
ATOM 3359 O O . LEU A 1 419 ? -22.617 2.657 -9.027 1.00 98.38 419 LEU A O 1
ATOM 3363 N N . CYS A 1 420 ? -23.480 4.589 -9.777 1.00 98.19 420 CYS A N 1
ATOM 3364 C CA . CYS A 1 420 ? -23.342 4.253 -11.195 1.00 98.19 420 CYS A CA 1
ATOM 3365 C C . CYS A 1 420 ? -21.889 3.943 -11.580 1.00 98.19 420 CYS A C 1
ATOM 3367 O O . CYS A 1 420 ? -21.631 2.952 -12.261 1.00 98.19 420 CYS A O 1
ATOM 3369 N N . ARG A 1 421 ? -20.924 4.764 -11.145 1.00 98.12 421 ARG A N 1
ATOM 3370 C CA . ARG A 1 421 ? -19.497 4.537 -11.436 1.00 98.12 421 ARG A CA 1
ATOM 3371 C C . ARG A 1 421 ? -19.003 3.221 -10.867 1.00 98.12 421 ARG A C 1
ATOM 3373 O O . ARG A 1 421 ? -18.287 2.505 -11.561 1.00 98.12 421 ARG A O 1
ATOM 3380 N N . TYR A 1 422 ? -19.388 2.899 -9.635 1.00 97.81 422 TYR A N 1
ATOM 3381 C CA . TYR A 1 422 ? -19.033 1.622 -9.033 1.00 97.81 422 TYR A CA 1
ATOM 3382 C C . TYR A 1 422 ? -19.581 0.448 -9.849 1.00 97.81 422 TYR A C 1
ATOM 3384 O O . TYR A 1 422 ? -18.797 -0.394 -10.280 1.00 97.81 422 TYR A O 1
ATOM 3392 N N . LEU A 1 423 ? -20.883 0.432 -10.152 1.00 97.56 423 LEU A N 1
ATOM 3393 C CA . LEU A 1 423 ? -21.500 -0.654 -10.920 1.00 97.56 423 LEU A CA 1
ATOM 3394 C C . LEU A 1 423 ? -20.909 -0.792 -12.332 1.00 97.56 423 LEU A C 1
ATOM 3396 O O . LEU A 1 423 ? -20.668 -1.906 -12.797 1.00 97.56 423 LEU A O 1
ATOM 3400 N N . LEU A 1 424 ? -20.629 0.327 -13.009 1.00 97.06 424 LEU A N 1
ATOM 3401 C CA . LEU A 1 424 ? -20.001 0.325 -14.332 1.00 97.06 424 LEU A CA 1
ATOM 3402 C C . LEU A 1 424 ? -18.562 -0.205 -14.287 1.00 97.06 424 LEU A C 1
ATOM 3404 O O . LEU A 1 424 ? -18.194 -1.017 -15.136 1.00 97.06 424 LEU A O 1
ATOM 3408 N N . ALA A 1 425 ? -17.763 0.203 -13.295 1.00 96.19 425 ALA A N 1
ATOM 3409 C CA . ALA A 1 425 ? -16.415 -0.331 -13.102 1.00 96.19 425 ALA A CA 1
ATOM 3410 C C . ALA A 1 425 ? -16.450 -1.829 -12.783 1.00 96.19 425 ALA A C 1
ATOM 3412 O O . ALA A 1 425 ? -15.670 -2.598 -13.339 1.00 96.19 425 ALA A O 1
ATOM 3413 N N . ALA A 1 426 ? -17.382 -2.253 -11.929 1.00 94.06 426 ALA A N 1
ATOM 3414 C CA . ALA A 1 426 ? -17.541 -3.643 -11.528 1.00 94.06 4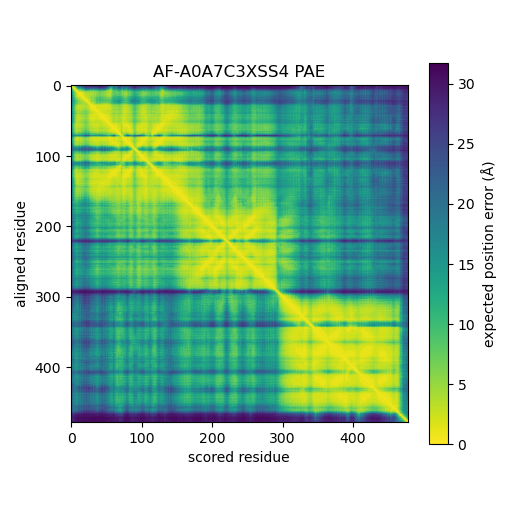26 ALA A CA 1
ATOM 3415 C C . ALA A 1 426 ? -17.887 -4.523 -12.746 1.00 94.06 426 ALA A C 1
ATOM 3417 O O . ALA A 1 426 ? -17.198 -5.505 -13.033 1.00 94.06 426 ALA A O 1
ATOM 3418 N N . LYS A 1 427 ? -18.850 -4.082 -13.570 1.00 94.62 427 LYS A N 1
ATOM 3419 C CA . LYS A 1 427 ? -19.191 -4.725 -14.848 1.00 94.62 427 LYS A CA 1
ATOM 3420 C C . LYS A 1 427 ? -18.003 -4.784 -15.814 1.00 94.62 427 LYS A C 1
ATOM 3422 O O . LYS A 1 427 ? -17.761 -5.834 -16.399 1.00 94.62 427 LYS A O 1
ATOM 3427 N N . ASN A 1 428 ? -17.262 -3.685 -15.987 1.00 93.44 428 ASN A N 1
ATOM 3428 C CA . ASN A 1 428 ? -16.099 -3.640 -16.882 1.00 93.44 428 ASN A CA 1
ATOM 3429 C C . ASN A 1 428 ? -15.007 -4.641 -16.474 1.00 93.44 428 ASN A C 1
ATOM 3431 O O . ASN A 1 428 ? -14.341 -5.213 -17.331 1.00 93.44 428 ASN A O 1
ATOM 3435 N N . ARG A 1 429 ? -14.873 -4.893 -15.172 1.00 88.38 429 ARG A N 1
ATOM 3436 C CA . ARG A 1 429 ? -13.911 -5.838 -14.601 1.00 88.38 429 ARG A CA 1
ATOM 3437 C C . ARG A 1 429 ? -14.423 -7.281 -14.532 1.00 88.38 429 ARG A C 1
ATOM 3439 O O . ARG A 1 429 ? -13.752 -8.125 -13.948 1.00 88.38 429 ARG A O 1
ATOM 3446 N N . GLY A 1 430 ? -15.604 -7.567 -15.086 1.00 88.50 430 GLY A N 1
ATOM 3447 C CA . GLY A 1 430 ? -16.206 -8.903 -15.059 1.00 88.50 430 GLY A CA 1
ATOM 3448 C C . GLY A 1 430 ? -16.684 -9.349 -13.672 1.00 88.50 430 GLY A C 1
ATOM 3449 O O . GLY A 1 430 ? -16.912 -10.535 -13.462 1.00 88.50 430 GLY A O 1
ATOM 3450 N N . HIS A 1 431 ? -16.841 -8.421 -12.725 1.00 84.69 431 HIS A N 1
ATOM 3451 C CA . HIS A 1 431 ? -17.260 -8.711 -11.357 1.00 84.69 431 HIS A CA 1
ATOM 3452 C C . HIS A 1 431 ? -18.515 -7.910 -11.014 1.00 84.69 431 HIS A C 1
ATOM 3454 O O . HIS A 1 431 ? -18.428 -6.735 -10.678 1.00 84.69 431 HIS A O 1
ATOM 3460 N N . ILE A 1 432 ? -19.694 -8.526 -11.096 1.00 86.44 432 ILE A N 1
ATOM 3461 C CA . ILE A 1 432 ? -20.943 -7.883 -10.669 1.00 86.44 432 ILE A CA 1
ATOM 3462 C C . ILE A 1 432 ? -21.164 -8.204 -9.181 1.00 86.44 432 ILE A C 1
ATOM 3464 O O . ILE A 1 432 ? -21.229 -9.385 -8.838 1.00 86.44 432 ILE A O 1
ATOM 3468 N N . PRO A 1 433 ? -21.287 -7.198 -8.295 1.00 85.44 433 PRO A N 1
ATOM 3469 C CA . PRO A 1 433 ? -21.527 -7.433 -6.874 1.00 85.44 433 PRO A CA 1
ATOM 3470 C C . PRO A 1 433 ? -22.856 -8.162 -6.645 1.00 85.44 433 PRO A C 1
ATOM 3472 O O . PRO A 1 433 ? -23.852 -7.870 -7.314 1.00 85.44 433 PRO A O 1
ATOM 3475 N N . HIS A 1 434 ? -22.896 -9.079 -5.675 1.00 85.31 434 HIS A N 1
ATOM 3476 C CA . HIS A 1 434 ? -24.123 -9.808 -5.320 1.00 85.31 434 HIS A CA 1
ATOM 3477 C C . HIS A 1 434 ? -25.258 -8.857 -4.896 1.00 85.31 434 HIS A C 1
ATOM 3479 O O . HIS A 1 434 ? -26.426 -9.093 -5.182 1.00 85.31 434 HIS A O 1
ATOM 3485 N N . ASP A 1 435 ? -24.915 -7.745 -4.252 1.00 88.12 435 ASP A N 1
ATOM 3486 C CA . ASP A 1 435 ? -25.821 -6.681 -3.817 1.00 88.12 435 ASP A CA 1
ATOM 3487 C C . ASP A 1 435 ? -26.087 -5.611 -4.897 1.00 88.12 435 ASP A C 1
ATOM 3489 O O . ASP A 1 435 ? -26.670 -4.567 -4.607 1.00 88.12 435 ASP A O 1
ATOM 3493 N N . SER A 1 436 ? -25.717 -5.859 -6.161 1.00 92.88 436 SER A N 1
ATOM 3494 C CA . SER A 1 436 ? -25.907 -4.918 -7.282 1.00 92.88 436 SER A CA 1
ATOM 3495 C C . SER A 1 436 ? -27.344 -4.411 -7.436 1.00 92.88 436 SER A C 1
ATOM 3497 O O . SER A 1 436 ? -27.532 -3.228 -7.724 1.00 92.88 436 SER A O 1
ATOM 3499 N N . GLN A 1 437 ? -28.352 -5.254 -7.184 1.00 96.62 437 GLN A N 1
ATOM 3500 C CA . GLN A 1 437 ? -29.758 -4.843 -7.246 1.00 96.62 437 GLN A CA 1
ATOM 3501 C C . GLN A 1 437 ? -30.084 -3.746 -6.224 1.00 96.62 437 GLN A C 1
ATOM 3503 O O . GLN A 1 437 ? -30.740 -2.769 -6.571 1.00 96.62 437 GLN A O 1
ATOM 3508 N N . ALA A 1 438 ? -29.551 -3.835 -5.001 1.00 97.19 438 ALA A N 1
ATOM 3509 C CA . ALA A 1 438 ? -29.785 -2.829 -3.967 1.00 97.19 438 ALA A CA 1
ATOM 3510 C C . ALA A 1 438 ? -29.230 -1.451 -4.372 1.00 97.19 438 ALA A C 1
ATOM 3512 O O . ALA A 1 438 ? -29.850 -0.419 -4.111 1.00 97.19 438 ALA A O 1
ATOM 3513 N N . TYR A 1 439 ? -28.087 -1.426 -5.064 1.00 97.75 439 TYR A N 1
ATOM 3514 C CA . TYR A 1 439 ? -27.529 -0.195 -5.620 1.00 97.75 439 TYR A CA 1
ATOM 3515 C C . TYR A 1 439 ? -28.377 0.367 -6.768 1.00 97.75 439 TYR A C 1
ATOM 3517 O O . TYR A 1 439 ? -28.563 1.581 -6.838 1.00 97.75 439 TYR A O 1
ATOM 3525 N N . ILE A 1 440 ? -28.903 -0.489 -7.652 1.00 97.94 440 ILE A N 1
ATOM 3526 C CA . ILE A 1 440 ? -29.805 -0.081 -8.743 1.00 97.94 440 ILE A CA 1
ATOM 3527 C C . ILE A 1 440 ? -31.092 0.526 -8.174 1.00 97.94 440 ILE A C 1
ATOM 3529 O O . ILE A 1 440 ? -31.515 1.593 -8.622 1.00 97.94 440 ILE A O 1
ATOM 3533 N N . ASP A 1 441 ? -31.669 -0.093 -7.145 1.00 98.19 441 ASP A N 1
ATOM 3534 C CA . ASP A 1 441 ? -32.875 0.404 -6.481 1.00 98.19 441 ASP A CA 1
ATOM 3535 C C . ASP A 1 441 ? -32.617 1.762 -5.813 1.00 98.19 441 ASP A C 1
ATOM 3537 O O . ASP A 1 441 ? -33.419 2.687 -5.952 1.00 98.19 441 ASP A O 1
ATOM 3541 N N . ALA A 1 442 ? -31.465 1.931 -5.154 1.00 98.12 442 ALA A N 1
ATOM 3542 C CA . ALA A 1 442 ? -31.054 3.211 -4.578 1.00 98.12 442 ALA A CA 1
ATOM 3543 C C . ALA A 1 442 ? -30.851 4.301 -5.645 1.00 98.12 442 ALA A C 1
ATOM 3545 O O . ALA A 1 442 ? -31.277 5.443 -5.446 1.00 98.12 442 ALA A O 1
ATOM 3546 N N . ILE A 1 443 ? -30.251 3.961 -6.793 1.00 98.38 443 ILE A N 1
ATOM 3547 C CA . ILE A 1 443 ? -30.126 4.865 -7.947 1.00 98.38 443 ILE A CA 1
ATOM 3548 C C . ILE A 1 443 ? -31.514 5.300 -8.422 1.00 98.38 443 ILE A C 1
ATOM 3550 O O . ILE A 1 443 ? -31.770 6.499 -8.537 1.00 98.38 443 ILE A O 1
ATOM 3554 N N . TYR A 1 444 ? -32.419 4.346 -8.651 1.00 98.19 444 TYR A N 1
ATOM 3555 C CA . TYR A 1 444 ? -33.784 4.627 -9.091 1.00 98.19 444 TYR A CA 1
ATOM 3556 C C . TYR A 1 444 ? -34.509 5.541 -8.099 1.00 98.19 444 TYR A C 1
ATOM 3558 O O . TYR A 1 444 ? -35.068 6.566 -8.486 1.00 98.19 444 TYR A O 1
ATOM 3566 N N . LYS A 1 445 ? -34.419 5.232 -6.803 1.00 98.00 445 LYS A N 1
ATOM 3567 C CA . LYS A 1 445 ? -35.004 6.028 -5.719 1.00 98.00 445 LYS A CA 1
ATOM 3568 C C . LYS A 1 445 ? -34.495 7.470 -5.715 1.00 98.00 445 LYS A C 1
ATOM 3570 O O . LYS A 1 445 ? -35.288 8.401 -5.594 1.00 98.00 445 LYS A O 1
ATOM 3575 N N . GLY A 1 446 ? -33.190 7.654 -5.911 1.00 96.44 446 GLY A N 1
ATOM 3576 C CA . GLY A 1 446 ? -32.557 8.965 -6.036 1.00 96.44 446 GLY A CA 1
ATOM 3577 C C . GLY A 1 446 ? -33.058 9.760 -7.236 1.00 96.44 446 GLY A C 1
ATOM 3578 O O . GLY A 1 446 ? -33.449 10.919 -7.102 1.00 96.44 446 GLY A O 1
ATOM 3579 N N . VAL A 1 447 ? -33.108 9.125 -8.409 1.00 95.88 447 VAL A N 1
ATOM 3580 C CA . VAL A 1 447 ? -33.622 9.755 -9.633 1.00 95.88 447 VAL A CA 1
ATOM 3581 C C . VAL A 1 447 ? -35.087 10.152 -9.459 1.00 95.88 447 VAL A C 1
ATOM 3583 O O . VAL A 1 447 ? -35.445 11.287 -9.760 1.00 95.88 447 VAL A O 1
ATOM 3586 N N . MET A 1 448 ? -35.926 9.274 -8.905 1.00 96.69 448 MET A N 1
ATOM 3587 C CA . MET A 1 448 ? -37.339 9.575 -8.663 1.00 96.69 448 MET A CA 1
ATOM 3588 C C . MET A 1 448 ? -37.531 10.705 -7.649 1.00 96.69 448 MET A C 1
ATOM 3590 O O . MET A 1 448 ? -38.413 11.546 -7.835 1.00 96.69 448 MET A O 1
ATOM 3594 N N . PHE A 1 449 ? -36.693 10.777 -6.610 1.00 94.81 449 PHE A N 1
ATOM 3595 C CA . PHE A 1 449 ? -36.681 11.916 -5.696 1.00 94.81 449 PHE A CA 1
ATOM 3596 C C . PHE A 1 449 ? -36.359 13.218 -6.439 1.00 94.81 449 PHE A C 1
ATOM 3598 O O . PHE A 1 449 ? -37.102 14.193 -6.308 1.00 94.81 449 PHE A O 1
ATOM 3605 N N . ALA A 1 450 ? -35.298 13.230 -7.253 1.00 91.62 450 ALA A N 1
ATOM 3606 C CA . ALA A 1 450 ? -34.888 14.410 -8.008 1.00 91.62 450 ALA A CA 1
ATOM 3607 C C . ALA A 1 450 ? -35.955 14.844 -9.025 1.00 91.62 450 ALA A C 1
ATOM 3609 O O . ALA A 1 450 ? -36.279 16.026 -9.101 1.00 91.62 450 ALA A O 1
ATOM 3610 N N . VAL A 1 451 ? -36.559 13.900 -9.755 1.00 92.44 451 VAL A N 1
ATOM 3611 C CA . VAL A 1 451 ? -37.655 14.183 -10.697 1.00 92.44 451 VAL A CA 1
ATOM 3612 C C . VAL A 1 451 ? -38.849 14.789 -9.966 1.00 92.44 451 VAL A C 1
ATOM 3614 O O . VAL A 1 451 ? -39.398 15.795 -10.397 1.00 92.44 451 VAL A O 1
ATOM 3617 N N . LYS A 1 452 ? -39.226 14.232 -8.812 1.00 93.12 452 LYS A N 1
ATOM 3618 C CA . LYS A 1 452 ? -40.369 14.724 -8.036 1.00 93.12 452 LYS A CA 1
ATOM 3619 C C . LYS A 1 452 ? -40.138 16.107 -7.419 1.00 93.12 452 LYS A C 1
ATOM 3621 O O . LYS A 1 452 ? -41.103 16.834 -7.201 1.00 93.12 452 LYS A O 1
ATOM 3626 N N . ARG A 1 453 ? -38.901 16.433 -7.034 1.00 90.38 453 ARG A N 1
ATOM 3627 C CA . ARG A 1 453 ? -38.593 17.621 -6.215 1.00 90.38 453 ARG A CA 1
ATOM 3628 C C . ARG A 1 453 ? -37.955 18.767 -6.983 1.00 90.38 453 ARG A C 1
ATOM 3630 O O . ARG A 1 453 ? -38.153 19.910 -6.589 1.00 90.38 453 ARG A O 1
ATOM 3637 N N . TYR A 1 454 ? -37.175 18.461 -8.013 1.00 87.19 454 TYR A N 1
ATOM 3638 C CA . TYR A 1 454 ? -36.282 19.420 -8.656 1.00 87.19 454 TYR A CA 1
ATOM 3639 C C . TYR A 1 454 ? -36.510 19.534 -10.163 1.00 87.19 454 TYR A C 1
ATOM 3641 O O . TYR A 1 454 ? -36.145 20.551 -10.739 1.00 87.19 454 TYR A O 1
ATOM 3649 N N . TYR A 1 455 ? -37.111 18.544 -10.826 1.00 88.44 455 TYR A N 1
ATOM 3650 C CA . TYR A 1 455 ? -37.357 18.634 -12.266 1.00 88.44 455 TYR A CA 1
ATOM 3651 C C . TYR A 1 455 ? -38.491 19.612 -12.591 1.00 88.44 455 TYR A C 1
ATOM 3653 O O . TYR A 1 455 ? -39.585 19.531 -12.034 1.00 88.44 455 TYR A O 1
ATOM 3661 N N . ARG A 1 456 ? -38.221 20.530 -13.519 1.00 87.69 456 ARG A N 1
ATOM 3662 C CA . ARG A 1 456 ? -39.170 21.516 -14.034 1.00 87.69 456 ARG A CA 1
ATOM 3663 C C . ARG A 1 456 ? -39.619 21.099 -15.426 1.00 87.69 456 ARG A C 1
ATOM 3665 O O . ARG A 1 456 ? -38.882 21.273 -16.399 1.00 87.69 456 ARG A O 1
ATOM 3672 N N . ASN A 1 457 ? -40.833 20.555 -15.508 1.00 89.25 457 ASN A N 1
ATOM 3673 C CA . ASN A 1 457 ? -41.416 20.051 -16.755 1.00 89.25 457 ASN A CA 1
ATOM 3674 C C . ASN A 1 457 ? -41.508 21.132 -17.837 1.00 89.25 457 ASN A C 1
ATOM 3676 O O . ASN A 1 457 ? -41.423 20.814 -19.016 1.00 89.25 457 ASN A O 1
ATOM 3680 N N . GLU A 1 458 ? -41.661 22.398 -17.445 1.00 89.88 458 GLU A N 1
ATOM 3681 C CA . GLU A 1 458 ? -41.900 23.503 -18.377 1.00 89.88 458 GLU A CA 1
ATOM 3682 C C . GLU A 1 458 ? -40.666 23.835 -19.223 1.00 89.88 458 GLU A C 1
ATOM 3684 O O . GLU A 1 458 ? -40.792 24.353 -20.327 1.00 89.88 458 GLU A O 1
ATOM 3689 N N . ILE A 1 459 ? -39.473 23.559 -18.690 1.00 88.38 459 ILE A N 1
ATOM 3690 C CA . ILE A 1 459 ? -38.186 23.899 -19.316 1.00 88.38 459 ILE A CA 1
ATOM 3691 C C . ILE A 1 459 ? -37.286 22.677 -19.515 1.00 88.38 459 ILE A C 1
ATOM 3693 O O . ILE A 1 459 ? -36.162 22.819 -19.979 1.00 88.38 459 ILE A O 1
ATOM 3697 N N . HIS A 1 460 ? -37.761 21.483 -19.152 1.00 87.25 460 HIS A N 1
ATOM 3698 C CA . HIS A 1 460 ? -37.019 20.223 -19.207 1.00 87.25 460 HIS A CA 1
ATOM 3699 C C . HIS A 1 460 ? -35.658 20.241 -18.482 1.00 87.25 460 HIS A C 1
ATOM 3701 O O . HIS A 1 460 ? -34.734 19.526 -18.869 1.00 87.25 460 HIS A O 1
ATOM 3707 N N . LEU A 1 461 ? -35.543 21.020 -17.399 1.00 84.25 461 LEU A N 1
ATOM 3708 C CA . LEU A 1 461 ? -34.318 21.172 -16.602 1.00 84.25 461 LEU A CA 1
ATOM 3709 C C . LEU A 1 461 ? -34.558 20.859 -15.123 1.00 84.25 461 LEU A C 1
ATOM 3711 O O . LEU A 1 461 ? -35.667 21.000 -14.610 1.00 84.25 461 LEU A O 1
ATOM 3715 N N . PHE A 1 462 ? -33.496 20.468 -14.418 1.00 82.19 462 PHE A N 1
ATOM 3716 C CA . PHE A 1 462 ? -33.502 20.368 -12.959 1.00 82.19 462 PHE A CA 1
ATOM 3717 C C . PHE A 1 462 ? -33.185 21.730 -12.335 1.00 82.19 462 PHE A C 1
ATOM 3719 O O . PHE A 1 462 ? -32.252 22.414 -12.748 1.00 82.19 462 PHE A O 1
ATOM 3726 N N . TYR A 1 463 ? -33.957 22.114 -11.324 1.00 77.94 463 TYR A N 1
ATOM 3727 C CA . TYR A 1 463 ? -33.665 23.238 -10.448 1.00 77.94 463 TYR A CA 1
ATOM 3728 C C . TYR A 1 463 ? -32.416 22.941 -9.612 1.00 77.94 463 TYR A C 1
ATOM 3730 O O . TYR A 1 463 ? -32.291 21.859 -9.038 1.00 77.94 463 TYR A O 1
ATOM 3738 N N . SER A 1 464 ? -31.512 23.915 -9.537 1.00 70.69 464 SER A N 1
ATOM 3739 C CA . SER A 1 464 ? -30.301 23.870 -8.724 1.00 70.69 464 SER A CA 1
ATOM 3740 C C . SER A 1 464 ? -30.045 25.255 -8.144 1.00 70.69 464 SER A C 1
ATOM 3742 O O . SER A 1 464 ? -30.123 26.250 -8.866 1.00 70.69 464 SER A O 1
ATOM 3744 N N . THR A 1 465 ? -29.751 25.316 -6.846 1.00 61.56 465 THR A N 1
ATOM 3745 C CA . THR A 1 465 ? -29.343 26.547 -6.156 1.00 61.56 465 THR A CA 1
ATOM 3746 C C . THR A 1 465 ? -27.839 26.799 -6.237 1.00 61.56 465 THR A C 1
ATOM 3748 O O . THR A 1 465 ? -27.381 27.857 -5.806 1.00 61.56 465 THR A O 1
ATOM 3751 N N . THR A 1 466 ? -27.049 25.868 -6.786 1.00 56.06 466 THR A N 1
ATOM 3752 C CA . THR A 1 466 ? -25.580 25.951 -6.759 1.00 56.06 466 THR A CA 1
ATOM 3753 C C . THR A 1 466 ? -25.050 27.155 -7.553 1.00 56.06 466 THR A C 1
ATOM 3755 O O . THR A 1 466 ? -24.045 27.738 -7.162 1.00 56.06 466 THR A O 1
ATOM 3758 N N . SER A 1 467 ? -25.792 27.636 -8.556 1.00 44.72 467 SER A N 1
ATOM 3759 C CA . SER A 1 467 ? -25.503 28.885 -9.281 1.00 44.72 467 SER A CA 1
ATOM 3760 C C . SER A 1 467 ? -25.705 30.167 -8.453 1.00 44.72 467 SER A C 1
ATOM 3762 O O . SER A 1 467 ? -25.276 31.237 -8.870 1.00 44.72 467 SER A O 1
ATOM 3764 N N . ILE A 1 468 ? -26.318 30.090 -7.265 1.00 42.19 468 ILE A N 1
ATOM 3765 C CA . ILE A 1 468 ? -26.553 31.241 -6.371 1.00 42.19 468 ILE A CA 1
ATOM 3766 C C . ILE A 1 468 ? -25.425 31.381 -5.328 1.00 42.19 468 ILE A C 1
ATOM 3768 O O . ILE A 1 468 ? -25.238 32.447 -4.750 1.00 42.19 468 ILE A O 1
ATOM 3772 N N . HIS A 1 469 ? -24.618 30.337 -5.106 1.00 41.31 469 HIS A N 1
ATOM 3773 C CA . HIS A 1 469 ? -23.440 30.421 -4.231 1.00 41.31 469 HIS A CA 1
ATOM 3774 C C . HIS A 1 469 ? -22.151 30.833 -4.959 1.00 41.31 469 HIS A C 1
ATOM 3776 O O . HIS A 1 469 ? -21.156 31.115 -4.294 1.00 41.31 469 HIS A O 1
ATOM 3782 N N . GLU A 1 470 ? -22.182 30.935 -6.289 1.00 39.62 470 GLU A N 1
ATOM 3783 C CA . GLU A 1 470 ? -21.072 31.438 -7.113 1.00 39.62 470 GLU A CA 1
ATOM 3784 C C . GLU A 1 470 ? -21.237 32.921 -7.501 1.00 39.62 470 GLU A C 1
ATOM 3786 O O . GLU A 1 470 ? -20.331 33.521 -8.066 1.00 39.62 470 GLU A O 1
ATOM 3791 N N . SER A 1 471 ? -22.333 33.592 -7.121 1.00 31.22 471 SER A N 1
ATOM 3792 C CA . SER A 1 471 ? -22.597 34.986 -7.520 1.00 31.22 471 SER A CA 1
ATOM 3793 C C . SER A 1 471 ? -21.886 36.051 -6.666 1.00 31.22 471 SER A C 1
ATOM 3795 O O . SER A 1 471 ? -22.460 37.099 -6.365 1.00 31.22 471 SER A O 1
ATOM 3797 N N . ALA A 1 472 ? -20.639 35.801 -6.271 1.00 34.75 472 ALA A N 1
ATOM 3798 C CA . ALA A 1 472 ? -19.747 36.855 -5.783 1.00 34.75 472 ALA A CA 1
ATOM 3799 C C . ALA A 1 472 ? -18.372 36.864 -6.463 1.00 34.75 472 ALA A C 1
ATOM 3801 O O . ALA A 1 472 ? -17.610 37.797 -6.223 1.00 34.75 472 ALA A O 1
ATOM 3802 N N . ILE A 1 473 ? -18.044 35.891 -7.321 1.00 39.50 473 ILE A N 1
ATOM 3803 C CA . ILE A 1 473 ? -16.816 35.931 -8.117 1.00 39.50 473 ILE A CA 1
ATOM 3804 C C . ILE A 1 473 ? -17.112 35.283 -9.475 1.00 39.50 473 ILE A C 1
ATOM 3806 O O . ILE A 1 473 ? -17.587 34.158 -9.524 1.00 39.50 473 ILE A O 1
ATOM 3810 N N . GLU A 1 474 ? -16.764 36.010 -10.536 1.00 34.56 474 GLU A N 1
ATOM 3811 C CA . GLU A 1 474 ? -16.695 35.605 -11.951 1.00 34.56 474 GLU A CA 1
ATOM 3812 C C . GLU A 1 474 ? -17.908 35.974 -12.825 1.00 34.56 474 GLU A C 1
ATOM 3814 O O . GLU A 1 474 ? -18.982 35.374 -12.808 1.00 34.56 474 GLU A O 1
ATOM 3819 N N . GLU A 1 475 ? -17.693 37.019 -13.630 1.00 33.09 475 GLU A N 1
ATOM 3820 C CA . GLU A 1 475 ? -18.498 37.335 -14.801 1.00 33.09 475 GLU A CA 1
ATOM 3821 C C . GLU A 1 475 ? -18.437 36.178 -15.802 1.00 33.09 475 GLU A C 1
ATOM 3823 O O . GLU A 1 475 ? -17.368 35.799 -16.276 1.00 33.09 475 GLU A O 1
ATOM 3828 N N . GLY A 1 476 ? -19.620 35.704 -16.187 1.00 40.38 476 GLY A N 1
ATOM 3829 C CA . GLY A 1 476 ? -19.837 34.994 -17.436 1.00 40.38 476 GLY A CA 1
ATOM 3830 C C . GLY A 1 476 ? -19.680 33.487 -17.354 1.00 40.38 476 GLY A C 1
ATOM 3831 O O . GLY A 1 476 ? -18.636 32.984 -17.716 1.00 40.38 476 GLY A O 1
ATOM 3832 N N . TYR A 1 477 ? -20.768 32.781 -17.045 1.00 30.30 477 TYR A N 1
ATOM 3833 C CA . TYR A 1 477 ? -21.179 31.582 -17.783 1.00 30.30 477 TYR A CA 1
ATOM 3834 C C . TYR A 1 477 ? -22.705 31.437 -17.683 1.00 30.30 477 TYR A C 1
ATOM 3836 O O . TYR A 1 477 ? -23.277 31.455 -16.593 1.00 30.30 477 TYR A O 1
ATOM 3844 N N . SER A 1 478 ? -23.348 31.352 -18.849 1.00 30.83 478 SER A N 1
ATOM 3845 C CA . SER A 1 478 ? -24.742 30.939 -19.060 1.00 30.83 478 SER A CA 1
ATOM 3846 C C . SER A 1 478 ? -24.824 29.446 -19.327 1.00 30.83 478 SER A C 1
ATOM 3848 O O . SER A 1 478 ? -23.964 28.994 -20.124 1.00 30.83 478 SER A O 1
#